Protein AF-O16749-F1 (afdb_monomer)

Sequence (543 aa):
MTRRVTRSMGGSIASATIDTSTPTTRLTTRKRTAQQQTPVDSSSSSSDASDESFVACPVEAKRRKKKLTNSRKSTSELPEKKKTDKVNLQRPDIKKALFEHFEKNPKPESESLQKISAQLGLTQQQVTGWFNRRNGTYLISGPHNSVSKADRKLSHMTKKLGERIMEKFESDDLPSVELKEQWAQELRTTVQKVHVLLYKTRAEVMKSYLNGERADLPRKMKAILEAEYDKSDGVDDVHIRECKDQCELSYSLIEEYFQMRRKAEQKAQENSVAQEVAHREVAQQEVVQQDQDGPGSHQEVAQDQEIAEQSAVVAKTSIVVQEVAEQGSEQELDHPLLVENLETICHRDNIRLFTDFHQKRKHPSHADFQNLSRQTGRSVELIRHWFSLKNESQEPEKTTSVSRISPIPVEDAKQQVMELLKTDSNPSVYLKRQWAEQFNISMCMISNWKAELENPAIARVMAERKRTSNLDYASRILEQKFANRANLLPSDLVDLEKTIGWTLDEISEWFETREKLQERRESSEAGRDFSSRSIKQEIITIE

Solvent-accessible surface area (backbone atoms only — not comparable to full-atom values): 33746 Å² total; per-residue (Å²): 132,90,86,86,90,88,82,93,82,88,88,81,90,85,92,84,81,88,79,90,80,88,88,89,82,83,90,82,89,86,89,91,88,86,89,82,83,86,81,90,84,82,84,90,79,83,88,78,80,88,76,90,82,86,86,88,89,86,86,90,80,90,87,78,87,84,88,84,87,83,83,87,79,90,84,86,93,78,85,80,83,74,77,74,78,86,76,64,78,78,44,70,66,57,46,50,52,53,48,59,49,38,76,73,43,66,76,63,51,74,70,53,40,45,54,51,12,65,75,65,78,44,53,48,68,58,48,52,51,48,43,50,52,50,50,47,55,74,76,57,77,67,93,81,86,78,78,44,77,65,49,49,52,49,50,53,53,49,49,57,50,48,54,55,46,49,62,47,34,76,77,44,78,79,62,51,74,70,52,39,45,51,49,11,62,76,69,73,50,51,48,68,58,46,50,54,50,50,36,50,50,51,51,51,54,49,49,35,35,78,71,65,78,32,95,71,70,58,70,66,57,44,51,51,52,50,58,40,50,75,69,41,98,53,96,50,71,65,47,51,51,54,45,26,71,74,65,52,49,59,62,68,62,54,50,51,48,55,53,52,50,50,53,52,49,52,51,49,51,51,51,50,50,51,49,51,50,52,52,49,52,53,51,52,52,53,54,62,63,63,52,76,84,54,99,73,73,80,68,62,62,57,54,54,51,52,53,52,53,53,52,54,50,53,55,52,51,52,50,52,53,51,54,53,62,73,64,69,62,93,81,55,91,78,40,63,67,60,55,51,47,52,49,68,75,34,55,78,78,44,46,57,56,52,50,54,46,53,74,74,35,92,76,68,50,74,66,52,41,51,52,51,18,70,74,65,77,44,60,52,63,60,55,49,50,55,50,47,57,52,48,72,72,47,72,81,90,80,80,80,94,70,78,92,71,74,87,52,54,70,69,58,36,49,52,53,52,52,55,48,40,72,75,42,83,74,64,50,75,68,54,42,48,52,50,17,66,75,40,75,46,58,61,64,56,56,53,51,52,50,45,30,70,79,30,66,64,50,39,51,50,51,52,49,48,53,51,52,57,47,45,55,56,38,50,52,54,50,51,55,55,57,74,66,62,84,72,85,49,78,64,55,50,56,52,44,26,71,74,59,70,45,54,67,64,58,53,48,53,50,53,53,53,51,48,55,52,48,53,52,48,54,54,57,52,61,58,50,61,61,56,65,59,55,55,65,47,51,60,62,73,77,99

Radius of gyration: 38.3 Å; Cα contacts (8 Å, |Δi|>4): 193; chains: 1; bounding box: 73×100×124 Å

Nearest PDB structures (foldseek):
  2da3-assembly1_A  TM=6.485E-01  e=3.977E-02  Homo sapiens
  2lkx-assembly1_A  TM=7.205E-01  e=2.397E-01  Homo sapiens
  2cra-assembly1_A  TM=7.164E-01  e=2.397E-01  Homo sapiens
  2r5y-assembly1_A  TM=8.855E-01  e=9.220E-01  Drosophila melanogaster
  5zjr-assembly1_A  TM=8.249E-01  e=1.244E+00  Drosophila melanogaster

Organism: Caenorhabditis elegans (NCBI:txid6239)

Structure (mmCIF, N/CA/C/O backbone):
data_AF-O16749-F1
#
_entry.id   AF-O16749-F1
#
loop_
_atom_site.group_PDB
_atom_site.id
_atom_site.type_symbol
_atom_site.label_atom_id
_atom_site.label_alt_id
_atom_site.label_comp_id
_atom_site.label_asym_id
_atom_site.label_entity_id
_atom_site.label_seq_id
_atom_site.pdbx_PDB_ins_code
_atom_site.Cartn_x
_atom_site.Cartn_y
_atom_site.Cartn_z
_atom_site.occupancy
_atom_site.B_iso_or_equiv
_atom_site.auth_seq_id
_atom_site.auth_comp_id
_atom_site.auth_asym_id
_atom_site.auth_atom_id
_atom_site.pdbx_PDB_model_num
ATOM 1 N N . MET A 1 1 ? -2.450 33.906 -60.077 1.00 57.06 1 MET A N 1
ATOM 2 C CA . MET A 1 1 ? -3.566 33.942 -61.049 1.00 57.06 1 MET A CA 1
ATOM 3 C C . MET A 1 1 ? -4.759 33.220 -60.425 1.00 57.06 1 MET A C 1
ATOM 5 O O . MET A 1 1 ? -4.546 32.108 -59.980 1.00 57.06 1 MET A O 1
ATOM 9 N N . THR A 1 2 ? -5.923 33.891 -60.309 1.00 49.75 2 THR A N 1
ATOM 10 C CA . THR A 1 2 ? -7.326 33.362 -60.250 1.00 49.75 2 THR A CA 1
ATOM 11 C C . THR A 1 2 ? -7.578 31.984 -59.595 1.00 49.75 2 THR A C 1
ATOM 13 O O . THR A 1 2 ? -7.022 31.004 -60.051 1.00 49.75 2 THR A O 1
ATOM 16 N N . ARG A 1 3 ? -8.500 31.737 -58.651 1.00 50.28 3 ARG A N 1
ATOM 17 C CA . ARG A 1 3 ? -9.797 32.348 -58.301 1.00 50.28 3 ARG A CA 1
ATOM 18 C C . ARG A 1 3 ? -10.289 31.760 -56.958 1.00 50.28 3 ARG A C 1
ATOM 20 O O . ARG A 1 3 ? -9.983 30.632 -56.601 1.00 50.28 3 ARG A O 1
ATOM 27 N N . ARG A 1 4 ? -11.113 32.566 -56.293 1.00 45.97 4 ARG A N 1
ATOM 28 C CA . ARG A 1 4 ? -11.919 32.391 -55.072 1.00 45.97 4 ARG A CA 1
ATOM 29 C C . ARG A 1 4 ? -13.194 31.574 -55.351 1.00 45.97 4 ARG A C 1
ATOM 31 O O . ARG A 1 4 ? -13.804 31.849 -56.379 1.00 45.97 4 ARG A O 1
ATOM 38 N N . VAL A 1 5 ? -13.681 30.752 -54.409 1.00 59.84 5 VAL A N 1
ATOM 39 C CA . VAL A 1 5 ? -15.132 30.540 -54.175 1.00 59.84 5 VAL A CA 1
ATOM 40 C C . VAL A 1 5 ? -15.406 30.308 -52.683 1.00 59.84 5 VAL A C 1
ATOM 42 O O . VAL A 1 5 ? -14.804 29.459 -52.040 1.00 59.84 5 VAL A O 1
ATOM 45 N N . THR A 1 6 ? -16.340 31.104 -52.171 1.00 51.16 6 THR A N 1
ATOM 46 C CA . THR A 1 6 ? -16.940 31.144 -50.831 1.00 51.16 6 THR A CA 1
ATOM 47 C C . THR A 1 6 ? -18.375 30.601 -50.868 1.00 51.16 6 THR A C 1
ATOM 49 O O . THR A 1 6 ? -19.078 30.864 -51.842 1.00 51.16 6 THR A O 1
ATOM 52 N N . ARG A 1 7 ? -18.857 29.992 -49.777 1.00 56.22 7 ARG A N 1
ATOM 53 C CA . ARG A 1 7 ? -20.277 29.929 -49.333 1.00 56.22 7 ARG A CA 1
ATOM 54 C C . ARG A 1 7 ? -20.253 29.429 -47.879 1.00 56.22 7 ARG A C 1
ATOM 56 O O . ARG A 1 7 ? -19.643 28.398 -47.652 1.00 56.22 7 ARG A O 1
ATOM 63 N N . SER A 1 8 ? -20.663 30.138 -46.821 1.00 45.88 8 SER A N 1
ATOM 64 C CA . SER A 1 8 ? -21.843 30.970 -46.503 1.00 45.88 8 SER A CA 1
ATOM 65 C C . SER A 1 8 ? -23.156 30.189 -46.405 1.00 45.88 8 SER A C 1
ATOM 67 O O . SER A 1 8 ? -23.618 29.685 -47.424 1.00 45.88 8 SER A O 1
ATOM 69 N N . MET A 1 9 ? -23.689 30.139 -45.170 1.00 60.09 9 MET A N 1
ATOM 70 C CA . MET A 1 9 ? -25.081 30.137 -44.647 1.00 60.09 9 MET A CA 1
ATOM 71 C C . MET A 1 9 ? -24.975 29.508 -43.233 1.00 60.09 9 MET A C 1
ATOM 73 O O . MET A 1 9 ? -24.452 28.411 -43.119 1.00 60.09 9 MET A O 1
ATOM 77 N N . GLY A 1 10 ? -25.279 30.128 -42.089 1.00 41.88 10 GLY A N 1
ATOM 78 C CA . GLY A 1 10 ? -26.334 31.085 -41.770 1.00 41.88 10 GLY A CA 1
ATOM 79 C C . GLY A 1 10 ? -27.561 30.318 -41.261 1.00 41.88 10 GLY A C 1
ATOM 80 O O . GLY A 1 10 ? -28.267 29.739 -42.075 1.00 41.88 10 GLY A O 1
ATOM 81 N N . GLY A 1 11 ? -27.823 30.307 -39.949 1.00 53.97 11 GLY A N 1
ATOM 82 C CA . GLY A 1 11 ? -29.068 29.748 -39.405 1.00 53.97 11 GLY A CA 1
ATOM 83 C C . GLY A 1 11 ? -29.016 29.488 -37.902 1.00 53.97 11 GLY A C 1
ATOM 84 O O . GLY A 1 11 ? -28.120 28.814 -37.419 1.00 53.97 11 GLY A O 1
ATOM 85 N N . SER A 1 12 ? -29.970 30.062 -37.181 1.00 40.06 12 SER A N 1
ATOM 86 C CA . SER A 1 12 ? -30.038 30.202 -35.728 1.00 40.06 12 SER A CA 1
ATOM 87 C C . SER A 1 12 ? -31.276 29.473 -35.176 1.00 40.06 12 SER A C 1
ATOM 89 O O . SER A 1 12 ? -32.183 29.156 -35.939 1.00 40.06 12 SER A O 1
ATOM 91 N N . ILE A 1 13 ? -31.318 29.358 -33.843 1.00 42.16 13 ILE A N 1
ATOM 92 C CA . ILE A 1 13 ? -32.451 29.143 -32.913 1.00 42.16 13 ILE A CA 1
ATOM 93 C C . ILE A 1 13 ? -33.254 27.820 -32.902 1.00 42.16 13 ILE A C 1
ATOM 95 O O . ILE A 1 13 ? -33.923 27.462 -33.862 1.00 42.16 13 ILE A O 1
ATOM 99 N N . ALA A 1 14 ? -33.312 27.256 -31.682 1.00 42.41 14 ALA A N 1
ATOM 100 C CA . ALA A 1 14 ? -34.496 26.806 -30.922 1.00 42.41 14 ALA A CA 1
ATOM 101 C C . ALA A 1 14 ? -34.493 25.332 -30.465 1.00 42.41 14 ALA A C 1
ATOM 103 O O . ALA A 1 14 ? -34.566 24.395 -31.253 1.00 42.41 14 ALA A O 1
ATOM 104 N N . SER A 1 15 ? -34.467 25.174 -29.138 1.00 37.81 15 SER A N 1
ATOM 105 C CA . SER A 1 15 ? -34.704 23.947 -28.380 1.00 37.81 15 SER A CA 1
ATOM 106 C C . SER A 1 15 ? -36.131 23.419 -28.546 1.00 37.81 15 SER A C 1
ATOM 108 O O . SER A 1 15 ? -37.082 24.196 -28.492 1.00 37.81 15 SER A O 1
ATOM 110 N N . ALA A 1 16 ? -36.280 22.095 -28.590 1.00 48.19 16 ALA A N 1
ATOM 111 C CA . ALA A 1 16 ? -37.470 21.394 -28.116 1.00 48.19 16 ALA A CA 1
ATOM 112 C C . ALA A 1 16 ? -37.102 19.963 -27.690 1.00 48.19 16 ALA A C 1
ATOM 114 O O . ALA A 1 16 ? -36.345 19.260 -28.352 1.00 48.19 16 ALA A O 1
ATOM 115 N N . THR A 1 17 ? -37.620 19.609 -26.526 1.00 38.66 17 THR A N 1
ATOM 116 C CA . THR A 1 17 ? -37.450 18.404 -25.716 1.00 38.66 17 THR A CA 1
ATOM 117 C C . THR A 1 17 ? -38.466 17.310 -26.085 1.00 38.66 17 THR A C 1
ATOM 119 O O . THR A 1 17 ? -39.467 17.625 -26.724 1.00 38.66 17 THR A O 1
ATOM 122 N N . ILE A 1 18 ? -38.261 16.102 -25.513 1.00 48.47 18 ILE A N 1
ATOM 123 C CA . ILE A 1 18 ? -39.275 15.051 -25.207 1.00 48.47 18 ILE A CA 1
ATOM 124 C C . ILE A 1 18 ? -39.718 14.210 -26.433 1.00 48.47 18 ILE A C 1
ATOM 126 O O . ILE A 1 18 ? -39.966 14.750 -27.499 1.00 48.47 18 ILE A O 1
ATOM 130 N N . ASP A 1 19 ? -39.878 12.883 -26.407 1.00 40.94 19 ASP A N 1
ATOM 131 C CA . ASP A 1 19 ? -39.664 11.844 -25.396 1.00 40.94 19 ASP A CA 1
ATOM 132 C C . ASP A 1 19 ? -39.636 10.450 -26.058 1.00 40.94 19 ASP A C 1
ATOM 134 O O . ASP A 1 19 ? -40.190 10.247 -27.135 1.00 40.94 19 ASP A O 1
ATOM 138 N N . THR A 1 20 ? -39.003 9.526 -25.328 1.00 40.94 20 THR A N 1
ATOM 139 C CA . THR A 1 20 ? -39.256 8.080 -25.121 1.00 40.94 20 THR A CA 1
ATOM 140 C C . THR A 1 20 ? -40.094 7.221 -26.091 1.00 40.94 20 THR A C 1
ATOM 142 O O . THR A 1 20 ? -41.183 7.578 -26.524 1.00 40.94 20 THR A O 1
ATOM 145 N N . SER A 1 21 ? -39.656 5.958 -26.264 1.00 46.25 21 SER A N 1
ATOM 146 C CA . SER A 1 21 ? -40.313 4.713 -25.759 1.00 46.25 21 SER A CA 1
ATOM 147 C C . SER A 1 21 ? -39.898 3.475 -26.597 1.00 46.25 21 SER A C 1
ATOM 149 O O . SER A 1 21 ? -39.999 3.500 -27.817 1.00 46.25 21 SER A O 1
ATOM 151 N N . THR A 1 22 ? -39.118 2.530 -26.028 1.00 45.81 22 THR A N 1
ATOM 152 C CA . THR A 1 22 ? -39.490 1.152 -25.556 1.00 45.81 22 THR A CA 1
ATOM 153 C C . THR A 1 22 ? -40.089 0.219 -26.628 1.00 45.81 22 THR A C 1
ATOM 155 O O . THR A 1 22 ? -40.845 0.710 -27.457 1.00 45.81 22 THR A O 1
ATOM 158 N N . PRO A 1 23 ? -39.828 -1.122 -26.643 1.00 52.53 23 PRO A N 1
ATOM 159 C CA . PRO A 1 23 ? -40.007 -2.044 -25.493 1.00 52.53 23 PRO A CA 1
ATOM 160 C C . PRO A 1 23 ? -39.066 -3.289 -25.416 1.00 52.53 23 PRO A C 1
ATOM 162 O O . PRO A 1 23 ? -38.465 -3.688 -26.408 1.00 52.53 23 PRO A O 1
ATOM 165 N N . THR A 1 24 ? -39.005 -3.978 -24.257 1.00 40.09 24 THR A N 1
ATOM 166 C CA . THR A 1 24 ? -38.312 -5.286 -24.116 1.00 40.09 24 THR A CA 1
ATOM 167 C C . THR A 1 24 ? -39.180 -6.384 -23.498 1.00 40.09 24 THR A C 1
ATOM 169 O O . THR A 1 24 ? -39.898 -6.205 -22.515 1.00 40.09 24 THR A O 1
ATOM 172 N N . THR A 1 25 ? -39.035 -7.546 -24.126 1.00 52.34 25 THR A N 1
ATOM 173 C CA . THR A 1 25 ? -39.755 -8.813 -24.038 1.00 52.34 25 THR A CA 1
ATOM 174 C C . THR A 1 25 ? -39.135 -9.806 -23.034 1.00 52.34 25 THR A C 1
ATOM 176 O O . THR A 1 25 ? -37.937 -10.054 -23.053 1.00 52.34 25 THR A O 1
ATOM 179 N N . ARG A 1 26 ? -39.989 -10.399 -22.184 1.00 39.62 26 ARG A N 1
ATOM 180 C CA . ARG A 1 26 ? -40.188 -11.841 -21.871 1.00 39.62 26 ARG A CA 1
ATOM 181 C C . ARG A 1 26 ? -39.026 -12.867 -22.028 1.00 39.62 26 ARG A C 1
ATOM 183 O O . ARG A 1 26 ? -38.623 -13.195 -23.134 1.00 39.62 26 ARG A O 1
ATOM 190 N N . LEU A 1 27 ? -38.671 -13.476 -20.882 1.00 35.69 27 LEU A N 1
ATOM 191 C CA . LEU A 1 27 ? -38.476 -14.916 -20.547 1.00 35.69 27 LEU A CA 1
ATOM 192 C C . LEU A 1 27 ? -38.042 -15.935 -21.634 1.00 35.69 27 LEU A C 1
ATOM 194 O O . LEU A 1 27 ? -38.835 -16.197 -22.528 1.00 35.69 27 LEU A O 1
ATOM 198 N N . THR A 1 28 ? -36.930 -16.664 -21.389 1.00 41.12 28 THR A N 1
ATOM 199 C CA . THR A 1 28 ? -36.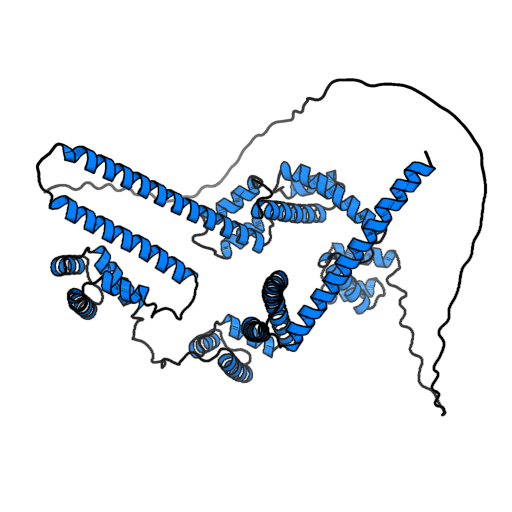754 -18.154 -21.484 1.00 41.12 28 THR A CA 1
ATOM 200 C C . THR A 1 28 ? -35.284 -18.541 -21.192 1.00 41.12 28 THR A C 1
ATOM 202 O O . THR A 1 28 ? -34.396 -18.146 -21.934 1.00 41.12 28 THR A O 1
ATOM 205 N N . THR A 1 29 ? -34.909 -19.122 -20.041 1.00 38.28 29 THR A N 1
ATOM 206 C CA . THR A 1 29 ? -34.729 -20.579 -19.780 1.00 38.28 29 THR A CA 1
ATOM 207 C C . THR A 1 29 ? -34.214 -21.427 -20.961 1.00 38.28 29 THR A C 1
ATOM 209 O O . THR A 1 29 ? -34.916 -21.545 -21.957 1.00 38.28 29 THR A O 1
ATOM 212 N N . ARG A 1 30 ? -33.112 -22.189 -20.789 1.00 36.12 30 ARG A N 1
ATOM 213 C CA . ARG A 1 30 ? -33.095 -23.633 -20.410 1.00 36.12 30 ARG A CA 1
ATOM 214 C C . ARG A 1 30 ? -31.887 -24.421 -20.986 1.00 36.12 30 ARG A C 1
ATOM 216 O O . ARG A 1 30 ? -31.635 -24.385 -22.180 1.00 36.12 30 ARG A O 1
ATOM 223 N N . LYS A 1 31 ? -31.370 -25.332 -20.140 1.00 39.09 31 LYS A N 1
ATOM 224 C CA . LYS A 1 31 ? -30.895 -26.712 -20.432 1.00 39.09 31 LYS A CA 1
ATOM 225 C C . LYS A 1 31 ? -29.502 -26.930 -21.060 1.00 39.09 31 LYS A C 1
ATOM 227 O O . LYS A 1 31 ? -29.341 -26.795 -22.265 1.00 39.09 31 LYS A O 1
ATOM 232 N N . ARG A 1 32 ? -28.620 -27.600 -20.294 1.00 37.94 32 ARG A N 1
ATOM 233 C CA . ARG A 1 32 ? -28.202 -28.998 -20.571 1.00 37.94 32 ARG A CA 1
ATOM 234 C C . ARG A 1 32 ? -27.376 -29.613 -19.424 1.00 37.94 32 ARG A C 1
ATOM 236 O O . ARG A 1 32 ? -26.221 -29.269 -19.223 1.00 37.94 32 ARG A O 1
ATOM 243 N N . THR A 1 33 ? -27.965 -30.584 -18.726 1.00 33.66 33 THR A N 1
ATOM 244 C CA . THR A 1 33 ? -27.249 -31.674 -18.035 1.00 33.66 33 THR A CA 1
ATOM 245 C C . THR A 1 33 ? -28.208 -32.862 -17.929 1.00 33.66 33 THR A C 1
ATOM 247 O O . THR A 1 33 ? -29.294 -32.735 -17.367 1.00 33.66 33 THR A O 1
ATOM 250 N N . ALA A 1 34 ? -27.851 -33.979 -18.561 1.00 41.00 34 ALA A N 1
ATOM 251 C CA . ALA A 1 34 ? -28.469 -35.304 -18.453 1.00 41.00 34 ALA A CA 1
ATOM 252 C C . ALA A 1 34 ? -27.429 -36.286 -19.018 1.00 41.00 34 ALA A C 1
ATOM 254 O O . ALA A 1 34 ? -27.005 -36.090 -20.152 1.00 41.00 34 ALA A O 1
ATOM 255 N N . GLN A 1 35 ? -26.823 -37.156 -18.209 1.00 41.47 35 GLN A N 1
ATOM 256 C CA . GLN A 1 35 ? -27.014 -38.624 -18.123 1.00 41.47 35 GLN A CA 1
ATOM 257 C C . GLN A 1 35 ? -25.627 -39.132 -17.644 1.00 41.47 35 GLN A C 1
ATOM 259 O O . GLN A 1 35 ? -24.638 -38.599 -18.126 1.00 41.47 35 GLN A O 1
ATOM 264 N N . GLN A 1 36 ? -25.400 -40.001 -16.655 1.00 44.38 36 GLN A N 1
ATOM 265 C CA . GLN A 1 36 ? -25.943 -41.320 -16.301 1.00 44.38 36 GLN A CA 1
ATOM 266 C C . GLN A 1 36 ? -25.521 -41.611 -14.833 1.00 44.38 36 GLN A C 1
ATOM 268 O O . GLN A 1 36 ? -24.412 -41.272 -14.441 1.00 44.38 36 GLN A O 1
ATOM 273 N N . GLN A 1 37 ? -26.453 -41.961 -13.939 1.00 40.59 37 GLN A N 1
ATOM 274 C CA . GLN A 1 37 ? -26.744 -43.328 -13.446 1.00 40.59 37 GLN A CA 1
ATOM 275 C C . GLN A 1 37 ? -25.734 -43.902 -12.415 1.00 40.59 37 GLN A C 1
ATOM 277 O O . GLN A 1 37 ? -24.692 -44.437 -12.759 1.00 40.59 37 GLN A O 1
ATOM 282 N N . THR A 1 38 ? -26.106 -43.739 -11.135 1.00 41.66 38 THR A N 1
ATOM 283 C CA . THR A 1 38 ? -26.327 -44.740 -10.047 1.00 41.66 38 THR A CA 1
ATOM 284 C C . THR A 1 38 ? -26.250 -46.254 -10.390 1.00 41.66 38 THR A C 1
ATOM 286 O O . THR A 1 38 ? -26.356 -46.550 -11.578 1.00 41.66 38 THR A O 1
ATOM 289 N N . PRO A 1 39 ? -26.393 -47.226 -9.438 1.00 47.19 39 PRO A N 1
ATOM 290 C CA . PRO A 1 39 ? -26.351 -47.218 -7.944 1.00 47.19 39 PRO A CA 1
ATOM 291 C C . PRO A 1 39 ? -25.688 -48.496 -7.310 1.00 47.19 39 PRO A C 1
ATOM 293 O O . PRO A 1 39 ? -25.196 -49.336 -8.051 1.00 47.19 39 PRO A O 1
ATOM 296 N N . VAL A 1 40 ? -25.817 -48.652 -5.968 1.00 44.25 40 VAL A N 1
ATOM 297 C CA . VAL A 1 40 ? -25.929 -49.912 -5.152 1.00 44.25 40 VAL A CA 1
ATOM 298 C C . VAL A 1 40 ? -24.731 -50.893 -5.128 1.00 44.25 40 VAL A C 1
ATOM 300 O O . VAL A 1 40 ? -24.022 -51.003 -6.111 1.00 44.25 40 VAL A O 1
ATOM 303 N N . ASP A 1 41 ? -24.347 -51.645 -4.086 1.00 37.97 41 ASP A N 1
ATOM 304 C CA . ASP A 1 41 ? -24.795 -52.049 -2.732 1.00 37.97 41 ASP A CA 1
ATOM 305 C C . ASP A 1 41 ? -23.491 -52.294 -1.895 1.00 37.97 41 ASP A C 1
ATOM 307 O O . ASP A 1 41 ? -22.407 -52.344 -2.470 1.00 37.97 41 ASP A O 1
ATOM 311 N N . SER A 1 42 ? -23.414 -52.325 -0.555 1.00 44.34 42 SER A N 1
ATOM 312 C CA . SER A 1 42 ? -23.657 -53.493 0.326 1.00 44.34 42 SER A CA 1
ATOM 313 C C . SER A 1 42 ? -22.879 -53.246 1.645 1.00 44.34 42 SER A C 1
ATOM 315 O O . SER A 1 42 ? -21.678 -53.004 1.607 1.00 44.34 42 SER A O 1
ATOM 317 N N . SER A 1 43 ? -23.546 -53.065 2.793 1.00 38.38 43 SER A N 1
ATOM 318 C CA . SER A 1 43 ? -23.635 -54.020 3.927 1.00 38.38 43 SER A CA 1
ATOM 319 C C . SER A 1 43 ? -22.301 -54.491 4.546 1.00 38.38 43 SER A C 1
ATOM 321 O O . SER A 1 43 ? -21.539 -55.199 3.905 1.00 38.38 43 SER A O 1
ATOM 323 N N . SER A 1 44 ? -22.051 -54.134 5.820 1.00 39.53 44 SER A N 1
ATOM 324 C CA . SER A 1 44 ? -22.009 -55.065 6.987 1.00 39.53 44 SER A CA 1
ATOM 325 C C . SER A 1 44 ? -20.582 -55.601 7.233 1.00 39.53 44 SER A C 1
ATOM 327 O O . SER A 1 44 ? -19.842 -55.726 6.278 1.00 39.53 44 SER A O 1
ATOM 329 N N . SER A 1 45 ? -20.051 -55.915 8.414 1.00 43.44 45 SER A N 1
ATOM 330 C CA . SER A 1 45 ? -20.569 -56.215 9.747 1.00 43.44 45 SER A CA 1
ATOM 331 C C . SER A 1 45 ? -19.393 -56.209 10.745 1.00 43.44 45 SER A C 1
ATOM 333 O O . SER A 1 45 ? -18.273 -56.520 10.355 1.00 43.44 45 SER A O 1
ATOM 335 N N . SER A 1 46 ? -19.719 -55.927 12.011 1.00 43.62 46 SER A N 1
ATOM 336 C CA . SER A 1 46 ? -19.278 -56.618 13.244 1.00 43.62 46 SER A CA 1
ATOM 337 C C . SER A 1 46 ? -17.779 -56.845 13.526 1.00 43.62 46 SER A C 1
ATOM 339 O O . SER A 1 46 ? -17.070 -57.482 12.759 1.00 43.62 46 SER A O 1
ATOM 341 N N . SER A 1 47 ? -17.336 -56.391 14.708 1.00 46.31 47 SER A N 1
ATOM 342 C CA . SER A 1 47 ? -16.985 -57.232 15.887 1.00 46.31 47 SER A CA 1
ATOM 343 C C . SER A 1 47 ? -15.471 -57.445 15.958 1.00 46.31 47 SER A C 1
ATOM 345 O O . SER A 1 47 ? -14.855 -57.650 14.926 1.00 46.31 47 SER A O 1
ATOM 347 N N . ASP A 1 48 ? -14.781 -57.437 17.086 1.00 45.91 48 ASP A N 1
ATOM 348 C CA . ASP A 1 48 ? -15.103 -57.261 18.499 1.00 45.91 48 ASP A CA 1
ATOM 349 C C . ASP A 1 48 ? -13.754 -57.079 19.218 1.00 45.91 48 ASP A C 1
ATOM 351 O O . ASP A 1 48 ? -12.715 -57.399 18.642 1.00 45.91 48 ASP A O 1
ATOM 355 N N . ALA A 1 49 ? -13.836 -56.711 20.495 1.00 48.78 49 ALA A N 1
ATOM 356 C CA . ALA A 1 49 ? -12.868 -57.005 21.554 1.00 48.78 49 ALA A CA 1
ATOM 357 C C . ALA A 1 49 ? -11.485 -56.319 21.479 1.00 48.78 49 ALA A C 1
ATOM 359 O O . ALA A 1 49 ? -10.696 -56.536 20.570 1.00 48.78 49 ALA A O 1
ATOM 360 N N . SER A 1 50 ? -11.223 -55.382 22.399 1.00 49.38 50 SER A N 1
ATOM 361 C CA . SER A 1 50 ? -10.518 -55.621 23.684 1.00 49.38 50 SER A CA 1
ATOM 362 C C . SER A 1 50 ? -8.998 -55.644 23.452 1.00 49.38 50 SER A C 1
ATOM 364 O O . SER A 1 50 ? -8.519 -56.222 22.494 1.00 49.38 50 SER A O 1
ATOM 366 N N . ASP A 1 51 ? -8.134 -55.052 24.254 1.00 45.47 51 ASP A N 1
ATOM 367 C CA . ASP A 1 51 ? -8.207 -54.829 25.682 1.00 45.47 51 ASP A CA 1
ATOM 368 C C . ASP A 1 51 ? -7.038 -53.913 26.081 1.00 45.47 51 ASP A C 1
ATOM 370 O O . ASP A 1 51 ? -6.045 -53.824 25.362 1.00 45.47 51 ASP A O 1
ATOM 374 N N . GLU A 1 52 ? -7.199 -53.261 27.230 1.00 47.66 52 GLU A N 1
ATOM 375 C CA . GLU A 1 52 ? -6.179 -52.978 28.250 1.00 47.66 52 GLU A CA 1
ATOM 376 C C . GLU A 1 52 ? -4.715 -52.717 27.838 1.00 47.66 52 GLU A C 1
ATOM 378 O O . GLU A 1 52 ? -4.006 -53.552 27.297 1.00 47.66 52 GLU A O 1
ATOM 383 N N . SER A 1 53 ? -4.067 -51.623 28.235 1.00 50.03 53 SER A N 1
ATOM 384 C CA . SER A 1 53 ? -3.719 -51.277 29.626 1.00 50.03 53 SER A CA 1
ATOM 385 C C . SER A 1 53 ? -2.625 -50.189 29.516 1.00 50.03 53 SER A C 1
ATOM 387 O O . SER A 1 53 ? -1.758 -50.270 28.659 1.00 50.03 53 SER A O 1
ATOM 389 N N . PHE A 1 54 ? -2.730 -49.032 30.174 1.00 39.03 54 PHE A N 1
ATOM 390 C CA . PHE A 1 54 ? -2.335 -48.754 31.564 1.00 39.03 54 PHE A CA 1
ATOM 391 C C . PHE A 1 54 ? -0.951 -48.068 31.668 1.00 39.03 54 PHE A C 1
ATOM 393 O O . PHE A 1 54 ? -0.030 -48.351 30.914 1.00 39.03 54 PHE A O 1
ATOM 400 N N . VAL A 1 55 ? -0.838 -47.204 32.688 1.00 48.00 55 VAL A N 1
ATOM 401 C CA . VAL A 1 55 ? 0.362 -46.531 33.247 1.00 48.00 55 VAL A CA 1
ATOM 402 C C . VAL A 1 55 ? 0.849 -45.271 32.502 1.00 48.00 55 VAL A C 1
ATOM 404 O O . VAL A 1 55 ? 1.513 -45.349 31.482 1.00 48.00 55 VAL A O 1
ATOM 407 N N . ALA A 1 56 ? 0.477 -44.041 32.871 1.00 38.69 56 ALA A N 1
ATOM 408 C CA . ALA A 1 56 ? 0.611 -43.306 34.139 1.00 38.69 56 ALA A CA 1
ATOM 409 C C . ALA A 1 56 ? 2.006 -42.704 34.427 1.00 38.69 56 ALA A C 1
ATOM 411 O O . ALA A 1 56 ? 3.010 -43.397 34.541 1.00 38.69 56 ALA A O 1
ATOM 412 N N . CYS A 1 57 ? 1.949 -41.403 34.734 1.00 41.09 57 CYS A N 1
ATOM 413 C CA . CYS A 1 57 ? 2.587 -40.728 35.869 1.00 41.09 57 CYS A CA 1
ATOM 414 C C . CYS A 1 57 ? 3.738 -39.711 35.653 1.00 41.09 57 CYS A C 1
ATOM 416 O O . CYS A 1 57 ? 4.493 -39.784 34.689 1.00 41.09 57 CYS A O 1
ATOM 418 N N . PRO A 1 58 ? 3.807 -38.705 36.562 1.00 44.50 58 PRO A N 1
ATOM 419 C CA . PRO A 1 58 ? 4.255 -37.329 36.313 1.00 44.50 58 PRO A CA 1
ATOM 420 C C . PRO A 1 58 ? 5.467 -36.932 37.177 1.00 44.50 58 PRO A C 1
ATOM 422 O O . PRO A 1 58 ? 5.737 -37.598 38.171 1.00 44.50 58 PRO A O 1
ATOM 425 N N . VAL A 1 59 ? 6.123 -35.787 36.928 1.00 46.75 59 VAL A N 1
ATOM 426 C CA . VAL A 1 59 ? 7.006 -35.173 37.946 1.00 46.75 59 VAL A CA 1
ATOM 427 C C . VAL A 1 59 ? 7.005 -33.638 37.895 1.00 46.75 59 VAL A C 1
ATOM 429 O O . VAL A 1 59 ? 7.283 -33.009 36.878 1.00 46.75 59 VAL A O 1
ATOM 432 N N . GLU A 1 60 ? 6.705 -33.066 39.063 1.00 39.22 60 GLU A N 1
ATOM 433 C CA . GLU A 1 60 ? 6.834 -31.672 39.492 1.00 39.22 60 GLU A CA 1
ATOM 434 C C . GLU A 1 60 ? 8.292 -31.168 39.556 1.00 39.22 60 GLU A C 1
ATOM 436 O O . GLU A 1 60 ? 9.173 -31.904 39.985 1.00 39.22 60 GLU A O 1
ATOM 441 N N . ALA A 1 61 ? 8.519 -29.859 39.379 1.00 46.56 61 ALA A N 1
ATOM 442 C CA . ALA A 1 61 ? 9.481 -29.089 40.195 1.00 46.56 61 ALA A CA 1
ATOM 443 C C . ALA A 1 61 ? 9.240 -27.574 40.014 1.00 46.56 61 ALA A C 1
ATOM 445 O O . ALA A 1 61 ? 9.588 -26.980 39.002 1.00 46.56 61 ALA A O 1
ATOM 446 N N . LYS A 1 62 ? 8.502 -26.903 40.908 1.00 46.19 62 LYS A N 1
ATOM 447 C CA . LYS A 1 62 ? 9.024 -26.186 42.091 1.00 46.19 62 LYS A CA 1
ATOM 448 C C . LYS A 1 62 ? 10.302 -25.374 41.821 1.00 46.19 62 LYS A C 1
ATOM 450 O O . LYS A 1 62 ? 11.407 -25.879 41.991 1.00 46.19 62 LYS A O 1
ATOM 455 N N . ARG A 1 63 ? 10.162 -24.051 41.660 1.00 53.03 63 ARG A N 1
ATOM 456 C CA . ARG A 1 63 ? 11.172 -23.117 42.181 1.00 53.03 63 ARG A CA 1
ATOM 457 C C . ARG A 1 63 ? 10.549 -21.900 42.860 1.00 53.03 63 ARG A C 1
ATOM 459 O O . ARG A 1 63 ? 9.682 -21.204 42.350 1.00 53.03 63 ARG A O 1
ATOM 466 N N . ARG A 1 64 ? 10.974 -21.775 44.112 1.00 46.66 64 ARG A N 1
ATOM 467 C CA . ARG A 1 64 ? 10.478 -20.983 45.231 1.00 46.66 64 ARG A CA 1
ATOM 468 C C . ARG A 1 64 ? 11.322 -19.713 45.379 1.00 46.66 64 ARG A C 1
ATOM 470 O O . ARG A 1 64 ? 12.538 -19.797 45.281 1.00 46.66 64 ARG A O 1
ATOM 477 N N . LYS A 1 65 ? 10.653 -18.659 45.865 1.00 46.16 65 LYS A N 1
ATOM 478 C CA . LYS A 1 65 ? 11.115 -17.674 46.867 1.00 46.16 65 LYS A CA 1
ATOM 479 C C . LYS A 1 65 ? 12.272 -16.736 46.480 1.00 46.16 65 LYS A C 1
ATOM 481 O O . LYS A 1 65 ? 13.413 -17.162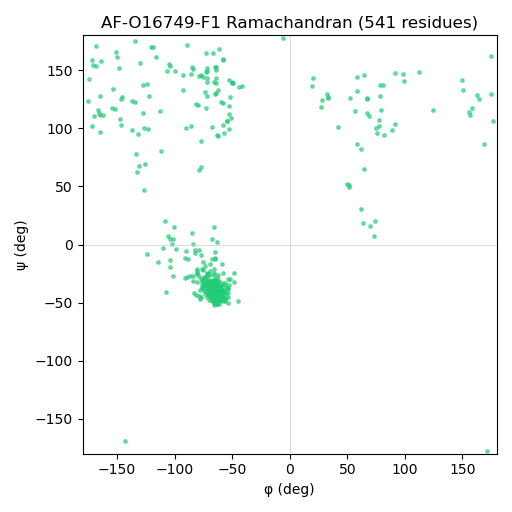 46.397 1.00 46.16 65 LYS A O 1
ATOM 486 N N . LYS A 1 66 ? 12.012 -15.431 46.621 1.00 53.38 66 LYS A N 1
ATOM 487 C CA . LYS A 1 66 ? 12.650 -14.629 47.681 1.00 53.38 66 LYS A CA 1
ATOM 488 C C . LYS A 1 66 ? 11.749 -13.462 48.096 1.00 53.38 66 LYS A C 1
ATOM 490 O O . LYS A 1 66 ? 11.393 -12.606 47.300 1.00 53.38 66 LYS A O 1
ATOM 495 N N . LYS A 1 67 ? 11.348 -13.522 49.368 1.00 44.00 67 LYS A N 1
ATOM 496 C CA . LYS A 1 67 ? 10.713 -12.463 50.153 1.00 44.00 67 LYS A CA 1
ATOM 497 C C . LYS A 1 67 ? 11.770 -11.405 50.469 1.00 44.00 67 LYS A C 1
ATOM 499 O O . LYS A 1 67 ? 12.860 -11.789 50.883 1.00 44.00 67 LYS A O 1
ATOM 504 N N . LEU A 1 68 ? 11.405 -10.129 50.407 1.00 52.56 68 LEU A N 1
ATOM 505 C CA . LEU A 1 68 ? 12.022 -9.086 51.221 1.00 52.56 68 LEU A CA 1
ATOM 506 C C . LEU A 1 68 ? 10.912 -8.212 51.806 1.00 52.56 68 LEU A C 1
ATOM 508 O O . LEU A 1 68 ? 10.015 -7.731 51.121 1.00 52.56 68 LEU A O 1
ATOM 512 N N . THR A 1 69 ? 10.954 -8.170 53.126 1.00 48.03 69 THR A N 1
ATOM 513 C CA . THR A 1 69 ? 10.068 -7.541 54.095 1.00 48.03 69 THR A CA 1
ATOM 514 C C . THR A 1 69 ? 10.462 -6.086 54.320 1.00 48.03 69 THR A C 1
ATOM 516 O O . THR A 1 69 ? 11.654 -5.811 54.352 1.00 48.03 69 THR A O 1
ATOM 519 N N . ASN A 1 70 ? 9.492 -5.204 54.575 1.00 49.59 70 ASN A N 1
ATOM 520 C CA . ASN A 1 70 ? 9.571 -4.075 55.523 1.00 49.59 70 ASN A CA 1
ATOM 521 C C . ASN A 1 70 ? 8.154 -3.478 55.627 1.00 49.59 70 ASN A C 1
ATOM 523 O O . ASN A 1 70 ? 7.604 -3.029 54.633 1.00 49.59 70 ASN A O 1
ATOM 527 N N . SER A 1 71 ? 7.382 -3.757 56.682 1.00 43.47 71 SER A N 1
ATOM 528 C CA . SER A 1 71 ? 7.473 -3.292 58.079 1.00 43.47 71 SER A CA 1
ATOM 529 C C . SER A 1 71 ? 6.956 -1.864 58.274 1.00 43.47 71 SER A C 1
ATOM 531 O O . SER A 1 71 ? 7.655 -0.919 57.940 1.00 43.47 71 SER A O 1
ATOM 533 N N . ARG A 1 72 ? 5.769 -1.799 58.914 1.00 47.53 72 ARG A N 1
ATOM 534 C CA . ARG A 1 72 ? 5.210 -0.737 59.785 1.00 47.53 72 ARG A CA 1
ATOM 535 C C . ARG A 1 72 ? 5.082 0.664 59.159 1.00 47.53 72 ARG A C 1
ATOM 537 O O . ARG A 1 72 ? 6.037 1.224 58.663 1.00 47.53 72 ARG A O 1
ATOM 544 N N . LYS A 1 73 ? 3.952 1.361 59.277 1.00 54.97 73 LYS A N 1
ATOM 545 C CA . LYS A 1 73 ? 3.232 1.665 60.523 1.00 54.97 73 LYS A CA 1
ATOM 546 C C . LYS A 1 73 ? 1.907 2.371 60.156 1.00 54.97 73 LYS A C 1
ATOM 548 O O . LYS A 1 73 ? 1.905 3.123 59.193 1.00 54.97 73 LYS A O 1
ATOM 553 N N . SER A 1 74 ? 0.842 2.064 60.906 1.00 48.31 74 SER A N 1
ATOM 554 C CA . SER A 1 74 ? -0.292 2.907 61.365 1.00 48.31 74 SER A CA 1
ATOM 555 C C . SER A 1 74 ? -0.573 4.224 60.606 1.00 48.31 74 SER A C 1
ATOM 557 O O . SER A 1 74 ? 0.347 5.000 60.412 1.00 48.31 74 SER A O 1
ATOM 559 N N . THR A 1 75 ? -1.781 4.668 60.250 1.00 43.94 75 THR A N 1
ATOM 560 C CA . THR A 1 75 ? -3.164 4.435 60.710 1.00 43.94 75 THR A CA 1
ATOM 561 C C . THR A 1 75 ? -4.063 5.407 59.911 1.00 43.94 75 THR A C 1
ATOM 563 O O . THR A 1 75 ? -3.567 6.413 59.418 1.00 43.94 75 THR A O 1
ATOM 566 N N . SER A 1 76 ? -5.368 5.123 59.884 1.00 48.09 76 SER A N 1
ATOM 567 C CA . SER A 1 76 ? -6.513 6.004 59.567 1.00 48.09 76 SER A CA 1
ATOM 568 C C . SER A 1 76 ? -6.833 6.367 58.102 1.00 48.09 76 SER A C 1
ATOM 570 O O . SER A 1 76 ? -6.251 7.268 57.508 1.00 48.09 76 SER A O 1
ATOM 572 N N . GLU A 1 77 ? -7.864 5.669 57.608 1.00 46.56 77 GLU A N 1
ATOM 573 C CA . GLU A 1 77 ? -9.020 6.184 56.852 1.00 46.56 77 GLU A CA 1
ATOM 574 C C . GLU A 1 77 ? -8.754 6.937 55.536 1.00 46.56 77 GLU A C 1
ATOM 576 O O . GLU A 1 77 ? -8.742 8.162 55.469 1.00 46.56 77 GLU A O 1
ATOM 581 N N . LEU A 1 78 ? -8.646 6.170 54.443 1.00 50.88 78 LEU A N 1
ATOM 582 C CA . LEU A 1 78 ? -8.785 6.657 53.066 1.00 50.88 78 LEU A CA 1
ATOM 583 C C . LEU A 1 78 ? -9.882 5.860 52.333 1.00 50.88 78 LEU A C 1
ATOM 585 O O . LEU A 1 78 ? -9.949 4.638 52.490 1.00 50.88 78 LEU A O 1
ATOM 589 N N . PRO A 1 79 ? -10.735 6.528 51.533 1.00 59.12 79 PRO A N 1
ATOM 590 C CA . PRO A 1 79 ? -11.979 5.967 51.022 1.00 59.12 79 PRO A CA 1
ATOM 591 C C . PRO A 1 79 ? -11.758 4.903 49.942 1.00 59.12 79 PRO A C 1
ATOM 593 O O . PRO A 1 79 ? -10.879 5.000 49.082 1.00 59.12 79 PRO A O 1
ATOM 596 N N . GLU A 1 80 ? -12.614 3.885 49.989 1.00 55.78 80 GLU A N 1
ATOM 597 C CA . GLU A 1 80 ? -12.655 2.729 49.102 1.00 55.78 80 GLU A CA 1
ATOM 598 C C . GLU A 1 80 ? -12.676 3.116 47.614 1.00 55.78 80 GLU A C 1
ATOM 600 O O . GLU A 1 80 ? -13.550 3.845 47.134 1.00 55.78 80 GLU A O 1
ATOM 605 N N . LYS A 1 81 ? -11.745 2.546 46.838 1.00 60.44 81 LYS A N 1
ATOM 606 C CA . LYS A 1 81 ? -11.812 2.528 45.372 1.00 60.44 81 LYS A CA 1
ATOM 607 C C . LYS A 1 81 ? -13.047 1.725 44.950 1.00 60.44 81 LYS A C 1
ATOM 609 O O . LYS A 1 81 ? -12.982 0.501 44.829 1.00 60.44 81 LYS A O 1
ATOM 614 N N . LYS A 1 82 ? -14.165 2.419 44.713 1.00 57.59 82 LYS A N 1
ATOM 615 C CA . LYS A 1 82 ? -15.374 1.855 44.100 1.00 57.59 82 LYS A CA 1
ATOM 616 C C . LYS A 1 82 ? -14.990 1.175 42.786 1.00 57.59 82 LYS A C 1
ATOM 618 O O . LYS A 1 82 ? -14.583 1.832 41.828 1.00 57.59 82 LYS A O 1
ATOM 623 N N . LYS A 1 83 ? -15.113 -0.155 42.753 1.00 57.62 83 LYS A N 1
ATOM 624 C CA . LYS A 1 83 ? -15.136 -0.945 41.520 1.00 57.62 83 LYS A CA 1
ATOM 625 C C . LYS A 1 83 ? -16.245 -0.350 40.659 1.00 57.62 83 LYS A C 1
ATOM 627 O O . LYS A 1 83 ? -17.413 -0.490 40.997 1.00 57.62 83 LYS A O 1
ATOM 632 N N . THR A 1 84 ? -15.876 0.377 39.609 1.00 56.53 84 THR A N 1
ATOM 633 C CA . THR A 1 84 ? -16.844 0.954 38.683 1.00 56.53 84 THR A CA 1
ATOM 634 C C . THR A 1 84 ? -17.649 -0.183 38.073 1.00 56.53 84 THR A C 1
ATOM 636 O O . THR A 1 84 ? -17.088 -1.135 37.521 1.00 56.53 84 THR A O 1
ATOM 639 N N . ASP A 1 85 ? -18.964 -0.111 38.249 1.00 55.91 85 ASP A N 1
ATOM 640 C CA . ASP A 1 85 ? -19.923 -1.100 37.788 1.00 55.91 85 ASP A CA 1
ATOM 641 C C . ASP A 1 85 ? -19.731 -1.367 36.290 1.00 55.91 85 ASP A C 1
ATOM 643 O O . ASP A 1 85 ? -20.228 -0.648 35.423 1.00 55.91 85 ASP A O 1
ATOM 647 N N . LYS A 1 86 ? -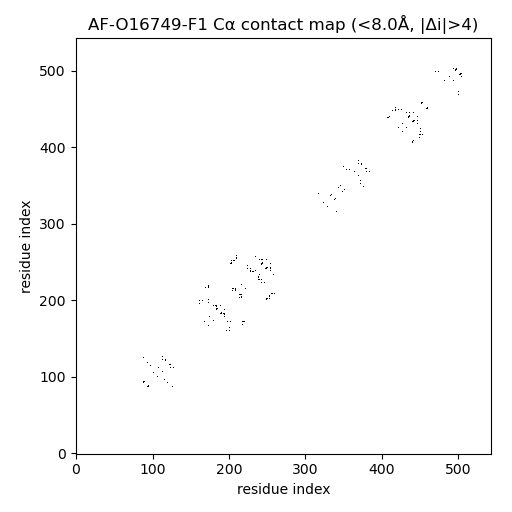19.043 -2.463 35.955 1.00 62.91 86 LYS A N 1
ATOM 648 C CA . LYS A 1 86 ? -18.982 -3.030 34.595 1.00 62.91 86 LYS A CA 1
ATOM 649 C C . LYS A 1 86 ? -20.354 -3.558 34.115 1.00 62.91 86 LYS A C 1
ATOM 651 O O . LYS A 1 86 ? -20.413 -4.318 33.153 1.00 62.91 86 LYS A O 1
ATOM 656 N N . VAL A 1 87 ? -21.459 -3.200 34.775 1.00 57.53 87 VAL A N 1
ATOM 657 C CA . VAL A 1 87 ? -22.631 -4.077 34.930 1.00 57.53 87 VAL A CA 1
ATOM 658 C C . VAL A 1 87 ? -23.835 -3.734 34.034 1.00 57.53 87 VAL A C 1
ATOM 660 O O . VAL A 1 87 ? -24.820 -4.451 34.105 1.00 57.53 87 VAL A O 1
ATOM 663 N N . ASN A 1 88 ? -23.798 -2.762 33.104 1.00 72.31 88 ASN A N 1
ATOM 664 C CA . ASN A 1 88 ? -25.016 -2.474 32.303 1.00 72.31 88 ASN A CA 1
ATOM 665 C C . ASN A 1 88 ? -24.946 -2.520 30.767 1.00 72.31 88 ASN A C 1
ATOM 667 O O . ASN A 1 88 ? -25.996 -2.539 30.137 1.00 72.31 88 ASN A O 1
ATOM 671 N N . LEU A 1 89 ? -23.780 -2.648 30.120 1.00 85.19 89 LEU A N 1
ATOM 672 C CA . LEU A 1 89 ? -23.752 -2.762 28.643 1.00 85.19 89 LEU A CA 1
ATOM 673 C C . LEU A 1 89 ? -24.139 -4.153 28.104 1.00 85.19 89 LEU A C 1
ATOM 675 O O . LEU A 1 89 ? -24.275 -4.320 26.892 1.00 85.19 89 LEU A O 1
ATOM 679 N N . GLN A 1 90 ? -24.276 -5.162 28.969 1.00 85.56 90 GLN A N 1
ATOM 680 C CA . GLN A 1 90 ? -24.594 -6.530 28.544 1.00 85.56 90 GLN A CA 1
ATOM 681 C C . GLN A 1 90 ? -26.092 -6.838 28.484 1.00 85.56 90 GLN A C 1
ATOM 683 O O . GLN A 1 90 ? -26.451 -7.919 28.017 1.00 85.56 90 GLN A O 1
ATOM 688 N N . ARG A 1 91 ? -26.971 -5.924 28.918 1.00 93.00 91 ARG A N 1
ATOM 689 C CA . ARG A 1 91 ? -28.407 -6.197 28.859 1.00 93.00 91 ARG A CA 1
ATOM 690 C C . ARG A 1 91 ? -28.875 -6.316 27.390 1.00 93.00 91 ARG A C 1
ATOM 692 O O . ARG A 1 91 ? -28.512 -5.458 26.575 1.00 93.00 91 ARG A O 1
ATOM 699 N N . PRO A 1 92 ? -29.612 -7.382 27.011 1.00 92.81 92 PRO A N 1
ATOM 700 C CA . PRO A 1 92 ? -29.982 -7.646 25.616 1.00 92.81 92 PRO A CA 1
ATOM 701 C C . PRO A 1 92 ? -30.808 -6.532 24.962 1.00 92.81 92 PRO A C 1
ATOM 703 O O . PRO A 1 92 ? -30.618 -6.242 23.784 1.00 92.81 92 PRO A O 1
ATOM 706 N N . ASP A 1 93 ? -31.689 -5.900 25.732 1.00 95.88 93 ASP A N 1
ATOM 707 C CA . ASP A 1 93 ? -32.530 -4.758 25.364 1.00 95.88 93 ASP A CA 1
ATOM 708 C C . ASP A 1 93 ? -31.698 -3.506 25.046 1.00 95.88 93 ASP A C 1
ATOM 710 O O . ASP A 1 93 ? -31.829 -2.943 23.960 1.00 95.88 93 ASP A O 1
ATOM 714 N N . ILE A 1 94 ? -30.769 -3.131 25.931 1.00 96.62 94 ILE A N 1
ATOM 715 C CA . ILE A 1 94 ? -29.846 -2.004 25.724 1.00 96.62 94 ILE A CA 1
ATOM 716 C C . ILE A 1 94 ? -28.980 -2.253 24.488 1.00 96.62 94 ILE A C 1
ATOM 718 O O . ILE A 1 94 ? -28.804 -1.369 23.650 1.00 96.62 94 ILE A O 1
ATOM 722 N N . LYS A 1 95 ? -28.453 -3.474 24.347 1.00 96.19 95 LYS A N 1
ATOM 723 C CA . LYS A 1 95 ? -27.637 -3.858 23.193 1.00 96.19 95 LYS A CA 1
ATOM 724 C C . LYS A 1 95 ? -28.441 -3.759 21.895 1.00 96.19 95 LYS A C 1
ATOM 726 O O . LYS A 1 95 ? -27.928 -3.199 20.931 1.00 96.19 95 LYS A O 1
ATOM 731 N N . LYS A 1 96 ? -29.684 -4.254 21.874 1.00 96.38 96 LYS A N 1
ATOM 732 C CA . LYS A 1 96 ? -30.590 -4.153 20.720 1.00 96.38 96 LYS A CA 1
ATOM 733 C C . LYS A 1 96 ? -30.863 -2.692 20.347 1.00 96.38 96 LYS A C 1
ATOM 735 O O . LYS A 1 96 ? -30.688 -2.334 19.190 1.00 96.38 96 LYS A O 1
ATOM 740 N N . ALA A 1 97 ? -31.186 -1.839 21.317 1.00 97.31 97 ALA A N 1
ATOM 741 C CA . ALA A 1 97 ? -31.450 -0.423 21.065 1.00 97.31 97 ALA A CA 1
ATOM 742 C C . ALA A 1 97 ? -30.208 0.341 20.562 1.00 97.31 97 ALA A C 1
ATOM 744 O O . ALA A 1 97 ? -30.311 1.161 19.652 1.00 97.31 97 ALA A O 1
ATOM 745 N N . LEU A 1 98 ? -29.016 0.047 21.099 1.00 97.62 98 LEU A N 1
ATOM 746 C CA . LEU A 1 98 ? -27.760 0.601 20.576 1.00 97.62 98 LEU A CA 1
ATOM 747 C C . LEU A 1 98 ? -27.510 0.172 19.124 1.00 97.62 98 LEU A C 1
ATOM 749 O O . LEU A 1 98 ? -27.051 0.990 18.331 1.00 97.62 98 LEU A O 1
ATOM 753 N N . PHE A 1 99 ? -27.833 -1.074 18.757 1.00 96.44 99 PHE A N 1
ATOM 754 C CA . PHE A 1 99 ? -27.753 -1.537 17.368 1.00 96.44 99 PHE A CA 1
ATOM 755 C C . PHE A 1 99 ? -28.736 -0.813 16.449 1.00 96.44 99 PHE A C 1
ATOM 757 O O . PHE A 1 99 ? -28.321 -0.359 15.390 1.00 96.44 99 PHE A O 1
ATOM 764 N N . GLU A 1 100 ? -29.990 -0.638 16.864 1.00 96.88 100 GLU A N 1
ATOM 765 C CA . GLU A 1 100 ? -30.991 0.097 16.080 1.00 96.88 100 GLU A CA 1
ATOM 766 C C . GLU A 1 100 ? -30.574 1.560 15.838 1.00 96.88 100 GLU A C 1
ATOM 768 O O . GLU A 1 100 ? -30.746 2.085 14.739 1.00 96.88 100 GLU A O 1
ATOM 773 N N . HIS A 1 101 ? -29.979 2.226 16.836 1.00 97.38 101 HIS A N 1
ATOM 774 C CA . HIS A 1 101 ? -29.421 3.576 16.666 1.00 97.38 101 HIS A CA 1
ATOM 775 C C . HIS A 1 101 ? -28.167 3.587 15.782 1.00 97.38 101 HIS A C 1
ATOM 777 O O . HIS A 1 101 ? -27.997 4.499 14.976 1.00 97.38 101 HIS A O 1
ATOM 783 N N . PHE A 1 102 ? -27.314 2.567 15.890 1.00 96.50 102 PHE A N 1
ATOM 784 C CA . PHE A 1 102 ? -26.109 2.423 15.068 1.00 96.50 102 PHE A CA 1
ATOM 785 C C . PHE A 1 102 ? -26.418 2.201 13.589 1.00 96.50 102 PHE A C 1
ATOM 787 O O . PHE A 1 102 ? -25.733 2.754 12.733 1.00 96.50 102 PHE A O 1
ATOM 794 N N . GLU A 1 103 ? -27.447 1.411 13.285 1.00 93.69 103 GLU A N 1
ATOM 795 C CA . GLU A 1 103 ? -27.905 1.183 11.912 1.00 93.69 103 GLU A CA 1
ATOM 796 C C . GLU A 1 103 ? -28.455 2.462 11.271 1.00 93.69 103 GLU A C 1
ATOM 798 O O . GLU A 1 103 ? -28.295 2.652 10.069 1.00 93.69 103 GLU A O 1
ATOM 803 N N . LYS A 1 104 ? -29.046 3.361 12.069 1.00 95.88 104 LYS A N 1
ATOM 804 C CA . LYS A 1 104 ? -29.545 4.661 11.597 1.00 95.88 104 LYS A CA 1
ATOM 805 C C . LYS A 1 104 ? -28.433 5.688 11.405 1.00 95.88 104 LYS A C 1
ATOM 807 O O . LYS A 1 104 ? -28.411 6.377 10.392 1.00 95.88 104 LYS A O 1
ATOM 812 N N . ASN A 1 105 ? -27.537 5.825 12.381 1.00 94.88 105 ASN A N 1
ATOM 813 C CA . ASN A 1 105 ? -26.397 6.731 12.294 1.00 94.88 105 ASN A CA 1
ATOM 814 C C . ASN A 1 105 ? -25.185 6.136 13.035 1.00 94.88 105 ASN A C 1
ATOM 816 O O . ASN A 1 105 ? -25.123 6.219 14.264 1.00 94.88 105 ASN A O 1
ATOM 820 N N . PRO A 1 106 ? -24.190 5.576 12.324 1.00 95.38 106 PRO A N 1
ATOM 821 C CA . PRO A 1 106 ? -23.011 4.982 12.952 1.00 95.38 106 PRO A CA 1
ATOM 822 C C . PRO A 1 106 ? -22.085 6.021 13.603 1.00 95.38 106 PRO A C 1
ATOM 824 O O . PRO A 1 106 ? -21.250 5.658 14.430 1.00 95.38 106 PRO A O 1
ATOM 827 N N . LYS A 1 107 ? -22.216 7.313 13.276 1.00 95.31 107 LYS A N 1
ATOM 828 C CA . LYS A 1 107 ? -21.441 8.418 13.865 1.00 95.31 107 LYS A CA 1
ATOM 829 C C . LYS A 1 107 ? -22.395 9.486 14.425 1.00 95.31 107 LYS A C 1
ATOM 831 O O . LYS A 1 107 ? -22.491 10.574 13.862 1.00 95.31 107 LYS A O 1
ATOM 836 N N . PRO A 1 108 ? -23.125 9.179 15.512 1.00 96.31 108 PRO A N 1
ATOM 837 C CA . PRO A 1 108 ? -24.079 10.112 16.096 1.00 96.31 108 PRO A CA 1
ATOM 838 C C . PRO A 1 108 ? -23.367 11.357 16.637 1.00 96.31 108 PRO A C 1
ATOM 840 O O . PRO A 1 108 ? -22.318 11.260 17.275 1.00 96.31 108 PRO A O 1
ATOM 843 N N . GLU A 1 109 ? -23.966 12.526 16.415 1.00 97.19 109 GLU A N 1
ATOM 844 C CA . GLU A 1 109 ? -23.503 13.789 16.997 1.00 97.19 109 GLU A CA 1
ATOM 845 C C . GLU A 1 109 ? -23.675 13.809 18.526 1.00 97.19 109 GLU A C 1
ATOM 847 O O . GLU A 1 109 ? -24.412 12.998 19.097 1.00 97.19 109 GLU A O 1
ATOM 852 N N . SER A 1 110 ? -23.022 14.761 19.204 1.00 97.06 110 SER A N 1
ATOM 853 C CA . SER A 1 110 ? -23.040 14.882 20.673 1.00 97.06 110 SER A CA 1
ATOM 854 C C . SER A 1 110 ? -24.463 14.926 21.252 1.00 97.06 110 SER A C 1
ATOM 856 O O . SER A 1 110 ? -24.756 14.222 22.222 1.00 97.06 110 SER A O 1
ATOM 858 N N . GLU A 1 111 ? -25.377 15.661 20.606 1.00 97.50 111 GLU A N 1
ATOM 859 C CA . GLU A 1 111 ? -26.789 15.737 21.007 1.00 97.50 111 GLU A CA 1
ATOM 860 C C . GLU A 1 111 ? -27.513 14.390 20.872 1.00 97.50 111 GLU A C 1
ATOM 862 O O . GLU A 1 111 ? -28.309 14.004 21.731 1.00 97.50 111 GLU A O 1
ATOM 867 N N . SER A 1 112 ? -27.218 13.639 19.807 1.00 97.62 112 SER A N 1
ATOM 868 C CA . SER A 1 112 ? -27.790 12.309 19.579 1.00 97.62 112 SER A CA 1
ATOM 869 C C . SER A 1 112 ? -27.262 11.302 20.601 1.00 97.62 112 SER A C 1
ATOM 871 O O . SER A 1 112 ? -28.037 10.528 21.161 1.00 97.62 112 SER A O 1
ATOM 873 N N . LEU A 1 113 ? -25.967 11.357 20.924 1.00 98.12 113 LEU A N 1
ATOM 874 C CA . LEU A 1 113 ? -25.361 10.552 21.988 1.00 98.12 113 LEU A CA 1
ATOM 875 C C . LEU A 1 113 ? -25.999 10.843 23.349 1.00 98.12 113 LEU A C 1
ATOM 877 O O . LEU A 1 113 ? -26.260 9.910 24.109 1.00 98.12 113 LEU A O 1
ATOM 881 N N . GLN A 1 114 ? -26.296 12.111 23.643 1.00 98.12 114 GLN A N 1
ATOM 882 C CA . GLN A 1 114 ? -26.978 12.499 24.874 1.00 98.12 114 GLN A CA 1
ATOM 883 C C . GLN A 1 114 ? -28.407 11.938 24.925 1.00 98.12 114 GLN A C 1
ATOM 885 O O . GLN A 1 114 ? -28.773 11.326 25.930 1.00 98.12 114 GLN A O 1
ATOM 890 N N . LYS A 1 115 ? -29.178 12.041 23.831 1.00 98.19 115 LYS A N 1
ATOM 891 C CA . LYS A 1 115 ? -30.528 11.450 23.718 1.00 98.19 115 LYS A CA 1
ATOM 892 C C . LYS A 1 115 ? -30.511 9.932 23.922 1.00 98.19 115 LYS A C 1
ATOM 894 O O . LYS A 1 115 ? -31.301 9.418 24.708 1.00 98.19 115 LYS A O 1
ATOM 899 N N . ILE A 1 116 ? -29.575 9.224 23.282 1.00 98.00 116 ILE A N 1
ATOM 900 C CA . ILE A 1 116 ? -29.408 7.768 23.436 1.00 98.00 116 ILE A CA 1
ATOM 901 C C . ILE A 1 116 ? -29.021 7.422 24.880 1.00 98.00 116 ILE A C 1
ATOM 903 O O . ILE A 1 116 ? -29.558 6.480 25.459 1.00 98.00 116 ILE A O 1
ATOM 907 N N . SER A 1 117 ? -28.117 8.196 25.485 1.00 97.69 117 SER A N 1
ATOM 908 C CA . SER A 1 117 ? -27.683 7.977 26.869 1.00 97.69 117 SER A CA 1
ATOM 909 C C . SER A 1 117 ? -28.836 8.132 27.867 1.00 97.69 117 SER A C 1
ATOM 911 O O . SER A 1 117 ? -29.032 7.259 28.714 1.00 97.69 117 SER A O 1
ATOM 913 N N . ALA A 1 118 ? -29.670 9.164 27.689 1.00 97.81 118 ALA A N 1
ATOM 914 C CA . ALA A 1 118 ? -30.862 9.400 28.495 1.00 97.81 118 ALA A CA 1
ATOM 915 C C . ALA A 1 118 ? -31.920 8.305 28.289 1.00 97.81 118 ALA A C 1
ATOM 917 O O . ALA A 1 118 ? -32.491 7.820 29.262 1.00 97.81 118 ALA A O 1
ATOM 918 N N . GLN A 1 119 ? -32.138 7.868 27.043 1.00 97.81 119 GLN A N 1
ATOM 919 C CA . GLN A 1 119 ? -33.103 6.815 26.711 1.00 97.81 119 GLN A CA 1
ATOM 920 C C . GLN A 1 119 ? -32.726 5.455 27.3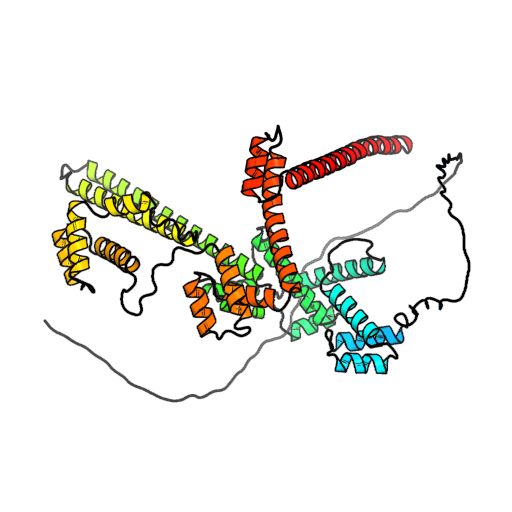20 1.00 97.81 119 GLN A C 1
ATOM 922 O O . GLN A 1 119 ? -33.605 4.694 27.715 1.00 97.81 119 GLN A O 1
ATOM 927 N N . LEU A 1 120 ? -31.430 5.135 27.385 1.00 97.25 120 LEU A N 1
ATOM 928 C CA . LEU A 1 120 ? -30.942 3.817 27.809 1.00 97.25 120 LEU A CA 1
ATOM 929 C C . LEU A 1 120 ? -30.496 3.755 29.275 1.00 97.25 120 LEU A C 1
ATOM 931 O O . LEU A 1 120 ? -30.101 2.686 29.740 1.00 97.25 120 LEU A O 1
ATOM 935 N N . GLY A 1 121 ? -30.512 4.879 29.997 1.00 96.44 121 GLY A N 1
ATOM 936 C CA . GLY A 1 121 ? -29.976 4.954 31.360 1.00 96.44 121 GLY A CA 1
ATOM 937 C C . GLY A 1 121 ? -28.474 4.647 31.425 1.00 96.44 121 GLY A C 1
ATOM 938 O O . GLY A 1 121 ? -27.991 4.087 32.410 1.00 96.44 121 GLY A O 1
ATOM 939 N N . LEU A 1 122 ? -27.742 4.968 30.356 1.00 96.50 122 LEU A N 1
ATOM 940 C CA . LEU A 1 122 ? -26.290 4.822 30.264 1.00 96.50 122 LEU A CA 1
ATOM 941 C C . LEU A 1 122 ? -25.629 6.193 30.378 1.00 96.50 122 LEU A C 1
ATOM 943 O O . LEU A 1 122 ? -26.219 7.210 30.026 1.00 96.50 122 LEU A O 1
ATOM 947 N N . THR A 1 123 ? -24.370 6.242 30.805 1.00 96.62 123 THR A N 1
ATOM 948 C CA . THR A 1 123 ? -23.614 7.498 30.723 1.00 96.62 123 THR A CA 1
ATOM 949 C C . THR A 1 123 ? -23.258 7.800 29.268 1.00 96.62 123 THR A C 1
ATOM 951 O O . THR A 1 123 ? -23.015 6.887 28.473 1.00 96.62 123 THR A O 1
ATOM 954 N N . GLN A 1 124 ? -23.160 9.082 28.903 1.00 96.94 124 GLN A N 1
ATOM 955 C CA . GLN A 1 124 ? -22.746 9.477 27.551 1.00 96.94 124 GLN A CA 1
ATOM 956 C C . GLN A 1 124 ? -21.407 8.821 27.162 1.00 96.94 124 GLN A C 1
ATOM 958 O O . GLN A 1 124 ? -21.276 8.306 26.059 1.00 96.94 124 GLN A O 1
ATOM 963 N N . GLN A 1 125 ? -20.453 8.705 28.096 1.00 96.12 125 GLN A N 1
ATOM 964 C CA . GLN A 1 125 ? -19.177 8.007 27.878 1.00 96.12 125 GLN A CA 1
ATOM 965 C C . GLN A 1 125 ? -19.336 6.515 27.541 1.00 96.12 125 GLN A C 1
ATOM 967 O O . GLN A 1 125 ? -18.579 5.988 26.725 1.00 96.12 125 GLN A O 1
ATOM 972 N N . GLN A 1 126 ? -20.303 5.816 28.144 1.00 96.31 126 GLN A N 1
ATOM 973 C CA . GLN A 1 126 ? -20.579 4.410 27.833 1.00 96.31 126 GLN A CA 1
ATOM 974 C C . GLN A 1 126 ? -21.124 4.249 26.414 1.00 96.31 126 GLN A C 1
ATOM 976 O O . GLN A 1 126 ? -20.667 3.357 25.694 1.00 96.31 126 GLN A O 1
ATOM 981 N N . VAL A 1 127 ? -22.051 5.124 26.013 1.00 97.50 127 VAL A N 1
ATOM 982 C CA . VAL A 1 127 ? -22.627 5.146 24.663 1.00 97.50 127 VAL A CA 1
ATOM 983 C C . VAL A 1 127 ? -21.551 5.507 23.640 1.00 97.50 127 VAL A C 1
ATOM 985 O O . VAL A 1 127 ? -21.299 4.720 22.730 1.00 97.50 127 VAL A O 1
ATOM 988 N N . THR A 1 128 ? -20.822 6.609 23.840 1.00 96.81 128 THR A N 1
ATOM 989 C CA . THR A 1 128 ? -19.700 7.019 22.980 1.00 96.81 128 THR A CA 1
ATOM 990 C C . THR A 1 128 ? -18.653 5.913 22.867 1.00 96.81 128 THR A C 1
ATOM 992 O O . THR A 1 128 ? -18.231 5.556 21.771 1.00 96.81 128 THR A O 1
ATOM 995 N N . GLY A 1 129 ? -18.269 5.292 23.987 1.00 95.56 129 GLY A N 1
ATOM 996 C CA . GLY A 1 129 ? -17.332 4.171 23.996 1.00 95.56 129 GLY A CA 1
ATOM 997 C C . GLY A 1 129 ? -17.853 2.942 23.246 1.00 95.56 129 GLY A C 1
ATOM 998 O O . GLY A 1 129 ? -17.064 2.223 22.636 1.00 95.56 129 GLY A O 1
ATOM 999 N N . TRP A 1 130 ? -19.164 2.683 23.261 1.00 96.81 130 TRP A N 1
ATOM 1000 C CA . TRP A 1 130 ? -19.776 1.602 22.488 1.00 96.81 130 TRP A CA 1
ATOM 1001 C C . TRP A 1 130 ? -19.761 1.905 20.984 1.00 96.81 130 TRP A C 1
ATOM 1003 O O . TRP A 1 130 ? -19.289 1.060 20.224 1.00 96.81 130 TRP A O 1
ATOM 1013 N N . PHE A 1 131 ? -20.163 3.112 20.566 1.00 96.88 131 PHE A N 1
ATOM 1014 C CA . PHE A 1 131 ? -20.116 3.546 19.162 1.00 96.88 131 PHE A CA 1
ATOM 1015 C C . PHE A 1 131 ? -18.683 3.559 18.619 1.00 96.88 131 PHE A C 1
ATOM 1017 O O . PHE A 1 131 ? -18.437 3.037 17.536 1.00 96.88 131 PHE A O 1
ATOM 1024 N N . ASN A 1 132 ? -17.712 4.041 19.400 1.00 93.75 132 ASN A N 1
ATOM 1025 C CA . ASN A 1 132 ? -16.301 4.049 19.008 1.00 93.75 132 ASN A CA 1
ATOM 102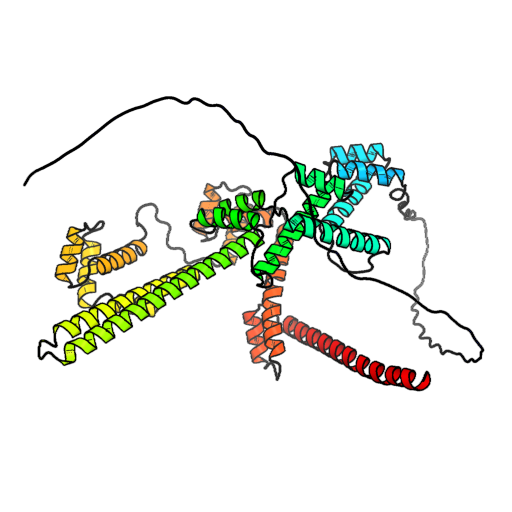6 C C . ASN A 1 132 ? -15.728 2.634 18.876 1.00 93.75 132 ASN A C 1
ATOM 1028 O O . ASN A 1 132 ? -15.060 2.339 17.888 1.00 93.75 132 ASN A O 1
ATOM 1032 N N . ARG A 1 133 ? -16.024 1.723 19.817 1.00 93.38 133 ARG A N 1
ATOM 1033 C CA . ARG A 1 133 ? -15.635 0.305 19.684 1.00 93.38 133 ARG A CA 1
ATOM 1034 C C . ARG A 1 133 ? -16.300 -0.346 18.475 1.00 93.38 133 ARG A C 1
ATOM 1036 O O . ARG A 1 133 ? -15.677 -1.167 17.803 1.00 93.38 133 ARG A O 1
ATOM 1043 N N . ARG A 1 134 ? -17.551 0.010 18.177 1.00 92.06 134 ARG A N 1
ATOM 1044 C CA . ARG A 1 134 ? -18.273 -0.545 17.033 1.00 92.06 134 ARG A CA 1
ATOM 1045 C C . ARG A 1 134 ? -17.730 -0.019 15.703 1.00 92.06 134 ARG A C 1
ATOM 1047 O O . ARG A 1 134 ? -17.433 -0.820 14.829 1.00 92.06 134 ARG A O 1
ATOM 1054 N N . ASN A 1 135 ? -17.482 1.281 15.583 1.00 86.94 135 ASN A N 1
ATOM 1055 C CA . ASN A 1 135 ? -16.842 1.878 14.407 1.00 86.94 135 ASN A CA 1
ATOM 1056 C C . ASN A 1 135 ? -15.406 1.380 14.212 1.00 86.94 135 ASN A C 1
ATOM 1058 O O . ASN A 1 135 ? -15.020 1.053 13.093 1.00 86.94 135 ASN A O 1
ATOM 1062 N N . GLY A 1 136 ? -14.637 1.247 15.297 1.00 79.44 136 GLY A N 1
ATOM 1063 C CA . GLY A 1 136 ? -13.291 0.677 15.255 1.00 79.44 136 GLY A CA 1
ATOM 1064 C C . GLY A 1 136 ? -13.286 -0.788 14.814 1.00 79.44 136 GLY A C 1
ATOM 1065 O O . GLY A 1 136 ? -12.419 -1.193 14.051 1.00 79.44 136 GLY A O 1
ATOM 1066 N N . THR A 1 137 ? -14.292 -1.577 15.206 1.00 64.19 137 THR A N 1
ATOM 1067 C CA . THR A 1 137 ? -14.424 -2.971 14.740 1.00 64.19 137 THR A CA 1
ATOM 1068 C C . THR A 1 137 ? -14.916 -3.094 13.297 1.00 64.19 137 THR A C 1
ATOM 1070 O O . THR A 1 137 ? -14.639 -4.112 12.671 1.00 64.19 137 THR A O 1
ATOM 1073 N N . TYR A 1 138 ? -15.582 -2.076 12.741 1.00 57.16 138 TYR A N 1
ATOM 1074 C CA . TYR A 1 138 ? -15.935 -2.035 11.315 1.00 57.16 138 TYR A CA 1
ATOM 1075 C C . TYR A 1 138 ? -14.777 -1.590 10.407 1.00 57.16 138 TYR A C 1
ATOM 1077 O O . TYR A 1 138 ? -14.772 -1.955 9.236 1.00 57.16 138 TYR A O 1
ATOM 1085 N N . LEU A 1 139 ? -13.800 -0.837 10.927 1.00 54.47 139 LEU A N 1
ATOM 1086 C CA . LEU A 1 139 ? -12.661 -0.330 10.145 1.00 54.47 139 LEU A CA 1
ATOM 1087 C C . LEU A 1 139 ? -11.346 -1.091 10.387 1.00 54.47 139 LEU A C 1
ATOM 1089 O O . LEU A 1 139 ? -10.451 -1.021 9.553 1.00 54.47 139 LEU A O 1
ATOM 1093 N N . ILE A 1 140 ? -11.221 -1.835 11.494 1.00 54.09 140 ILE A N 1
ATOM 1094 C CA . ILE A 1 140 ? -9.981 -2.518 11.910 1.00 54.09 140 ILE A CA 1
ATOM 1095 C C . ILE A 1 140 ? -10.245 -4.009 12.162 1.00 54.09 140 ILE A C 1
ATOM 1097 O O . ILE A 1 140 ? -9.819 -4.589 13.159 1.00 54.09 140 ILE A O 1
ATOM 1101 N N . SER A 1 141 ? -10.950 -4.679 11.253 1.00 49.56 141 SER A N 1
ATOM 1102 C CA . SER A 1 141 ? -10.873 -6.140 11.163 1.00 49.56 141 SER A CA 1
ATOM 1103 C C . SER A 1 141 ? -9.583 -6.541 10.435 1.00 49.56 141 SER A C 1
ATOM 1105 O O . SER A 1 141 ? -9.623 -7.092 9.337 1.00 49.56 141 SER A O 1
ATOM 1107 N N . GLY A 1 142 ? -8.438 -6.214 11.041 1.00 46.56 142 GLY A N 1
ATOM 1108 C CA . GLY A 1 142 ? -7.163 -6.871 10.767 1.00 46.56 142 GLY A CA 1
ATOM 1109 C C . GLY A 1 142 ? -7.120 -8.215 11.508 1.00 46.56 142 GLY A C 1
ATOM 1110 O O . GLY A 1 142 ? -7.699 -8.331 12.595 1.00 46.56 142 GLY A O 1
ATOM 1111 N N . PRO A 1 143 ? -6.503 -9.258 10.936 1.00 46.34 143 PRO A N 1
ATOM 1112 C CA . PRO A 1 143 ? -6.451 -10.567 11.566 1.00 46.34 143 PRO A CA 1
ATOM 1113 C C . PRO A 1 143 ? -5.488 -10.466 12.748 1.00 46.34 143 PRO A C 1
ATOM 1115 O O . PRO A 1 143 ? -4.400 -9.969 12.550 1.00 46.34 143 PRO A O 1
ATOM 1118 N N . HIS A 1 144 ? -5.871 -10.863 13.962 1.00 44.94 144 HIS A N 1
ATOM 1119 C CA . HIS A 1 144 ? -5.025 -11.608 14.908 1.00 44.94 144 HIS A CA 1
ATOM 1120 C C . HIS A 1 144 ? -5.756 -11.780 16.255 1.00 44.94 144 HIS A C 1
ATOM 1122 O O . HIS A 1 144 ? -6.219 -10.831 16.879 1.00 44.94 144 HIS A O 1
ATOM 1128 N N . ASN A 1 145 ? -5.772 -13.039 16.701 1.00 51.44 145 ASN A N 1
ATOM 1129 C CA . ASN A 1 145 ? -5.992 -13.538 18.063 1.00 51.44 145 ASN A CA 1
ATOM 1130 C C . ASN A 1 145 ? -7.441 -13.833 18.504 1.00 51.44 145 ASN A C 1
ATOM 1132 O O . ASN A 1 145 ? -8.196 -13.001 18.995 1.00 51.44 145 ASN A O 1
ATOM 1136 N N . SER A 1 146 ? -7.768 -15.130 18.412 1.00 52.66 146 SER A N 1
ATOM 1137 C CA . SER A 1 146 ? -8.954 -15.819 18.946 1.00 52.66 146 SER A CA 1
ATOM 1138 C C . SER A 1 146 ? -10.306 -15.398 18.359 1.00 52.66 146 SER A C 1
ATOM 1140 O O . SER A 1 146 ? -11.201 -14.928 19.050 1.00 52.66 146 SER A O 1
ATOM 1142 N N . VAL A 1 147 ? -10.478 -15.671 17.063 1.00 49.44 147 VAL A N 1
ATOM 1143 C CA . VAL A 1 147 ? -11.786 -15.708 16.390 1.00 49.44 147 VAL A CA 1
ATOM 1144 C C . VAL A 1 147 ? -12.722 -16.602 17.211 1.00 49.44 147 VAL A C 1
ATOM 1146 O O . VAL A 1 147 ? -12.530 -17.824 17.269 1.00 49.44 147 VAL A O 1
ATOM 1149 N N . SER A 1 148 ? -13.708 -15.999 17.878 1.00 66.75 148 SER A N 1
ATOM 1150 C CA . SER A 1 148 ? -14.686 -16.740 18.671 1.00 66.75 148 SER A CA 1
ATOM 1151 C C . SER A 1 148 ? -15.415 -17.756 17.779 1.00 66.75 148 SER A C 1
ATOM 1153 O O . SER A 1 148 ? -15.474 -17.606 16.556 1.00 66.75 148 SER A O 1
ATOM 1155 N N . LYS A 1 149 ? -16.015 -18.814 18.347 1.00 70.31 149 LYS A N 1
ATOM 1156 C CA . LYS A 1 149 ? -16.844 -19.747 17.547 1.00 70.31 149 LYS A CA 1
ATOM 1157 C C . LYS A 1 149 ? -17.936 -19.003 16.753 1.00 70.31 149 LYS A C 1
ATOM 1159 O O . LYS A 1 149 ? -18.300 -19.451 15.667 1.00 70.31 149 LYS A O 1
ATOM 1164 N N . ALA A 1 150 ? -18.424 -17.871 17.270 1.00 62.16 150 ALA A N 1
ATOM 1165 C CA . ALA A 1 150 ? -19.356 -16.993 16.569 1.00 62.16 150 ALA A CA 1
ATOM 1166 C C . ALA A 1 150 ? -18.693 -16.291 15.372 1.00 62.16 150 ALA A C 1
ATOM 1168 O O . ALA A 1 150 ? -19.257 -16.313 14.283 1.00 62.16 150 ALA A O 1
ATOM 1169 N N . ASP A 1 151 ? -17.472 -15.777 15.528 1.00 60.56 151 ASP A N 1
ATOM 1170 C CA . ASP A 1 151 ? -16.728 -15.139 14.435 1.00 60.56 151 ASP A CA 1
ATOM 1171 C C . ASP A 1 151 ? -16.299 -16.145 13.357 1.00 60.56 151 ASP A C 1
ATOM 1173 O O . ASP A 1 151 ? -16.288 -15.808 12.177 1.00 60.56 151 ASP A O 1
ATOM 1177 N N . ARG A 1 152 ? -16.028 -17.414 13.710 1.00 69.50 152 ARG A N 1
ATOM 1178 C CA . ARG A 1 152 ? -15.780 -18.477 12.714 1.00 69.50 152 ARG A CA 1
ATOM 1179 C C . ARG A 1 152 ? -17.034 -18.775 11.898 1.00 69.50 152 ARG A C 1
ATOM 1181 O O . ARG A 1 152 ? -16.953 -18.887 10.677 1.00 69.50 152 ARG A O 1
ATOM 1188 N N . LYS A 1 153 ? -18.198 -18.875 12.556 1.00 69.88 153 LYS A N 1
ATOM 1189 C CA . LYS A 1 153 ? -19.488 -19.022 11.861 1.00 69.88 153 LYS A CA 1
ATOM 1190 C C . LYS A 1 153 ? -19.776 -17.806 10.979 1.00 69.88 153 LYS A C 1
ATOM 1192 O O . LYS A 1 153 ? -20.199 -17.986 9.842 1.00 69.88 153 LYS A O 1
ATOM 1197 N N . LEU A 1 154 ? -19.493 -16.595 11.463 1.00 61.56 154 LEU A N 1
ATOM 1198 C CA . LEU A 1 154 ? -19.661 -15.362 10.696 1.00 61.56 154 LEU A CA 1
ATOM 1199 C C . LEU A 1 154 ? -18.716 -15.315 9.490 1.00 61.56 154 LEU A C 1
ATOM 1201 O O . LEU A 1 154 ? -19.160 -14.978 8.398 1.00 61.56 154 LEU A O 1
ATOM 1205 N N . SER A 1 155 ? -17.455 -15.718 9.653 1.00 78.25 155 SER A N 1
ATOM 1206 C CA . SER A 1 155 ? -16.471 -15.825 8.572 1.00 78.25 155 SER A CA 1
ATOM 1207 C C . SER A 1 155 ? -16.909 -16.837 7.512 1.00 78.25 155 SER A C 1
ATOM 1209 O O . 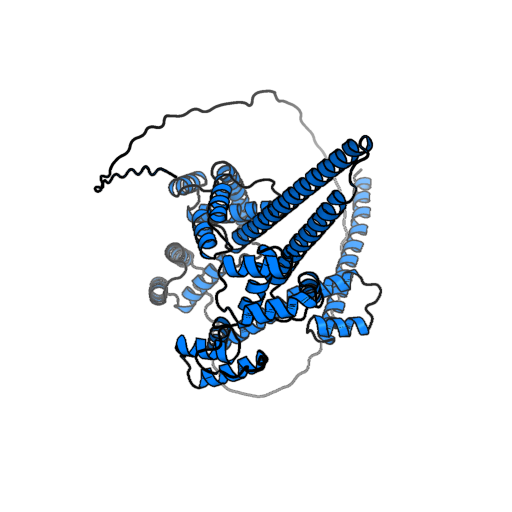SER A 1 155 ? -16.961 -16.502 6.332 1.00 78.25 155 SER A O 1
ATOM 1211 N N . HIS A 1 156 ? -17.354 -18.033 7.913 1.00 79.50 156 HIS A N 1
ATOM 1212 C CA . HIS A 1 156 ? -17.843 -19.043 6.969 1.00 79.50 156 HIS A CA 1
ATOM 1213 C C . HIS A 1 156 ? -19.118 -18.598 6.234 1.00 79.50 156 HIS A C 1
ATOM 1215 O O . HIS A 1 156 ? -19.244 -18.801 5.027 1.00 79.50 156 HIS A O 1
ATOM 1221 N N . MET A 1 157 ? -20.054 -17.950 6.936 1.00 75.19 157 MET A N 1
ATOM 1222 C CA . MET A 1 157 ? -21.265 -17.402 6.317 1.00 75.19 157 MET A CA 1
ATOM 1223 C C . MET A 1 157 ? -20.935 -16.240 5.370 1.00 75.19 157 MET A C 1
ATOM 1225 O O . MET A 1 157 ? -21.561 -16.104 4.324 1.00 75.19 157 MET A O 1
ATOM 1229 N N . THR A 1 158 ? -19.923 -15.436 5.705 1.00 84.50 158 THR A N 1
ATOM 1230 C CA . THR A 1 158 ? -19.415 -14.358 4.844 1.00 84.50 158 THR A CA 1
ATOM 1231 C C . THR A 1 158 ? -18.699 -14.919 3.620 1.00 84.50 158 THR A C 1
ATOM 1233 O O . THR A 1 158 ? -18.878 -14.374 2.540 1.00 84.50 158 THR A O 1
ATOM 1236 N N . LYS A 1 159 ? -17.983 -16.046 3.745 1.00 90.38 159 LYS A N 1
ATOM 1237 C CA . LYS A 1 159 ? -17.362 -16.747 2.614 1.00 90.38 159 LYS A CA 1
ATOM 1238 C C . LYS A 1 159 ? -18.411 -17.270 1.629 1.00 90.38 159 LYS A C 1
ATOM 1240 O O . LYS A 1 159 ? -18.349 -16.921 0.460 1.00 90.38 159 LYS A O 1
ATOM 1245 N N . LYS A 1 160 ? -19.424 -18.004 2.108 1.00 93.12 160 LYS A N 1
ATOM 1246 C CA . LYS A 1 160 ? -20.531 -18.495 1.259 1.00 93.12 160 LYS A CA 1
ATOM 1247 C C . LYS A 1 160 ? -21.308 -17.365 0.585 1.00 93.12 160 LYS A C 1
ATOM 1249 O O . LYS A 1 160 ? -21.738 -17.496 -0.555 1.00 93.12 160 LYS A O 1
ATOM 1254 N N . LEU A 1 161 ? -21.518 -16.260 1.302 1.00 93.38 161 LEU A N 1
ATOM 1255 C CA . LEU A 1 161 ? -22.160 -15.077 0.733 1.00 93.38 161 LEU A CA 1
ATOM 1256 C C . LEU A 1 161 ? -21.262 -14.402 -0.314 1.00 93.38 161 LEU A C 1
ATOM 1258 O O . LEU A 1 161 ? -21.770 -13.981 -1.344 1.00 93.38 161 LEU A O 1
ATOM 1262 N N . GLY A 1 162 ? -19.949 -14.345 -0.074 1.00 92.19 162 GLY A N 1
ATOM 1263 C CA . GLY A 1 162 ? -18.958 -13.842 -1.026 1.00 92.19 162 GLY A CA 1
ATOM 1264 C C . GLY A 1 162 ? -18.894 -14.673 -2.308 1.00 92.19 162 GLY A C 1
ATOM 1265 O O . GLY A 1 162 ? -18.903 -14.098 -3.386 1.00 92.19 162 GLY A O 1
ATOM 1266 N N . GLU A 1 163 ? -18.933 -16.004 -2.207 1.00 94.31 163 GLU A N 1
ATOM 1267 C CA . GLU A 1 163 ? -18.990 -16.914 -3.365 1.00 94.31 163 GLU A CA 1
ATOM 1268 C C . GLU A 1 163 ? -20.240 -16.653 -4.225 1.00 94.31 163 GLU A C 1
ATOM 1270 O O . GLU A 1 163 ? -20.135 -16.495 -5.438 1.00 94.31 163 GLU A O 1
ATOM 1275 N N . ARG A 1 164 ? -21.418 -16.502 -3.600 1.00 96.00 164 ARG A N 1
ATOM 1276 C CA . ARG A 1 164 ? -22.660 -16.160 -4.319 1.00 96.00 164 ARG A CA 1
ATOM 1277 C C . ARG A 1 164 ? -22.648 -14.756 -4.921 1.00 96.00 164 ARG A C 1
ATOM 1279 O O . ARG A 1 164 ? -23.262 -14.532 -5.957 1.00 96.00 164 ARG A O 1
ATOM 1286 N N . ILE A 1 165 ? -22.003 -13.796 -4.258 1.00 95.69 165 ILE A N 1
ATOM 1287 C CA . ILE A 1 165 ? -21.842 -12.447 -4.811 1.00 95.69 165 ILE A CA 1
ATOM 1288 C C . ILE A 1 165 ? -20.870 -12.467 -5.983 1.00 95.69 165 ILE A C 1
ATOM 1290 O O . ILE A 1 165 ? -21.151 -11.775 -6.948 1.00 95.69 165 ILE A O 1
ATOM 1294 N N . MET A 1 166 ? -19.805 -13.277 -5.960 1.00 93.69 166 MET A N 1
ATOM 1295 C CA . MET A 1 166 ? -18.926 -13.443 -7.123 1.00 93.69 166 MET A CA 1
ATOM 1296 C C . MET A 1 166 ? -19.669 -14.015 -8.334 1.00 93.69 166 MET A C 1
ATOM 1298 O O . MET A 1 166 ? -19.549 -13.458 -9.417 1.00 93.69 166 MET A O 1
ATOM 1302 N N . GLU A 1 167 ? -20.505 -15.041 -8.152 1.00 95.56 167 GLU A N 1
ATOM 1303 C CA . GLU A 1 167 ? -21.331 -15.594 -9.242 1.00 95.56 167 GLU A CA 1
ATOM 1304 C C . GLU A 1 167 ? -22.247 -14.522 -9.867 1.00 95.56 167 GLU A C 1
ATOM 1306 O O . GLU A 1 167 ? -22.391 -14.421 -11.086 1.00 95.56 167 GLU A O 1
ATOM 1311 N N . LYS A 1 168 ? -22.835 -13.656 -9.033 1.00 96.62 168 LYS A N 1
ATOM 1312 C CA . LYS A 1 168 ? -23.653 -12.530 -9.504 1.00 96.62 168 LYS A CA 1
ATOM 1313 C C . LYS A 1 168 ? -22.822 -11.397 -10.113 1.00 96.62 168 LYS A C 1
ATOM 1315 O O . LYS A 1 168 ? -23.261 -10.783 -11.081 1.00 96.62 168 LYS A O 1
ATOM 1320 N N . PHE A 1 169 ? -21.631 -11.152 -9.579 1.00 95.56 169 PHE A N 1
ATOM 1321 C CA . PHE A 1 169 ? -20.674 -10.156 -10.056 1.00 95.56 169 PHE A CA 1
ATOM 1322 C C . PHE A 1 169 ? -20.163 -10.481 -11.465 1.00 95.56 169 PHE A C 1
ATOM 1324 O O . PHE A 1 169 ? -19.951 -9.575 -12.260 1.00 95.56 169 PHE A O 1
ATOM 1331 N N . GLU A 1 170 ? -20.019 -11.763 -11.807 1.00 93.75 170 GLU A N 1
ATOM 1332 C CA . GLU A 1 170 ? -19.695 -12.192 -13.175 1.00 93.75 170 GLU A CA 1
ATOM 1333 C C . GLU A 1 170 ? -20.813 -11.873 -14.178 1.00 93.75 170 GLU A C 1
ATOM 1335 O O . GLU A 1 170 ? -20.539 -11.681 -15.362 1.00 93.75 170 GLU A O 1
ATOM 1340 N N . SER A 1 171 ? -22.064 -11.787 -13.713 1.00 94.81 171 SER A N 1
ATOM 1341 C CA . SER A 1 171 ? -23.207 -11.390 -14.545 1.00 94.81 171 SER A CA 1
ATOM 1342 C C . SER A 1 171 ? -23.331 -9.870 -14.673 1.00 94.81 171 SER A C 1
ATOM 1344 O O . SER A 1 171 ? -23.626 -9.362 -15.754 1.00 94.81 171 SER A O 1
ATOM 1346 N N . ASP A 1 172 ? -23.130 -9.146 -13.569 1.00 95.94 172 ASP A N 1
ATOM 1347 C CA . ASP A 1 172 ? -23.122 -7.686 -13.530 1.00 95.94 172 ASP A CA 1
ATOM 1348 C C . ASP A 1 172 ? -22.138 -7.182 -12.464 1.00 95.94 172 ASP A C 1
ATOM 1350 O O . ASP A 1 172 ? -22.380 -7.283 -11.261 1.00 95.94 172 ASP A O 1
ATOM 1354 N N . ASP A 1 173 ? -21.020 -6.620 -12.907 1.00 95.12 173 ASP A N 1
ATOM 1355 C CA . ASP A 1 173 ? -19.958 -6.080 -12.060 1.00 95.12 173 ASP A CA 1
ATOM 1356 C C . ASP A 1 173 ? -20.320 -4.722 -11.437 1.00 95.12 173 ASP A C 1
ATOM 1358 O O . ASP A 1 173 ? -19.788 -4.329 -10.389 1.00 95.12 173 ASP A O 1
ATOM 1362 N N . LEU A 1 174 ? -21.283 -4.018 -12.032 1.00 95.94 174 LEU A N 1
ATOM 1363 C CA . LEU A 1 174 ? -21.783 -2.717 -11.590 1.00 95.94 174 LEU A CA 1
ATOM 1364 C C . LEU A 1 174 ? -23.318 -2.736 -11.538 1.00 95.94 174 LEU A C 1
ATOM 1366 O O . LEU A 1 174 ? -23.980 -2.045 -12.319 1.00 95.94 174 LEU A O 1
ATOM 1370 N N . PRO A 1 175 ? -23.900 -3.523 -10.610 1.00 96.44 175 PRO A N 1
ATOM 1371 C CA . PRO A 1 175 ? -25.343 -3.647 -10.496 1.00 96.44 175 PRO A CA 1
ATOM 1372 C C . PRO A 1 175 ? -25.964 -2.318 -10.057 1.00 96.44 175 PRO A C 1
ATOM 1374 O O . PRO A 1 175 ? -25.442 -1.635 -9.164 1.00 96.44 175 PRO A O 1
ATOM 1377 N N . SER A 1 176 ? -27.111 -1.987 -10.655 1.00 96.31 176 SER A N 1
ATOM 1378 C CA . SER A 1 176 ? -27.919 -0.830 -10.261 1.00 96.31 176 SER A CA 1
ATOM 1379 C C . SER A 1 176 ? -28.405 -0.951 -8.810 1.00 96.31 176 SER A C 1
ATOM 1381 O O . SER A 1 176 ? -28.311 -2.015 -8.187 1.00 96.31 176 SER A O 1
ATOM 1383 N N . VAL A 1 177 ? -28.937 0.138 -8.248 1.00 95.50 177 VAL A N 1
ATOM 1384 C CA . VAL A 1 177 ? -29.477 0.135 -6.877 1.00 95.50 177 VAL A CA 1
ATOM 1385 C C . VAL A 1 177 ? -30.600 -0.900 -6.741 1.00 95.50 177 VAL A C 1
ATOM 1387 O O . VAL A 1 177 ? -30.595 -1.681 -5.791 1.00 95.50 177 VAL A O 1
ATOM 1390 N N . GLU A 1 178 ? -31.481 -1.003 -7.737 1.00 97.56 178 GLU A N 1
ATOM 1391 C CA . GLU A 1 178 ? -32.581 -1.974 -7.769 1.00 97.56 178 GLU A CA 1
ATOM 1392 C C . GLU A 1 178 ? -32.060 -3.414 -7.825 1.00 97.56 178 GLU A C 1
ATOM 1394 O O . GLU A 1 178 ? -32.587 -4.305 -7.159 1.00 97.56 178 GLU A O 1
ATOM 1399 N N . LEU A 1 179 ? -30.993 -3.662 -8.591 1.00 97.31 179 LEU A N 1
ATOM 1400 C CA . LEU A 1 179 ? -30.397 -4.991 -8.687 1.00 97.31 179 LEU A CA 1
ATOM 1401 C C . LEU A 1 179 ? -29.677 -5.377 -7.383 1.00 97.31 179 LEU A C 1
ATOM 1403 O O . LEU A 1 179 ? -29.802 -6.514 -6.926 1.00 97.31 179 LEU A O 1
ATOM 1407 N N . LYS A 1 180 ? -29.003 -4.425 -6.720 1.00 97.38 180 LYS A N 1
ATOM 1408 C CA . LYS A 1 180 ? -28.431 -4.618 -5.374 1.00 97.38 180 LYS A CA 1
ATOM 1409 C C . LYS A 1 180 ? -29.521 -4.944 -4.345 1.00 97.38 180 LYS A C 1
ATOM 1411 O O . LYS A 1 180 ? -29.305 -5.805 -3.491 1.00 97.38 180 LYS A O 1
ATOM 1416 N N . GLU A 1 181 ? -30.689 -4.307 -4.431 1.00 97.81 181 GLU A N 1
ATOM 1417 C CA . GLU A 1 181 ? -31.857 -4.623 -3.597 1.00 97.81 181 GLU A CA 1
ATOM 1418 C C . GLU A 1 181 ? -32.405 -6.028 -3.865 1.00 97.81 181 GLU A C 1
ATOM 1420 O O . GLU A 1 181 ? -32.635 -6.786 -2.919 1.00 97.81 181 GLU A O 1
ATOM 1425 N N . GLN A 1 182 ? -32.540 -6.422 -5.134 1.00 98.00 182 GLN A N 1
ATOM 1426 C CA . GLN A 1 182 ? -32.945 -7.780 -5.511 1.00 98.00 182 GLN A CA 1
ATOM 1427 C C . GLN A 1 182 ? -31.961 -8.828 -4.980 1.00 98.00 182 GLN A C 1
ATOM 1429 O O . GLN A 1 182 ? -32.372 -9.832 -4.396 1.00 98.00 182 GLN A O 1
ATOM 1434 N N . TRP A 1 183 ? -30.655 -8.580 -5.103 1.00 97.62 183 TRP A N 1
ATOM 1435 C CA . TRP A 1 183 ? -29.631 -9.472 -4.560 1.00 97.62 183 TRP A CA 1
ATOM 1436 C C . TRP A 1 183 ? -29.686 -9.534 -3.038 1.00 97.62 183 TRP A C 1
ATOM 1438 O O . TRP A 1 183 ? -29.524 -10.609 -2.466 1.00 97.62 183 TRP A O 1
ATOM 1448 N N . ALA A 1 184 ? -29.942 -8.409 -2.368 1.00 97.31 184 ALA A N 1
ATOM 1449 C CA . ALA A 1 184 ? -30.107 -8.376 -0.921 1.00 97.31 184 ALA A CA 1
ATOM 1450 C C . ALA A 1 184 ? -31.293 -9.249 -0.474 1.00 97.31 184 ALA A C 1
ATOM 1452 O O . ALA A 1 184 ? -31.150 -10.036 0.467 1.00 97.31 184 ALA A O 1
ATOM 1453 N N . GLN A 1 185 ? -32.422 -9.185 -1.190 1.00 97.75 185 GLN A N 1
ATOM 1454 C CA . GLN A 1 185 ? -33.591 -10.036 -0.949 1.00 97.75 185 GLN A CA 1
ATOM 1455 C C . GLN A 1 185 ? -33.283 -11.520 -1.199 1.00 97.75 185 GLN A C 1
ATOM 1457 O O . GLN A 1 185 ? -33.536 -12.360 -0.332 1.00 97.75 185 GLN A O 1
ATOM 1462 N N . GLU A 1 186 ? -32.681 -11.852 -2.343 1.00 97.31 186 GLU A N 1
ATOM 1463 C CA . GLU A 1 186 ? -32.353 -13.230 -2.730 1.00 97.31 186 GLU A CA 1
ATOM 1464 C C . GLU A 1 186 ? -31.343 -13.880 -1.773 1.00 97.31 186 GLU A C 1
ATOM 1466 O O . GLU A 1 186 ? -31.500 -15.028 -1.345 1.00 97.31 186 GLU A O 1
ATOM 1471 N N . LEU A 1 187 ? -30.316 -13.125 -1.383 1.00 95.81 187 LEU A N 1
ATOM 1472 C CA . LEU A 1 187 ? -29.253 -13.577 -0.491 1.00 95.81 187 LEU A CA 1
ATOM 1473 C C . LEU A 1 187 ? -29.620 -13.447 0.997 1.00 95.81 187 LEU A C 1
ATOM 1475 O O . LEU A 1 187 ? -28.809 -13.813 1.852 1.00 95.81 187 LEU A O 1
ATOM 1479 N N . ARG A 1 188 ? -30.830 -12.959 1.313 1.00 96.31 188 ARG A N 1
ATOM 1480 C CA . ARG A 1 188 ? -31.341 -12.728 2.677 1.00 96.31 188 ARG A CA 1
ATOM 1481 C C . ARG A 1 188 ? -30.370 -11.906 3.531 1.00 96.31 188 ARG A C 1
ATOM 1483 O O . ARG A 1 188 ? -30.012 -12.283 4.648 1.00 96.31 188 ARG A O 1
ATOM 1490 N N . THR A 1 189 ? -29.910 -10.791 2.978 1.00 95.56 189 THR A N 1
ATOM 1491 C CA . THR A 1 189 ? -28.934 -9.879 3.584 1.00 95.56 189 THR A CA 1
ATOM 1492 C C . THR A 1 189 ? -29.391 -8.425 3.425 1.00 95.56 189 THR A C 1
ATOM 1494 O O . THR A 1 189 ? -30.402 -8.149 2.792 1.00 95.56 189 THR A O 1
ATOM 1497 N N . THR A 1 190 ? -28.664 -7.474 4.009 1.00 96.06 190 THR A N 1
ATOM 1498 C CA . THR A 1 190 ? -28.920 -6.043 3.799 1.00 96.06 190 THR A CA 1
ATOM 1499 C C . THR A 1 190 ? -28.238 -5.542 2.527 1.00 96.06 190 THR A C 1
ATOM 1501 O O . THR A 1 190 ? -27.166 -6.034 2.161 1.00 96.06 190 THR A O 1
ATOM 1504 N N . VAL A 1 191 ? -28.819 -4.518 1.892 1.00 96.38 191 VAL A N 1
ATOM 1505 C CA . VAL A 1 191 ? -28.243 -3.835 0.717 1.00 96.38 191 VAL A CA 1
ATOM 1506 C C . VAL A 1 191 ? -26.835 -3.324 1.020 1.00 96.38 191 VAL A C 1
ATOM 1508 O O . VAL A 1 191 ? -25.916 -3.549 0.239 1.00 96.38 191 VAL A O 1
ATOM 1511 N N . GLN A 1 192 ? -26.626 -2.753 2.213 1.00 94.06 192 GLN A N 1
ATOM 1512 C CA . GLN A 1 192 ? -25.310 -2.294 2.666 1.00 94.06 192 GLN A CA 1
ATOM 1513 C C . GLN A 1 192 ? -24.268 -3.417 2.658 1.00 94.06 192 GLN A C 1
ATOM 1515 O O . GLN A 1 192 ? -23.126 -3.213 2.257 1.00 94.06 192 GLN A O 1
ATOM 1520 N N . LYS A 1 193 ? -24.649 -4.626 3.085 1.00 93.75 193 LYS A N 1
ATOM 1521 C CA . LYS A 1 193 ? -23.736 -5.770 3.096 1.00 93.75 193 LYS A CA 1
ATOM 1522 C C . LYS A 1 193 ? -23.446 -6.281 1.683 1.00 93.75 193 LYS A C 1
ATOM 1524 O O . LYS A 1 193 ? -22.312 -6.677 1.433 1.00 93.75 193 LYS A O 1
ATOM 1529 N N . VAL A 1 194 ? -24.422 -6.236 0.768 1.00 96.12 194 VAL A N 1
ATOM 1530 C CA . VAL A 1 194 ? -24.187 -6.509 -0.664 1.00 96.12 194 VAL A CA 1
ATOM 1531 C C . VAL A 1 194 ? -23.209 -5.489 -1.241 1.00 96.12 194 VAL A C 1
ATOM 1533 O O . VAL A 1 194 ? -22.230 -5.888 -1.856 1.00 96.12 194 VAL A O 1
ATOM 1536 N N . HIS A 1 195 ? -23.418 -4.197 -0.982 1.00 94.75 195 HIS A N 1
ATOM 1537 C CA . HIS A 1 195 ? -22.544 -3.122 -1.454 1.00 94.75 195 HIS A CA 1
ATOM 1538 C C . HIS A 1 195 ? -21.102 -3.263 -0.938 1.00 94.75 195 HIS A C 1
ATOM 1540 O O . HIS A 1 195 ? -20.166 -3.211 -1.728 1.00 94.75 195 HIS A O 1
ATOM 1546 N N . VAL A 1 196 ? -20.902 -3.537 0.359 1.00 92.12 196 VAL A N 1
ATOM 1547 C CA . VAL A 1 196 ? -19.557 -3.766 0.928 1.00 92.12 196 VAL A CA 1
ATOM 1548 C C . VAL A 1 196 ? -18.875 -4.991 0.309 1.00 92.12 196 VAL A C 1
ATOM 1550 O O . VAL A 1 196 ? -17.673 -4.961 0.049 1.00 92.12 196 VAL A O 1
ATOM 1553 N N . LEU A 1 197 ? -19.621 -6.076 0.076 1.00 94.56 197 LEU A N 1
ATOM 1554 C CA . LEU A 1 197 ? -19.068 -7.278 -0.549 1.00 94.56 197 LEU A CA 1
ATOM 1555 C C . LEU A 1 197 ? -18.737 -7.045 -2.026 1.00 94.56 197 LEU A C 1
ATOM 1557 O O . LEU A 1 197 ? -17.661 -7.445 -2.445 1.00 94.56 197 LEU A O 1
ATOM 1561 N N . LEU A 1 198 ? -19.580 -6.323 -2.767 1.00 95.88 198 LEU A N 1
ATOM 1562 C CA . LEU A 1 198 ? -19.302 -5.877 -4.135 1.00 95.88 198 LEU A CA 1
ATOM 1563 C C . LEU A 1 198 ? -18.036 -5.020 -4.217 1.00 95.88 198 LEU A C 1
ATOM 1565 O O . LEU A 1 198 ? -17.163 -5.312 -5.027 1.00 95.88 198 LEU A O 1
ATOM 1569 N N . TYR A 1 199 ? -17.902 -4.014 -3.347 1.00 94.38 199 TYR A N 1
ATOM 1570 C CA . TYR A 1 199 ? -16.703 -3.173 -3.266 1.00 94.38 199 TYR A CA 1
ATOM 1571 C C . TYR A 1 199 ? -15.443 -4.019 -3.042 1.00 94.38 199 TYR A C 1
ATOM 1573 O O . TYR A 1 199 ? -14.440 -3.869 -3.738 1.00 94.38 199 TYR A O 1
ATOM 1581 N N . LYS A 1 200 ? -15.505 -4.959 -2.089 1.00 93.81 200 LYS A N 1
ATOM 1582 C CA . LYS A 1 200 ? -14.390 -5.863 -1.792 1.00 93.81 200 LYS A CA 1
ATOM 1583 C C . LYS A 1 200 ? -14.067 -6.778 -2.977 1.00 93.81 200 LYS A C 1
ATOM 1585 O O . LYS A 1 200 ? -12.896 -6.907 -3.317 1.00 93.81 200 LYS A O 1
ATOM 1590 N N . THR A 1 201 ? -15.079 -7.362 -3.616 1.00 95.00 201 THR A N 1
ATOM 1591 C CA . THR A 1 201 ? -14.912 -8.205 -4.806 1.00 95.00 201 THR A CA 1
ATOM 1592 C C . THR A 1 201 ? -14.280 -7.421 -5.955 1.00 95.00 201 THR A C 1
ATOM 1594 O O . THR A 1 201 ? -13.326 -7.912 -6.547 1.00 95.00 201 THR A O 1
ATOM 1597 N N . ARG A 1 202 ? -14.712 -6.182 -6.231 1.00 96.00 202 ARG A N 1
ATOM 1598 C CA . ARG A 1 202 ? -14.077 -5.324 -7.250 1.00 96.00 202 ARG A CA 1
ATOM 1599 C C . ARG A 1 202 ? -12.618 -5.042 -6.936 1.00 96.00 202 ARG A C 1
ATOM 1601 O O . ARG A 1 202 ? -11.775 -5.177 -7.815 1.00 96.00 202 ARG A O 1
ATOM 1608 N N . ALA A 1 203 ? -12.313 -4.697 -5.686 1.00 94.56 203 ALA A N 1
ATOM 1609 C CA . ALA A 1 203 ? -10.941 -4.449 -5.261 1.00 94.56 203 ALA A CA 1
ATOM 1610 C C . ALA A 1 203 ? -10.056 -5.702 -5.395 1.00 94.56 203 ALA A C 1
ATOM 1612 O O . ALA A 1 203 ? -8.911 -5.589 -5.817 1.00 94.56 203 ALA A O 1
ATOM 1613 N N . GLU A 1 204 ? -10.569 -6.891 -5.064 1.00 94.88 204 GLU A N 1
ATOM 1614 C CA . GLU A 1 204 ? -9.856 -8.166 -5.244 1.00 94.88 204 GLU A CA 1
ATOM 1615 C C . GLU A 1 204 ? -9.638 -8.487 -6.729 1.00 94.88 204 GLU A C 1
ATOM 1617 O O . GLU A 1 204 ? -8.519 -8.796 -7.125 1.00 94.88 204 GLU A O 1
ATOM 1622 N N . VAL A 1 205 ? -10.667 -8.328 -7.566 1.00 95.75 205 VAL A N 1
ATOM 1623 C CA . VAL A 1 205 ? -10.576 -8.541 -9.019 1.00 95.75 205 VAL A CA 1
ATOM 1624 C C . VAL A 1 205 ? -9.579 -7.583 -9.670 1.00 95.75 205 VAL A C 1
ATOM 1626 O O . VAL A 1 205 ? -8.782 -8.013 -10.500 1.00 95.75 205 VAL A O 1
ATOM 1629 N N . MET A 1 206 ? -9.594 -6.311 -9.268 1.00 96.44 206 MET A N 1
ATOM 1630 C CA . MET A 1 206 ? -8.655 -5.299 -9.746 1.00 96.44 206 MET A CA 1
ATOM 1631 C C . MET A 1 206 ? -7.221 -5.627 -9.324 1.00 96.44 206 MET A C 1
ATOM 1633 O O . MET A 1 206 ? -6.324 -5.600 -10.155 1.00 96.44 206 MET A O 1
ATOM 1637 N N . LYS A 1 207 ? -7.001 -6.024 -8.064 1.00 95.81 207 LYS A N 1
ATOM 1638 C CA . LYS A 1 207 ? -5.677 -6.461 -7.591 1.00 95.81 207 LYS A CA 1
ATOM 1639 C C . LYS A 1 207 ? -5.161 -7.675 -8.356 1.00 95.81 207 LYS A C 1
ATOM 1641 O O . LYS A 1 207 ? -4.020 -7.655 -8.798 1.00 95.81 207 LYS A O 1
ATOM 1646 N N . SER A 1 208 ? -5.986 -8.704 -8.557 1.00 96.12 208 SER A N 1
ATOM 1647 C CA . SER A 1 208 ? -5.580 -9.875 -9.343 1.00 96.12 208 SER A CA 1
ATOM 1648 C C . SER A 1 208 ? -5.267 -9.515 -10.798 1.00 96.12 208 SER A C 1
ATOM 1650 O O . SER A 1 208 ? -4.349 -10.088 -11.375 1.00 96.12 208 SER A O 1
ATOM 1652 N N . TYR A 1 209 ? -5.974 -8.551 -11.392 1.00 97.00 209 TYR A N 1
ATOM 1653 C CA . TYR A 1 209 ? -5.649 -8.050 -12.731 1.00 97.00 209 TYR A CA 1
ATOM 1654 C C . TYR A 1 209 ? -4.319 -7.285 -12.764 1.00 97.00 209 TYR A C 1
ATOM 1656 O O . TYR A 1 209 ? -3.459 -7.596 -13.581 1.00 97.00 209 TYR A O 1
ATOM 1664 N N . LEU A 1 210 ? -4.105 -6.349 -11.834 1.00 95.81 210 LEU A N 1
ATOM 1665 C CA . LEU A 1 210 ? -2.859 -5.576 -11.732 1.00 95.81 210 LEU A CA 1
ATOM 1666 C C . LEU A 1 210 ? -1.639 -6.459 -11.419 1.00 95.81 210 LEU A C 1
ATOM 1668 O O . LEU A 1 210 ? -0.545 -6.186 -11.904 1.00 95.81 210 LEU A O 1
ATOM 1672 N N . ASN A 1 211 ? -1.833 -7.551 -10.675 1.00 95.19 211 ASN A N 1
ATOM 1673 C CA . ASN A 1 211 ? -0.798 -8.550 -10.389 1.00 95.19 211 ASN A CA 1
ATOM 1674 C C . ASN A 1 211 ? -0.551 -9.537 -11.548 1.00 95.19 211 ASN A C 1
ATOM 1676 O O . ASN A 1 211 ? 0.324 -10.393 -11.437 1.00 95.19 211 ASN A O 1
ATOM 1680 N N . GLY A 1 212 ? -1.334 -9.480 -12.631 1.00 95.62 212 GLY A N 1
ATOM 1681 C CA . GLY A 1 212 ? -1.256 -10.434 -13.742 1.00 95.62 212 GLY A CA 1
ATOM 1682 C C . GLY A 1 212 ? -1.827 -11.829 -13.442 1.00 95.62 212 GLY A C 1
ATOM 1683 O O . GLY A 1 212 ? -1.713 -12.727 -14.273 1.00 95.62 212 GLY A O 1
ATOM 1684 N N . GLU A 1 213 ? -2.470 -12.031 -12.287 1.00 96.31 213 GLU A N 1
ATOM 1685 C CA . GLU A 1 213 ? -3.170 -13.279 -11.932 1.00 96.31 213 GLU A CA 1
ATOM 1686 C C . GLU A 1 213 ? -4.456 -13.466 -12.750 1.00 96.31 213 GLU A C 1
ATOM 1688 O O . GLU A 1 213 ? -4.931 -14.587 -12.941 1.00 96.31 213 GLU A O 1
ATOM 1693 N N . ARG A 1 214 ? -5.040 -12.360 -13.225 1.00 94.88 214 ARG A N 1
ATOM 1694 C CA . ARG A 1 214 ? -6.256 -12.336 -14.038 1.00 94.88 214 ARG A CA 1
ATOM 1695 C C . ARG A 1 214 ? -5.982 -11.638 -15.368 1.00 94.88 214 ARG A C 1
ATOM 1697 O O . ARG A 1 214 ? -5.523 -10.505 -15.383 1.00 94.88 214 ARG A O 1
ATOM 1704 N N . ALA A 1 215 ? -6.331 -12.297 -16.473 1.00 94.56 215 ALA A N 1
ATOM 1705 C CA . ALA A 1 215 ? -6.054 -11.799 -17.822 1.00 94.56 215 ALA A CA 1
ATOM 1706 C C . ALA A 1 215 ? -6.921 -10.599 -18.252 1.00 94.56 215 ALA A C 1
ATOM 1708 O O . ALA A 1 215 ? -6.491 -9.822 -19.097 1.00 94.56 215 ALA A O 1
ATOM 1709 N N . ASP A 1 216 ? -8.138 -10.452 -17.711 1.00 95.88 216 ASP A N 1
ATOM 1710 C CA . ASP A 1 216 ? -9.048 -9.372 -18.113 1.00 95.88 216 ASP A CA 1
ATOM 1711 C C . ASP A 1 216 ? -9.951 -8.890 -16.972 1.00 95.88 216 ASP A C 1
ATOM 1713 O O . ASP A 1 216 ? -10.316 -9.652 -16.063 1.00 95.88 216 ASP A O 1
ATOM 1717 N N . LEU A 1 217 ? -10.343 -7.620 -17.048 1.00 96.00 217 LEU A N 1
ATOM 1718 C CA . LEU A 1 217 ? -11.299 -7.001 -16.139 1.00 96.00 217 LEU A CA 1
ATOM 1719 C C . LEU A 1 217 ? -12.746 -7.257 -16.590 1.00 96.00 217 LEU A C 1
ATOM 1721 O O . LEU A 1 217 ? -13.017 -7.407 -17.781 1.00 96.00 217 LEU A O 1
ATOM 1725 N N . PRO A 1 218 ? -13.709 -7.271 -15.653 1.00 95.62 218 PRO A N 1
ATOM 1726 C CA . PRO A 1 218 ? -15.125 -7.208 -15.988 1.00 95.62 218 PRO A CA 1
ATOM 1727 C C . PRO A 1 218 ? -15.449 -6.064 -16.961 1.00 95.62 218 PRO A C 1
ATOM 1729 O O . PRO A 1 218 ? -14.916 -4.958 -16.847 1.00 95.62 218 PRO A O 1
ATOM 1732 N N . ARG A 1 219 ? -16.320 -6.343 -17.938 1.00 94.50 219 ARG A N 1
ATOM 1733 C CA . ARG A 1 219 ? -16.517 -5.494 -19.123 1.00 94.50 219 ARG A CA 1
ATOM 1734 C C . ARG A 1 219 ? -16.946 -4.062 -18.790 1.00 94.50 219 ARG A C 1
ATOM 1736 O O . ARG A 1 219 ? -16.448 -3.147 -19.442 1.00 94.50 219 ARG A O 1
ATOM 1743 N N . LYS A 1 220 ? -17.863 -3.846 -17.835 1.00 95.88 220 LYS A N 1
ATOM 1744 C CA . LYS A 1 220 ? -18.342 -2.488 -17.515 1.00 95.88 220 LYS A CA 1
ATOM 1745 C C . LYS A 1 220 ? -17.282 -1.702 -16.749 1.00 95.88 220 LYS A C 1
ATOM 1747 O O . LYS A 1 220 ? -17.036 -0.549 -17.082 1.00 95.88 220 LYS A O 1
ATOM 1752 N N . MET A 1 221 ? -16.621 -2.339 -15.785 1.00 96.00 221 MET A N 1
ATOM 1753 C CA . MET A 1 221 ? -15.524 -1.745 -15.027 1.00 96.00 221 MET A CA 1
ATOM 1754 C C . MET A 1 221 ? -14.373 -1.340 -15.953 1.00 96.00 221 MET A C 1
ATOM 1756 O O . MET A 1 221 ? -13.911 -0.207 -15.873 1.00 96.00 221 MET A O 1
ATOM 1760 N N . LYS A 1 222 ? -13.972 -2.215 -16.888 1.00 96.44 222 LYS A N 1
ATOM 1761 C CA . LYS A 1 222 ? -12.974 -1.893 -17.920 1.00 96.44 222 LYS A CA 1
ATOM 1762 C C . LYS A 1 222 ? -13.418 -0.721 -18.794 1.00 96.44 222 LYS A C 1
ATOM 1764 O O . LYS A 1 222 ? -12.635 0.187 -19.017 1.00 96.44 222 LYS A O 1
ATOM 1769 N N . ALA A 1 223 ? -14.669 -0.719 -19.259 1.00 96.50 223 ALA A N 1
ATOM 1770 C CA . ALA A 1 223 ? -15.186 0.349 -20.112 1.00 96.50 223 ALA A CA 1
ATOM 1771 C C . ALA A 1 223 ? -15.172 1.723 -19.422 1.00 96.50 223 ALA A C 1
ATOM 1773 O O . ALA A 1 223 ? -14.835 2.704 -20.070 1.00 96.50 223 ALA A O 1
ATOM 1774 N N . ILE A 1 224 ? -15.506 1.798 -18.129 1.00 95.25 224 ILE A N 1
ATOM 1775 C CA . ILE A 1 224 ? -15.436 3.054 -17.366 1.00 95.25 224 ILE A CA 1
ATOM 1776 C C . ILE A 1 224 ? -13.984 3.487 -17.170 1.00 95.25 224 ILE A C 1
ATOM 1778 O O . ILE A 1 224 ? -13.664 4.645 -17.399 1.00 95.25 224 ILE A O 1
ATOM 1782 N N . LEU A 1 225 ? -13.105 2.560 -16.776 1.00 95.38 225 LEU A N 1
ATOM 1783 C CA . LEU A 1 225 ? -11.692 2.872 -16.569 1.00 95.38 225 LEU A CA 1
ATOM 1784 C C . LEU A 1 225 ? -11.017 3.360 -17.856 1.00 95.38 225 LEU A C 1
ATOM 1786 O O . LEU A 1 225 ? -10.310 4.355 -17.801 1.00 95.38 225 LEU A O 1
ATOM 1790 N N . GLU A 1 226 ? -11.250 2.706 -18.999 1.00 95.75 226 GLU A N 1
ATOM 1791 C CA . GLU A 1 226 ? -10.721 3.160 -20.295 1.00 95.75 226 GLU A CA 1
ATOM 1792 C C . GLU A 1 226 ? -11.363 4.485 -20.731 1.00 95.75 226 GLU A C 1
ATOM 1794 O O . GLU A 1 226 ? -10.653 5.384 -21.155 1.00 95.75 226 GLU A O 1
ATOM 1799 N N . ALA A 1 227 ? -12.679 4.671 -20.556 1.00 95.00 227 ALA A N 1
ATOM 1800 C CA . ALA A 1 227 ? -13.333 5.929 -20.925 1.00 95.00 227 ALA A CA 1
ATOM 1801 C C . ALA A 1 227 ? -12.836 7.131 -20.107 1.00 95.00 227 ALA A C 1
ATOM 1803 O O . ALA A 1 227 ? -12.810 8.244 -20.622 1.00 95.00 227 ALA A O 1
ATOM 1804 N N . GLU A 1 228 ? -12.478 6.934 -18.837 1.00 93.44 228 GLU A N 1
ATOM 1805 C CA . GLU A 1 228 ? -11.869 7.984 -18.013 1.00 93.44 228 GLU A CA 1
ATOM 1806 C C . GLU A 1 228 ? -10.367 8.138 -18.276 1.00 93.44 228 GLU A C 1
ATOM 1808 O O . GLU A 1 228 ? -9.857 9.252 -18.207 1.00 93.44 228 GLU A O 1
ATOM 1813 N N . TYR A 1 229 ? -9.667 7.053 -18.619 1.00 93.31 229 TYR A N 1
ATOM 1814 C CA . TYR A 1 229 ? -8.271 7.104 -19.052 1.00 93.31 229 TYR A CA 1
ATOM 1815 C C . TYR A 1 229 ? -8.119 7.915 -20.347 1.00 93.31 229 TYR A C 1
ATOM 1817 O O . TYR A 1 229 ? -7.281 8.809 -20.408 1.00 93.31 229 TYR A O 1
ATOM 1825 N N . ASP A 1 230 ? -8.992 7.688 -21.333 1.00 92.56 230 ASP A N 1
ATOM 1826 C CA . ASP A 1 230 ? -8.986 8.379 -22.630 1.00 92.56 230 ASP A CA 1
ATOM 1827 C C . ASP A 1 230 ? -9.302 9.883 -22.522 1.00 92.56 230 ASP A C 1
ATOM 1829 O O . ASP A 1 230 ? -8.935 10.660 -23.400 1.00 92.56 230 ASP A O 1
ATOM 1833 N N . LYS A 1 231 ? -10.003 10.312 -21.462 1.00 91.25 231 LYS A N 1
ATOM 1834 C CA . LYS A 1 231 ? -10.232 11.740 -21.166 1.00 91.25 231 LYS A CA 1
ATOM 1835 C C . LYS A 1 231 ? -9.041 12.393 -20.471 1.00 91.25 231 LYS A C 1
ATOM 1837 O O . LYS A 1 231 ? -8.946 13.618 -20.431 1.00 91.25 231 LYS A O 1
ATOM 1842 N N . SER A 1 232 ? -8.189 11.583 -19.854 1.00 85.50 232 SER A N 1
ATOM 1843 C CA . SER A 1 232 ? -7.097 12.060 -19.032 1.00 85.50 232 SER A CA 1
ATOM 1844 C C . SER A 1 232 ? -5.886 12.353 -19.926 1.00 85.50 232 SER A C 1
ATOM 1846 O O . SER A 1 232 ? -5.151 11.452 -20.311 1.00 85.50 232 SER A O 1
ATOM 1848 N N . ASP A 1 233 ? -5.637 13.632 -20.225 1.00 80.06 233 ASP A N 1
ATOM 1849 C CA . ASP A 1 233 ? -4.386 14.093 -20.868 1.00 80.06 233 ASP A CA 1
ATOM 1850 C C . ASP A 1 233 ? -3.154 13.926 -19.935 1.00 80.06 233 ASP A C 1
ATOM 1852 O O . ASP A 1 233 ? -2.040 14.354 -20.237 1.00 80.06 233 ASP A O 1
ATOM 1856 N N . GLY A 1 234 ? -3.355 13.314 -18.764 1.00 73.00 234 GLY A N 1
ATOM 1857 C CA . GLY A 1 234 ? -2.401 13.127 -17.682 1.00 73.00 234 GLY A CA 1
ATOM 1858 C C . GLY A 1 234 ? -3.096 12.573 -16.435 1.00 73.00 234 GLY A C 1
ATOM 1859 O O . GLY A 1 234 ? -4.297 12.315 -16.430 1.00 73.00 234 GLY A O 1
ATOM 1860 N N . VAL A 1 235 ? -2.352 12.387 -15.342 1.00 66.38 235 VAL A N 1
ATOM 1861 C CA . VAL A 1 235 ? -2.901 11.908 -14.055 1.00 66.38 235 VAL A CA 1
ATOM 1862 C C . VAL A 1 235 ? -3.622 13.041 -13.334 1.00 66.38 235 VAL A C 1
ATOM 1864 O O . VAL A 1 235 ? -3.187 13.514 -12.288 1.00 66.38 235 VAL A O 1
ATOM 1867 N N . ASP A 1 236 ? -4.725 13.505 -13.901 1.00 74.31 236 ASP A N 1
ATOM 1868 C CA . ASP A 1 236 ? -5.531 14.521 -13.248 1.00 74.31 236 ASP A CA 1
ATOM 1869 C C . ASP A 1 236 ? -6.432 13.860 -12.199 1.00 74.31 236 ASP A C 1
ATOM 1871 O O . ASP A 1 236 ? -7.283 13.021 -12.510 1.00 74.31 236 ASP A O 1
ATOM 1875 N N . ASP A 1 237 ? -6.283 14.290 -10.941 1.00 79.88 237 ASP A N 1
ATOM 1876 C CA . ASP A 1 237 ? -7.072 13.857 -9.772 1.00 79.88 237 ASP A CA 1
ATOM 1877 C C . ASP A 1 237 ? -8.597 13.874 -10.012 1.00 79.88 237 ASP A C 1
ATOM 1879 O O . ASP A 1 237 ? -9.354 13.174 -9.328 1.00 79.88 237 ASP A O 1
ATOM 1883 N N . VAL A 1 238 ? -9.062 14.691 -10.963 1.00 79.12 238 VAL A N 1
ATOM 1884 C CA . VAL A 1 238 ? -10.473 14.826 -11.348 1.00 79.12 238 VAL A CA 1
ATOM 1885 C C . VAL A 1 238 ? -10.999 13.534 -11.977 1.00 79.12 238 VAL A C 1
ATOM 1887 O O . VAL A 1 238 ? -12.017 13.016 -11.518 1.00 79.12 238 VAL A O 1
ATOM 1890 N N . HIS A 1 239 ? -10.278 12.955 -12.940 1.00 83.31 239 HIS A N 1
ATOM 1891 C CA . HIS A 1 239 ? -10.699 11.733 -13.635 1.00 83.31 239 HIS A CA 1
ATOM 1892 C C . HIS A 1 239 ? -10.697 10.521 -12.694 1.00 83.31 239 HIS A C 1
ATOM 1894 O O . HIS A 1 239 ? -11.610 9.692 -12.710 1.00 83.31 239 HIS A O 1
ATOM 1900 N N . ILE A 1 240 ? -9.729 10.458 -11.772 1.00 84.25 240 ILE A N 1
ATOM 1901 C CA . ILE A 1 240 ? -9.677 9.392 -10.760 1.00 84.25 240 ILE A CA 1
ATOM 1902 C C . ILE A 1 240 ? -10.871 9.494 -9.795 1.00 84.25 240 ILE A C 1
ATOM 1904 O O . ILE A 1 240 ? -11.413 8.473 -9.356 1.00 84.25 240 ILE A O 1
ATOM 1908 N N . ARG A 1 241 ? -11.331 10.714 -9.484 1.00 85.81 241 ARG A N 1
ATOM 1909 C CA . ARG A 1 241 ? -12.522 10.935 -8.652 1.00 85.81 241 ARG A CA 1
ATOM 1910 C C . ARG A 1 241 ? -13.795 10.446 -9.335 1.00 85.81 241 ARG A C 1
ATOM 1912 O O . ARG A 1 241 ? -14.578 9.752 -8.691 1.00 85.81 241 ARG A O 1
ATOM 1919 N N . GLU A 1 242 ? -13.976 10.760 -10.615 1.00 87.50 242 GLU A N 1
ATOM 1920 C CA . GLU A 1 242 ? -15.132 10.293 -11.390 1.00 87.50 242 GLU A CA 1
ATOM 1921 C C . GLU A 1 242 ? -15.132 8.763 -11.520 1.00 87.50 242 GLU A C 1
ATOM 1923 O O . GLU A 1 242 ? -16.145 8.120 -11.230 1.00 87.50 242 GLU A O 1
ATOM 1928 N N . CYS A 1 243 ? -13.973 8.161 -11.816 1.00 87.75 243 CYS A N 1
ATOM 1929 C CA . CYS A 1 243 ? -13.782 6.707 -11.789 1.00 87.75 243 CYS A CA 1
ATOM 1930 C C . CYS A 1 243 ? -14.184 6.088 -10.449 1.00 87.75 243 CYS A C 1
ATOM 1932 O O . CYS A 1 243 ? -14.835 5.044 -10.412 1.00 87.75 243 CYS A O 1
ATOM 1934 N N . LYS A 1 244 ? -13.773 6.697 -9.332 1.00 89.12 244 LYS A N 1
ATOM 1935 C CA . LYS A 1 244 ? -14.064 6.174 -7.994 1.00 89.12 244 LYS A CA 1
ATOM 1936 C C . LYS A 1 244 ? -15.562 6.088 -7.739 1.00 89.12 244 LYS A C 1
ATOM 1938 O O . LYS A 1 244 ? -16.011 5.086 -7.181 1.00 89.12 244 LYS A O 1
ATOM 1943 N N . ASP A 1 245 ? -16.309 7.112 -8.123 1.00 88.19 245 ASP A N 1
ATOM 1944 C CA . ASP A 1 245 ? -17.746 7.162 -7.871 1.00 88.19 245 ASP A CA 1
ATOM 1945 C C . ASP A 1 245 ? -18.507 6.206 -8.805 1.00 88.19 245 ASP A C 1
ATOM 1947 O O . ASP A 1 245 ? -19.456 5.552 -8.372 1.00 88.19 245 ASP A O 1
ATOM 1951 N N . GLN A 1 246 ? -18.046 6.044 -10.051 1.00 90.06 246 GLN A N 1
ATOM 1952 C CA . GLN A 1 246 ? -18.663 5.144 -11.032 1.00 90.06 246 GLN A CA 1
ATOM 1953 C C . GLN A 1 246 ? -18.332 3.659 -10.792 1.00 90.06 246 GLN A C 1
ATOM 1955 O O . GLN A 1 246 ? -19.221 2.807 -10.827 1.00 90.06 246 GLN A O 1
ATOM 1960 N N . CYS A 1 247 ? -17.064 3.331 -10.528 1.00 89.38 247 CYS A N 1
ATOM 1961 C CA . CYS A 1 247 ? -16.604 1.953 -10.321 1.00 89.38 247 CYS A CA 1
ATOM 1962 C C . CYS A 1 247 ? -16.709 1.487 -8.862 1.00 89.38 247 CYS A C 1
ATOM 1964 O O . CYS A 1 247 ? -16.548 0.294 -8.594 1.00 89.38 247 CYS A O 1
ATOM 1966 N N . GLU A 1 248 ? -16.949 2.400 -7.912 1.00 92.94 248 GLU A N 1
ATOM 1967 C CA . GLU A 1 248 ? -16.869 2.139 -6.469 1.00 92.94 248 GLU A CA 1
ATOM 1968 C C . GLU A 1 248 ? -15.534 1.431 -6.116 1.00 92.94 248 GLU A C 1
ATOM 1970 O O . GLU A 1 248 ? -15.528 0.365 -5.499 1.00 92.94 248 GLU A O 1
ATOM 1975 N N . LEU A 1 249 ? -14.397 1.989 -6.554 1.00 92.69 249 LEU A N 1
ATOM 1976 C CA . LEU A 1 249 ? -13.031 1.487 -6.304 1.00 92.69 249 LEU A CA 1
ATOM 1977 C C . LEU A 1 249 ? -12.211 2.483 -5.462 1.00 92.69 249 LEU A C 1
ATOM 1979 O O . LEU A 1 249 ? -12.543 3.662 -5.367 1.00 92.69 249 LEU A O 1
ATOM 1983 N N . SER A 1 250 ? -11.117 2.039 -4.834 1.00 92.19 250 SER A N 1
ATOM 1984 C CA . SER A 1 250 ? -10.199 2.961 -4.148 1.00 92.19 250 SER A CA 1
ATOM 1985 C C . SER A 1 250 ? -9.330 3.734 -5.142 1.00 92.19 250 SER A C 1
ATOM 1987 O O . SER A 1 250 ? -8.850 3.146 -6.107 1.00 92.19 250 SER A O 1
ATOM 1989 N N . TYR A 1 251 ? -9.041 5.007 -4.836 1.00 92.06 251 TYR A N 1
ATOM 1990 C CA . TYR A 1 251 ? -8.148 5.877 -5.624 1.00 92.06 251 TYR A CA 1
ATOM 1991 C C . TYR A 1 251 ? -6.848 5.174 -6.039 1.00 92.06 251 TYR A C 1
ATOM 1993 O O . TYR A 1 251 ? -6.527 5.156 -7.217 1.00 92.06 251 TYR A O 1
ATOM 2001 N N . SER A 1 252 ? -6.164 4.515 -5.097 1.00 92.25 252 SER A N 1
ATOM 2002 C CA . SER A 1 252 ? -4.881 3.850 -5.364 1.00 92.25 252 SER A CA 1
ATOM 2003 C C . SER A 1 252 ? -4.965 2.753 -6.429 1.00 92.25 252 SER A C 1
ATOM 2005 O O . SER A 1 252 ? -4.050 2.605 -7.220 1.00 92.25 252 SER A O 1
ATOM 2007 N N . LEU A 1 253 ? -6.069 1.998 -6.487 1.00 93.50 253 LEU A N 1
ATOM 2008 C CA . LEU A 1 253 ? -6.222 0.919 -7.469 1.00 93.50 253 LEU A CA 1
ATOM 2009 C C . LEU A 1 253 ? -6.499 1.470 -8.870 1.00 93.50 253 LEU A C 1
ATOM 2011 O O . LEU A 1 253 ? -6.067 0.883 -9.856 1.00 93.50 253 LEU A O 1
ATOM 2015 N N . ILE A 1 254 ? -7.225 2.587 -8.958 1.00 94.44 254 ILE A N 1
ATOM 2016 C CA . ILE A 1 254 ? -7.467 3.286 -10.227 1.00 94.44 254 ILE A CA 1
ATOM 2017 C C . ILE A 1 254 ? -6.158 3.917 -10.720 1.00 94.44 254 ILE A C 1
ATOM 2019 O O . ILE A 1 254 ? -5.816 3.793 -11.891 1.00 94.44 254 ILE A O 1
ATOM 2023 N N . GLU A 1 255 ? -5.390 4.529 -9.818 1.00 92.88 255 GLU A N 1
ATOM 2024 C CA . GLU A 1 255 ? -4.081 5.101 -10.129 1.00 92.88 255 GLU A CA 1
ATOM 2025 C C . GLU A 1 255 ? -3.086 4.032 -10.612 1.00 92.88 255 GLU A C 1
ATOM 2027 O O . GLU A 1 255 ? -2.457 4.210 -11.656 1.00 92.88 255 GLU A O 1
ATOM 2032 N N . GLU A 1 256 ? -2.991 2.892 -9.916 1.00 93.81 256 GLU A N 1
ATOM 2033 C CA . GLU A 1 256 ? -2.176 1.743 -10.338 1.00 93.81 256 GLU A CA 1
ATOM 2034 C C . GLU A 1 256 ? -2.598 1.230 -11.728 1.00 93.81 256 GLU A C 1
ATOM 2036 O O . GLU A 1 256 ? -1.742 0.923 -12.561 1.00 93.81 256 GLU A O 1
ATOM 2041 N N . TYR A 1 257 ? -3.904 1.203 -12.021 1.00 95.81 257 TYR A N 1
ATOM 2042 C CA . TYR A 1 257 ? -4.422 0.856 -13.347 1.00 95.81 257 TYR A CA 1
ATOM 2043 C C . TYR A 1 257 ? -3.973 1.850 -14.427 1.00 95.81 257 TYR A C 1
ATOM 2045 O O . TYR A 1 257 ? -3.446 1.424 -15.454 1.00 95.81 257 TYR A O 1
ATOM 2053 N N . PHE A 1 258 ? -4.092 3.160 -14.188 1.00 94.69 258 PHE A N 1
ATOM 2054 C CA . PHE A 1 258 ? -3.646 4.192 -15.137 1.00 94.69 258 PHE A CA 1
ATOM 2055 C C . PHE A 1 258 ? -2.127 4.195 -15.337 1.00 94.69 258 PHE A C 1
ATOM 2057 O O . PHE A 1 258 ? -1.646 4.470 -16.435 1.00 94.69 258 PHE A O 1
ATOM 2064 N N . GLN A 1 259 ? -1.341 3.890 -14.301 1.00 92.94 259 GLN A N 1
ATOM 2065 C CA . GLN A 1 259 ? 0.110 3.722 -14.434 1.00 92.94 259 GLN A CA 1
ATOM 2066 C C . GLN A 1 259 ? 0.460 2.496 -15.286 1.00 92.94 259 GLN A C 1
ATOM 2068 O O . GLN A 1 259 ? 1.318 2.578 -16.164 1.00 92.94 259 GLN A O 1
ATOM 2073 N N . MET A 1 260 ? -0.209 1.364 -15.050 1.00 95.25 260 MET A N 1
ATOM 2074 C CA . MET A 1 260 ? -0.022 0.151 -15.846 1.00 95.25 260 MET A CA 1
ATOM 2075 C C . MET A 1 260 ? -0.404 0.385 -17.316 1.00 95.25 260 MET A C 1
ATOM 2077 O O . MET A 1 260 ? 0.362 0.010 -18.205 1.00 95.25 260 MET A O 1
ATOM 2081 N N . ARG A 1 261 ? -1.526 1.071 -17.578 1.00 94.81 261 ARG A N 1
ATOM 2082 C CA . ARG A 1 261 ? -1.984 1.393 -18.937 1.00 94.81 261 ARG A CA 1
ATOM 2083 C C . ARG A 1 261 ? -0.995 2.293 -19.685 1.00 94.81 261 ARG A C 1
ATOM 2085 O O . ARG A 1 261 ? -0.632 1.945 -20.805 1.00 94.81 261 ARG A O 1
ATOM 2092 N N . ARG A 1 262 ? -0.470 3.345 -19.043 1.00 93.12 262 ARG A N 1
ATOM 2093 C CA . ARG A 1 262 ? 0.578 4.212 -19.620 1.00 93.12 262 ARG A CA 1
ATOM 2094 C C . ARG A 1 262 ? 1.837 3.443 -19.988 1.00 93.12 262 ARG A C 1
ATOM 2096 O O . ARG A 1 262 ? 2.335 3.583 -21.097 1.00 93.12 262 ARG A O 1
ATOM 2103 N N . LYS A 1 263 ? 2.317 2.567 -19.100 1.00 94.25 263 LYS A N 1
ATOM 2104 C CA . LYS A 1 263 ? 3.472 1.702 -19.397 1.00 94.25 263 LYS A CA 1
ATOM 2105 C C . LYS A 1 263 ? 3.207 0.779 -20.587 1.00 94.25 263 LYS A C 1
ATOM 2107 O O . LYS A 1 263 ? 4.102 0.539 -21.392 1.00 94.25 263 LYS A O 1
ATOM 2112 N N . ALA A 1 264 ? 1.987 0.254 -20.708 1.00 94.31 264 ALA A N 1
ATOM 2113 C CA . ALA A 1 264 ? 1.603 -0.568 -21.851 1.00 94.31 264 ALA A CA 1
ATOM 2114 C C . ALA A 1 264 ? 1.568 0.240 -23.162 1.00 94.31 264 ALA A C 1
ATOM 2116 O O . ALA A 1 264 ? 1.988 -0.280 -24.193 1.00 94.31 264 ALA A O 1
ATOM 2117 N N . GLU A 1 265 ? 1.115 1.496 -23.129 1.00 94.69 265 GLU A N 1
ATOM 2118 C CA . GLU A 1 265 ? 1.119 2.399 -24.291 1.00 94.69 265 GLU A CA 1
ATOM 2119 C C . GLU A 1 265 ? 2.520 2.843 -24.684 1.00 94.69 265 GLU A C 1
ATOM 2121 O O . GLU A 1 265 ? 2.859 2.760 -25.860 1.00 94.69 265 GLU A O 1
ATOM 2126 N N . GLN A 1 266 ? 3.358 3.204 -23.713 1.00 93.75 266 GLN A N 1
ATOM 2127 C CA . GLN A 1 266 ? 4.770 3.505 -23.937 1.00 93.75 266 GLN A CA 1
ATOM 2128 C C . GLN A 1 266 ? 5.4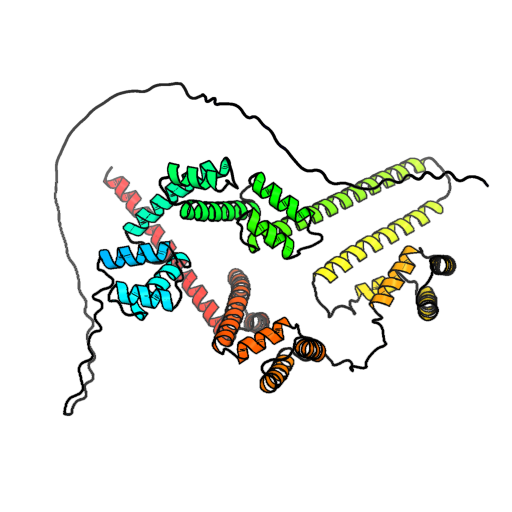69 2.320 -24.608 1.00 93.75 266 GLN A C 1
ATOM 2130 O O . GLN A 1 266 ? 6.084 2.474 -25.657 1.00 93.75 266 GLN A O 1
ATOM 2135 N N . LYS A 1 267 ? 5.273 1.103 -24.086 1.00 96.00 267 LYS A N 1
ATOM 2136 C CA . LYS A 1 267 ? 5.818 -0.113 -24.699 1.00 96.00 267 LYS A CA 1
ATOM 2137 C C . LYS A 1 267 ? 5.250 -0.375 -26.099 1.00 96.00 267 LYS A C 1
ATOM 2139 O O . LYS A 1 267 ? 5.957 -0.876 -26.969 1.00 96.00 267 LYS A O 1
ATOM 2144 N N . ALA A 1 268 ? 3.973 -0.072 -26.341 1.00 95.62 268 ALA A N 1
ATOM 2145 C CA . ALA A 1 268 ? 3.376 -0.187 -27.671 1.00 95.62 268 ALA A CA 1
ATOM 2146 C C . ALA A 1 268 ? 3.972 0.838 -28.652 1.00 95.62 268 ALA A C 1
ATOM 2148 O O . ALA A 1 268 ? 4.237 0.488 -29.801 1.00 95.62 268 ALA A O 1
ATOM 2149 N N . GLN A 1 269 ? 4.240 2.062 -28.195 1.00 95.25 269 GLN A N 1
ATOM 2150 C CA . GLN A 1 269 ? 4.906 3.109 -28.963 1.00 95.25 269 GLN A CA 1
ATOM 2151 C C . GLN A 1 269 ? 6.366 2.743 -29.256 1.00 95.25 269 GLN A C 1
ATOM 2153 O O . GLN A 1 269 ? 6.788 2.840 -30.403 1.00 95.25 269 GLN A O 1
ATOM 2158 N N . GLU A 1 270 ? 7.109 2.237 -28.271 1.00 94.94 270 GLU A N 1
ATOM 2159 C CA . GLU A 1 270 ? 8.468 1.707 -28.447 1.00 94.94 270 GLU A CA 1
ATOM 2160 C C . GLU A 1 270 ? 8.497 0.572 -29.474 1.00 94.94 270 GLU A C 1
ATOM 2162 O O . GLU A 1 270 ? 9.315 0.590 -30.390 1.00 94.94 270 GLU A O 1
ATOM 2167 N N . ASN A 1 271 ? 7.564 -0.381 -29.380 1.00 95.88 271 ASN A N 1
ATOM 2168 C CA . ASN A 1 271 ? 7.439 -1.463 -30.357 1.00 95.88 271 ASN A CA 1
ATOM 2169 C C . ASN A 1 271 ? 7.080 -0.936 -31.756 1.00 95.88 271 ASN A C 1
ATOM 2171 O O . ASN A 1 271 ? 7.604 -1.443 -32.745 1.00 95.88 271 ASN A O 1
ATOM 2175 N N . SER A 1 272 ? 6.215 0.081 -31.852 1.00 95.94 272 SER A N 1
ATOM 2176 C CA . SER A 1 272 ? 5.860 0.727 -33.122 1.00 95.94 272 SER A CA 1
ATOM 2177 C C . SER A 1 272 ? 7.064 1.426 -33.753 1.00 95.94 272 SER A C 1
ATOM 2179 O O . SER A 1 272 ? 7.300 1.273 -34.949 1.00 95.94 272 SER A O 1
ATOM 2181 N N . VAL A 1 273 ? 7.852 2.157 -32.959 1.00 96.00 273 VAL A N 1
ATOM 2182 C CA . VAL A 1 273 ? 9.085 2.815 -33.415 1.00 96.00 273 VAL A CA 1
ATOM 2183 C C . VAL A 1 273 ? 10.124 1.772 -33.820 1.00 96.00 273 VAL A C 1
ATOM 2185 O O . VAL A 1 273 ? 10.720 1.894 -34.884 1.00 96.00 273 VAL A O 1
ATOM 2188 N N . ALA A 1 274 ? 10.305 0.709 -33.035 1.00 95.50 274 ALA A N 1
ATOM 2189 C CA . ALA A 1 274 ? 11.211 -0.386 -33.372 1.00 95.50 274 ALA A CA 1
ATOM 2190 C C . ALA A 1 274 ? 10.809 -1.081 -34.684 1.00 95.50 274 ALA A C 1
ATOM 2192 O O . ALA A 1 274 ? 11.670 -1.394 -35.505 1.00 95.50 274 ALA A O 1
ATOM 2193 N N . GLN A 1 275 ? 9.508 -1.275 -34.920 1.00 96.31 275 GLN A N 1
ATOM 2194 C CA . GLN A 1 275 ? 8.998 -1.824 -36.174 1.00 96.31 275 GLN A CA 1
ATOM 2195 C C . GLN A 1 275 ? 9.233 -0.867 -37.355 1.00 96.31 275 GLN A C 1
ATOM 2197 O O . GLN A 1 275 ? 9.628 -1.313 -38.431 1.00 96.31 275 GLN A O 1
ATOM 2202 N N . GLU A 1 276 ? 9.031 0.440 -37.174 1.00 96.25 276 GLU A N 1
ATOM 2203 C CA . GLU A 1 276 ? 9.316 1.448 -38.204 1.00 96.25 276 GLU A CA 1
ATOM 2204 C C . GLU A 1 276 ? 10.813 1.511 -38.542 1.00 96.25 276 GLU A C 1
ATOM 2206 O O . GLU A 1 276 ? 11.176 1.556 -39.719 1.00 96.25 276 GLU A O 1
ATOM 2211 N N . VAL A 1 277 ? 11.685 1.452 -37.530 1.00 95.75 277 VAL A N 1
ATOM 2212 C CA . VAL A 1 277 ? 13.143 1.383 -37.703 1.00 95.75 277 VAL A CA 1
ATOM 2213 C C . VAL A 1 277 ? 13.529 0.117 -38.467 1.00 95.75 277 VAL A C 1
ATOM 2215 O O . VAL A 1 277 ? 14.237 0.218 -39.464 1.00 95.75 277 VAL A O 1
ATOM 2218 N N . ALA A 1 278 ? 12.991 -1.047 -38.092 1.00 95.81 278 ALA A N 1
ATOM 2219 C CA . ALA A 1 278 ? 13.245 -2.298 -38.806 1.00 95.81 278 ALA A CA 1
ATOM 2220 C C . ALA A 1 278 ? 12.780 -2.240 -40.275 1.00 95.81 278 ALA A C 1
ATOM 2222 O O . ALA A 1 278 ? 13.486 -2.701 -41.170 1.00 95.81 278 ALA A O 1
ATOM 2223 N N . HIS A 1 279 ? 11.622 -1.630 -40.559 1.00 96.06 279 HIS A N 1
ATOM 2224 C CA . HIS A 1 279 ? 11.164 -1.425 -41.938 1.00 96.06 279 HIS A CA 1
ATOM 2225 C C . HIS A 1 279 ? 12.073 -0.473 -42.727 1.00 96.06 279 HIS A C 1
ATOM 2227 O O . HIS A 1 279 ? 12.325 -0.723 -43.906 1.00 96.06 279 HIS A O 1
ATOM 2233 N N . ARG A 1 280 ? 12.587 0.593 -42.099 1.00 95.06 280 ARG A N 1
ATOM 2234 C CA . ARG A 1 280 ? 13.553 1.508 -42.730 1.00 95.06 280 ARG A CA 1
ATOM 2235 C C . ARG A 1 280 ? 14.886 0.826 -43.017 1.00 95.06 280 ARG A C 1
ATOM 2237 O O . ARG A 1 280 ? 15.427 1.031 -44.096 1.00 95.06 280 ARG A O 1
ATOM 2244 N N . GLU A 1 281 ? 15.383 -0.004 -42.103 1.00 94.69 281 GLU A N 1
ATOM 2245 C CA . GLU A 1 281 ? 16.612 -0.780 -42.308 1.00 94.69 281 GLU A CA 1
ATOM 2246 C C . GLU A 1 281 ? 16.475 -1.762 -43.481 1.00 94.69 281 GLU A C 1
ATOM 2248 O O . GLU A 1 281 ? 17.367 -1.836 -44.323 1.00 94.69 281 GLU A O 1
ATOM 2253 N N . VAL A 1 282 ? 15.340 -2.463 -43.597 1.00 95.62 282 VAL A N 1
ATOM 2254 C CA . VAL A 1 282 ? 15.067 -3.348 -44.746 1.00 95.62 282 VAL A CA 1
ATOM 2255 C C . VAL A 1 282 ? 14.984 -2.550 -46.051 1.00 95.62 282 VAL A C 1
ATOM 2257 O O . VAL A 1 282 ? 15.603 -2.939 -47.038 1.00 95.62 282 VAL A O 1
ATOM 2260 N N . ALA A 1 283 ? 14.295 -1.406 -46.056 1.00 94.44 283 ALA A N 1
ATOM 2261 C CA . ALA A 1 283 ? 14.210 -0.548 -47.240 1.00 94.44 283 ALA A CA 1
ATOM 2262 C C . ALA A 1 283 ? 15.587 -0.002 -47.670 1.00 94.44 283 ALA A C 1
ATOM 2264 O O . ALA A 1 283 ? 15.891 0.035 -48.860 1.00 94.44 283 ALA A O 1
ATOM 2265 N N . GLN A 1 284 ? 16.450 0.372 -46.719 1.00 92.19 284 GLN A N 1
ATOM 2266 C CA . GLN A 1 284 ? 17.829 0.783 -47.007 1.00 92.19 284 GLN A CA 1
ATOM 2267 C C . GLN A 1 284 ? 18.658 -0.369 -47.592 1.00 92.19 284 GLN A C 1
ATOM 2269 O O . GLN A 1 284 ? 19.429 -0.153 -48.526 1.00 92.19 284 GLN A O 1
ATOM 2274 N N . GLN A 1 285 ? 18.477 -1.600 -47.102 1.00 92.31 285 GLN A N 1
ATOM 2275 C CA . GLN A 1 285 ? 19.143 -2.778 -47.667 1.00 92.31 285 GLN A CA 1
ATOM 2276 C C . GLN A 1 285 ? 18.675 -3.090 -49.096 1.00 92.31 285 GLN A C 1
ATOM 2278 O O . GLN A 1 285 ? 19.499 -3.484 -49.920 1.00 92.31 285 GLN A O 1
ATOM 2283 N N . GLU A 1 286 ? 17.393 -2.889 -49.417 1.00 91.19 286 GLU A N 1
ATOM 2284 C CA . GLU A 1 286 ? 16.869 -3.068 -50.779 1.00 91.19 286 GLU A CA 1
ATOM 2285 C C . GLU A 1 286 ? 17.429 -2.029 -51.764 1.00 91.19 286 GLU A C 1
ATOM 2287 O O . GLU A 1 286 ? 17.796 -2.395 -52.881 1.00 91.19 286 GLU A O 1
ATOM 2292 N N . VAL A 1 287 ? 17.575 -0.762 -51.352 1.00 88.56 287 VAL A N 1
ATOM 2293 C CA . VAL A 1 287 ? 18.200 0.288 -52.185 1.00 88.56 287 VAL A CA 1
ATOM 2294 C C . VAL A 1 287 ? 19.675 -0.032 -52.453 1.00 88.56 287 VAL A C 1
ATOM 2296 O O . VAL A 1 287 ? 20.114 -0.008 -53.601 1.00 88.56 287 VAL A O 1
ATOM 2299 N N . VAL A 1 288 ? 20.428 -0.448 -51.426 1.00 85.56 288 VAL A N 1
ATOM 2300 C CA . VAL A 1 288 ? 21.843 -0.843 -51.577 1.00 85.56 288 VAL A CA 1
ATOM 2301 C C . VAL A 1 288 ? 22.012 -2.066 -52.493 1.00 85.56 288 VAL A C 1
ATOM 2303 O O . VAL A 1 288 ? 23.043 -2.197 -53.153 1.00 85.56 288 VAL A O 1
ATOM 2306 N N . GLN A 1 289 ? 21.021 -2.963 -52.566 1.00 82.75 289 GLN A N 1
ATOM 2307 C CA . GLN A 1 289 ? 21.048 -4.104 -53.488 1.00 82.75 289 GLN A CA 1
ATOM 2308 C C . GLN A 1 289 ? 20.716 -3.722 -54.938 1.00 82.75 289 GLN A C 1
ATOM 2310 O O . GLN A 1 289 ? 21.231 -4.369 -55.846 1.00 82.75 289 GLN A O 1
ATOM 2315 N N . GLN A 1 290 ? 19.905 -2.684 -55.177 1.00 79.25 290 GLN A N 1
ATOM 2316 C CA . GLN A 1 290 ? 19.581 -2.227 -56.537 1.00 79.25 290 GLN A CA 1
ATOM 2317 C C . GLN A 1 290 ? 20.731 -1.453 -57.202 1.00 79.25 290 GLN A C 1
ATOM 2319 O O . GLN A 1 290 ? 20.907 -1.556 -58.415 1.00 79.25 290 GLN A O 1
ATOM 2324 N N . ASP A 1 291 ? 21.558 -0.746 -56.428 1.00 68.38 291 ASP A N 1
ATOM 2325 C CA . ASP A 1 291 ? 22.640 0.086 -56.977 1.00 68.38 291 ASP A CA 1
ATOM 2326 C C . ASP A 1 291 ? 23.927 -0.682 -57.335 1.00 68.38 291 ASP A C 1
ATOM 2328 O O . ASP A 1 291 ? 24.839 -0.109 -57.936 1.00 68.38 291 ASP A O 1
ATOM 2332 N N . GLN A 1 292 ? 24.025 -1.989 -57.053 1.00 65.50 292 GLN A N 1
ATOM 2333 C CA . GLN A 1 292 ? 25.205 -2.774 -57.459 1.00 65.50 292 GLN A CA 1
ATOM 2334 C C . GLN A 1 292 ? 25.342 -2.951 -58.983 1.00 65.50 292 GLN A C 1
ATOM 2336 O O . GLN A 1 292 ? 26.428 -3.299 -59.449 1.00 65.50 292 GLN A O 1
ATOM 2341 N N . ASP A 1 293 ? 24.305 -2.636 -59.766 1.00 66.38 293 ASP A N 1
ATOM 2342 C CA . ASP A 1 293 ? 24.318 -2.762 -61.230 1.00 66.38 293 ASP A CA 1
ATOM 2343 C C . ASP A 1 293 ? 24.542 -1.428 -61.981 1.00 66.38 293 ASP A C 1
ATOM 2345 O O . ASP A 1 293 ? 24.519 -1.397 -63.216 1.00 66.38 293 ASP A O 1
ATOM 2349 N N . GLY A 1 294 ? 24.802 -0.316 -61.276 1.00 67.69 294 GLY A N 1
ATOM 2350 C CA . GLY A 1 294 ? 24.916 1.021 -61.872 1.00 67.69 294 GLY A CA 1
ATOM 2351 C C . GLY A 1 294 ? 26.207 1.773 -61.511 1.00 67.69 294 GLY A C 1
ATOM 2352 O O . GLY A 1 294 ? 26.366 2.206 -60.374 1.00 67.69 294 GLY A O 1
ATOM 2353 N N . PRO A 1 295 ? 27.130 2.035 -62.455 1.00 62.09 295 PRO A N 1
ATOM 2354 C CA . PRO A 1 295 ? 28.263 2.923 -62.208 1.00 62.09 295 PRO A CA 1
ATOM 2355 C C . PRO A 1 295 ? 27.796 4.389 -62.251 1.00 62.09 295 PRO A C 1
ATOM 2357 O O . PRO A 1 295 ? 27.819 5.022 -63.306 1.00 62.09 295 PRO A O 1
ATOM 2360 N N . GLY A 1 296 ? 27.359 4.949 -61.118 1.00 60.81 296 GLY A N 1
ATOM 2361 C CA . GLY A 1 296 ? 26.923 6.349 -61.063 1.00 60.81 296 GLY A CA 1
ATOM 2362 C C . GLY A 1 296 ? 26.799 6.933 -59.652 1.00 60.81 296 GLY A C 1
ATOM 2363 O O . GLY A 1 296 ? 25.899 6.577 -58.913 1.00 60.81 296 GLY A O 1
ATOM 2364 N N . SER A 1 297 ? 27.692 7.878 -59.325 1.00 59.56 297 SER A N 1
ATOM 2365 C CA . SER A 1 297 ? 27.621 8.884 -58.237 1.00 59.56 297 SER A CA 1
ATOM 2366 C C . SER A 1 297 ? 27.546 8.428 -56.762 1.00 59.56 297 SER A C 1
ATOM 2368 O O . SER A 1 297 ? 26.520 8.540 -56.107 1.00 59.56 297 SER A O 1
ATOM 2370 N N . HIS A 1 298 ? 28.705 8.116 -56.167 1.00 65.31 298 HIS A N 1
ATOM 2371 C CA . HIS A 1 298 ? 28.899 7.884 -54.718 1.00 65.31 298 HIS A CA 1
ATOM 2372 C C . HIS A 1 298 ? 28.670 9.097 -53.786 1.00 65.31 298 HIS A C 1
ATOM 2374 O O . HIS A 1 298 ? 28.752 8.950 -52.569 1.00 65.31 298 HIS A O 1
ATOM 2380 N N . GLN A 1 299 ? 28.448 10.305 -54.309 1.00 69.38 299 GLN A N 1
ATOM 2381 C CA . GLN A 1 299 ? 28.460 11.520 -53.483 1.00 69.38 299 GLN A CA 1
ATOM 2382 C C . GLN A 1 299 ? 27.103 11.839 -52.832 1.00 69.38 299 GLN A C 1
ATOM 2384 O O . GLN A 1 299 ? 27.081 12.442 -51.764 1.00 69.38 299 GLN A O 1
ATOM 2389 N N . GLU A 1 300 ? 25.991 11.416 -53.436 1.00 69.75 300 GLU A N 1
ATOM 2390 C CA . GLU A 1 300 ? 24.638 11.695 -52.925 1.00 69.75 300 GLU A CA 1
ATOM 2391 C C . GLU A 1 300 ? 24.279 10.766 -51.749 1.00 69.75 300 GLU A C 1
ATOM 2393 O O . GLU A 1 300 ? 23.800 11.226 -50.716 1.00 69.75 300 GLU A O 1
ATOM 2398 N N . VAL A 1 301 ? 24.682 9.490 -51.829 1.00 70.62 301 VAL A N 1
ATOM 2399 C CA . VAL A 1 301 ? 24.457 8.480 -50.774 1.00 70.62 301 VAL A CA 1
ATOM 2400 C C . VAL A 1 301 ? 25.116 8.863 -49.441 1.00 70.62 301 VAL A C 1
ATOM 2402 O O . VAL A 1 301 ? 24.547 8.632 -48.376 1.00 70.62 301 VAL A O 1
ATOM 2405 N N . ALA A 1 302 ? 26.297 9.488 -49.475 1.00 77.00 302 ALA A N 1
ATOM 2406 C CA . ALA A 1 302 ? 26.993 9.910 -48.258 1.00 77.00 302 ALA A CA 1
ATOM 2407 C C . ALA A 1 302 ? 26.247 11.030 -47.511 1.00 77.00 302 ALA A C 1
ATOM 2409 O O . ALA A 1 302 ? 26.253 11.063 -46.281 1.00 77.00 302 ALA A O 1
ATOM 2410 N N . GLN A 1 303 ? 25.587 11.930 -48.245 1.00 77.81 303 GLN A N 1
ATOM 2411 C CA . GLN A 1 303 ? 24.851 13.042 -47.650 1.00 77.81 303 GLN A CA 1
ATOM 2412 C C . GLN A 1 303 ? 23.541 12.565 -47.008 1.00 77.81 303 GLN A C 1
ATOM 2414 O O . GLN A 1 303 ? 23.201 13.004 -45.909 1.00 77.81 303 GLN A O 1
ATOM 2419 N N . ASP A 1 304 ? 22.849 11.617 -47.642 1.00 78.56 304 ASP A N 1
ATOM 2420 C CA . ASP A 1 304 ? 21.636 11.016 -47.080 1.00 78.56 304 ASP A CA 1
ATOM 2421 C C . ASP A 1 304 ? 21.932 10.176 -45.831 1.00 78.56 304 ASP A C 1
ATOM 2423 O O . ASP A 1 304 ? 21.167 10.211 -44.861 1.00 78.56 304 ASP A O 1
ATOM 2427 N N . GLN A 1 305 ? 23.073 9.478 -45.806 1.00 78.75 305 GLN A N 1
ATOM 2428 C CA . GLN A 1 305 ? 23.518 8.746 -44.622 1.00 78.75 305 GLN A CA 1
ATOM 2429 C C . GLN A 1 305 ? 23.806 9.690 -43.442 1.00 78.75 305 GLN A C 1
ATOM 2431 O O . GLN A 1 305 ? 23.354 9.430 -42.327 1.00 78.75 305 GLN A O 1
ATOM 2436 N N . GLU A 1 306 ? 24.474 10.824 -43.679 1.00 79.62 306 GLU A N 1
ATOM 2437 C CA . GLU A 1 306 ? 24.739 11.819 -42.631 1.00 79.62 306 GLU A CA 1
ATOM 2438 C C . GLU A 1 306 ? 23.437 12.429 -42.074 1.00 79.62 306 GLU A C 1
ATOM 2440 O O . GLU A 1 306 ? 23.292 12.607 -40.861 1.00 79.62 306 GLU A O 1
ATOM 2445 N N . ILE A 1 307 ? 22.450 12.706 -42.934 1.00 79.50 307 ILE A N 1
ATOM 2446 C CA . ILE A 1 307 ? 21.134 13.215 -42.512 1.00 79.50 307 ILE A CA 1
ATOM 2447 C C . ILE A 1 307 ? 20.390 12.174 -41.660 1.00 79.50 307 ILE A C 1
ATOM 2449 O O . ILE A 1 307 ? 19.787 12.529 -40.639 1.00 79.50 307 ILE A O 1
ATOM 2453 N N . ALA A 1 308 ? 20.446 10.894 -42.039 1.00 78.50 308 ALA A N 1
ATOM 2454 C CA . ALA A 1 308 ? 19.834 9.807 -41.278 1.00 78.50 308 ALA A CA 1
ATOM 2455 C C . ALA A 1 308 ? 20.475 9.643 -39.887 1.00 78.50 308 ALA A C 1
ATOM 2457 O O . ALA A 1 308 ? 19.759 9.519 -38.888 1.00 78.50 308 ALA A O 1
ATOM 2458 N N . GLU A 1 309 ? 21.805 9.720 -39.798 1.00 81.12 309 GLU A N 1
ATOM 2459 C CA . GLU A 1 309 ? 22.541 9.656 -38.531 1.00 81.12 309 GLU A CA 1
ATOM 2460 C C . GLU A 1 309 ? 22.205 10.847 -37.617 1.00 81.12 309 GLU A C 1
ATOM 2462 O O . GLU A 1 309 ? 21.906 10.656 -36.435 1.00 81.12 309 GLU A O 1
ATOM 2467 N N . GLN A 1 310 ? 22.142 12.069 -38.161 1.00 77.75 310 GLN A N 1
ATOM 2468 C CA . GLN A 1 310 ? 21.737 13.257 -37.398 1.00 77.75 310 GLN A CA 1
ATOM 2469 C C . GLN A 1 310 ? 20.291 13.150 -36.886 1.00 77.75 310 GLN A C 1
ATOM 2471 O O . GLN A 1 310 ? 20.008 13.516 -35.743 1.00 77.75 310 GLN A O 1
ATOM 2476 N N . SER A 1 311 ? 19.371 12.609 -37.691 1.00 75.75 311 SER A N 1
ATOM 2477 C CA . SER A 1 311 ? 17.979 12.393 -37.275 1.00 75.75 311 SER A CA 1
ATOM 2478 C C . SER A 1 311 ? 17.861 11.360 -36.146 1.00 75.75 311 SER A C 1
ATOM 2480 O O . SER A 1 311 ? 17.106 11.578 -35.193 1.00 75.75 311 SER A O 1
ATOM 2482 N N . ALA A 1 312 ? 18.651 10.282 -36.192 1.00 77.94 312 ALA A N 1
ATOM 2483 C CA . ALA A 1 312 ? 18.691 9.268 -35.140 1.00 77.94 312 ALA A CA 1
ATOM 2484 C C . ALA A 1 312 ? 19.227 9.820 -33.806 1.00 77.94 312 ALA A C 1
ATOM 2486 O O . ALA A 1 312 ? 18.725 9.455 -32.741 1.00 77.94 312 ALA A O 1
ATOM 2487 N N . VAL A 1 313 ? 20.212 10.725 -33.848 1.00 75.44 313 VAL A N 1
ATOM 2488 C CA . VAL A 1 313 ? 20.723 11.409 -32.647 1.00 75.44 313 VAL A CA 1
ATOM 2489 C C . VAL A 1 313 ? 19.643 12.293 -32.021 1.00 75.44 313 VAL A C 1
ATOM 2491 O O . VAL A 1 313 ? 19.426 12.211 -30.816 1.00 75.44 313 VAL A O 1
ATOM 2494 N N . VAL A 1 314 ? 18.902 13.070 -32.820 1.00 73.88 314 VAL A N 1
ATOM 2495 C CA . VAL A 1 314 ? 17.804 13.919 -32.315 1.00 73.88 314 VAL A CA 1
ATOM 2496 C C . VAL A 1 314 ? 16.721 13.091 -31.615 1.00 73.88 314 VAL A C 1
ATOM 2498 O O . VAL A 1 314 ? 16.280 13.463 -30.527 1.00 73.88 314 VAL A O 1
ATOM 2501 N N . ALA A 1 315 ? 16.326 11.952 -32.193 1.00 74.25 315 ALA A N 1
ATOM 2502 C CA . ALA A 1 315 ? 15.336 11.062 -31.586 1.00 74.25 315 ALA A CA 1
ATOM 2503 C C . ALA A 1 315 ? 15.811 10.504 -30.231 1.00 74.25 315 ALA A C 1
ATOM 2505 O O . ALA A 1 315 ? 15.055 10.517 -29.262 1.00 74.25 315 ALA A O 1
ATOM 2506 N N . LYS A 1 316 ? 17.081 10.083 -30.133 1.00 77.31 316 LYS A N 1
ATOM 2507 C CA . LYS A 1 316 ? 17.675 9.598 -28.876 1.00 77.31 316 LYS A CA 1
ATOM 2508 C C . LYS A 1 316 ? 17.741 10.690 -27.808 1.00 77.31 316 LYS A C 1
ATOM 2510 O O . LYS A 1 316 ? 17.367 10.440 -26.668 1.00 77.31 316 LYS A O 1
ATOM 2515 N N . THR A 1 317 ? 18.161 11.902 -28.169 1.00 71.38 317 THR A N 1
ATOM 2516 C CA . THR A 1 317 ? 18.234 13.024 -27.221 1.00 71.38 317 THR A CA 1
ATOM 2517 C C . THR A 1 317 ? 16.848 13.421 -26.712 1.00 71.38 317 THR A C 1
ATOM 2519 O O . THR A 1 317 ? 16.706 13.717 -25.531 1.00 71.38 317 THR A O 1
ATOM 2522 N N . SER A 1 318 ? 15.814 13.367 -27.561 1.00 72.00 318 SER A N 1
ATOM 2523 C CA . SER A 1 318 ? 14.430 13.623 -27.140 1.00 72.00 318 SER A CA 1
ATOM 2524 C C . SER A 1 318 ? 13.949 12.630 -26.077 1.00 72.00 318 SER A C 1
ATOM 2526 O O . SER A 1 318 ? 13.282 13.044 -25.134 1.00 72.00 318 SER A O 1
ATOM 2528 N N . ILE A 1 319 ? 14.307 11.345 -26.205 1.00 73.12 319 ILE A N 1
ATOM 2529 C CA . ILE A 1 319 ? 13.971 10.306 -25.217 1.00 73.12 319 ILE A CA 1
ATOM 2530 C C . ILE A 1 319 ? 14.691 10.580 -23.893 1.00 73.12 319 ILE A C 1
ATOM 2532 O O . ILE A 1 319 ? 14.050 10.605 -22.849 1.00 73.12 319 ILE A O 1
ATOM 2536 N N . VAL A 1 320 ? 15.996 10.874 -23.934 1.00 72.44 320 VAL A N 1
ATOM 2537 C CA . VAL A 1 320 ? 16.786 11.162 -22.722 1.00 72.44 320 VAL A CA 1
ATOM 2538 C C . VAL A 1 320 ? 16.263 12.401 -21.990 1.00 72.44 320 VAL A C 1
ATOM 2540 O O . VAL A 1 320 ? 16.147 12.386 -20.771 1.00 72.44 320 VAL A O 1
ATOM 2543 N N . VAL A 1 321 ? 15.908 13.471 -22.708 1.00 70.31 321 VAL A N 1
ATOM 2544 C CA . VAL A 1 321 ? 15.330 14.679 -22.090 1.00 70.31 321 VAL A CA 1
ATOM 2545 C C . VAL A 1 321 ? 13.997 14.367 -21.409 1.00 70.31 321 VAL A C 1
ATOM 2547 O O . VAL A 1 321 ? 13.742 14.873 -20.318 1.00 70.31 321 VAL A O 1
ATOM 2550 N N . GLN A 1 322 ? 13.165 13.519 -22.017 1.00 70.81 322 GLN A N 1
ATOM 2551 C CA . GLN A 1 322 ? 11.890 13.108 -21.436 1.00 70.81 322 GLN A CA 1
ATOM 2552 C C . GLN A 1 322 ? 12.090 12.233 -20.187 1.00 70.81 322 GLN A C 1
ATOM 2554 O O . GLN A 1 322 ? 11.459 12.489 -19.165 1.00 70.81 322 GLN A O 1
ATOM 2559 N N . GLU A 1 323 ? 13.027 11.281 -20.220 1.00 72.12 323 GLU A N 1
ATOM 2560 C CA . GLU A 1 323 ? 13.396 10.467 -19.053 1.00 72.12 323 GLU A CA 1
ATOM 2561 C C . GLU A 1 323 ? 13.952 11.319 -17.901 1.00 72.12 323 GLU A C 1
ATOM 2563 O O . GLU A 1 323 ? 13.575 11.116 -16.748 1.00 72.12 323 GLU A O 1
ATOM 2568 N N . VAL A 1 324 ? 14.811 12.303 -18.195 1.00 68.81 324 VAL A N 1
ATOM 2569 C CA . VAL A 1 324 ? 15.360 13.226 -17.184 1.00 68.81 324 VAL A CA 1
ATOM 2570 C C . VAL A 1 324 ? 14.258 14.118 -16.600 1.00 68.81 324 VAL A C 1
ATOM 2572 O O . VAL A 1 324 ? 14.211 14.323 -15.387 1.00 68.81 324 VAL A O 1
ATOM 2575 N N . ALA A 1 325 ? 13.324 14.600 -17.427 1.00 69.19 325 ALA A N 1
ATOM 2576 C CA . ALA A 1 325 ? 12.178 15.382 -16.960 1.00 69.19 325 ALA A CA 1
ATOM 2577 C C . ALA A 1 325 ? 11.255 14.572 -16.028 1.00 69.19 325 ALA A C 1
ATOM 2579 O O . ALA A 1 325 ? 10.746 15.110 -15.044 1.00 69.19 325 ALA A O 1
ATOM 2580 N N . GLU A 1 326 ? 11.074 13.276 -16.294 1.00 69.44 326 GLU A N 1
ATOM 2581 C CA . GLU A 1 326 ? 10.290 12.370 -15.444 1.00 69.44 326 GLU A CA 1
ATOM 2582 C C . GLU A 1 326 ? 10.987 12.031 -14.114 1.00 69.44 326 GLU A C 1
ATOM 2584 O O . GLU A 1 326 ? 10.313 11.717 -13.129 1.00 69.44 326 GLU A O 1
ATOM 2589 N N . GLN A 1 327 ? 12.319 12.129 -14.049 1.00 70.06 327 GLN A N 1
ATOM 2590 C CA . GLN A 1 327 ? 13.103 11.836 -12.842 1.00 70.06 327 GLN A CA 1
ATOM 2591 C C . GLN A 1 327 ? 13.163 12.994 -11.827 1.00 70.06 327 GLN A C 1
ATOM 2593 O O . GLN A 1 327 ? 13.597 12.783 -10.694 1.00 70.06 327 GLN A O 1
ATOM 2598 N N . GLY A 1 328 ? 12.647 14.184 -12.163 1.00 51.56 328 GLY A N 1
ATOM 2599 C CA . GLY A 1 328 ? 12.322 15.238 -11.191 1.00 51.56 328 GLY A CA 1
ATOM 2600 C C . GLY A 1 328 ? 13.503 15.831 -10.403 1.00 51.56 328 GLY A C 1
ATOM 2601 O O . GLY A 1 328 ? 13.283 16.439 -9.353 1.00 51.56 328 GLY A O 1
ATOM 2602 N N . SER A 1 329 ? 14.745 15.670 -10.867 1.00 50.72 329 SER A N 1
ATOM 2603 C CA . SER A 1 329 ? 15.947 16.234 -10.240 1.00 50.72 329 SER A CA 1
ATOM 2604 C C . SER A 1 329 ? 16.260 17.635 -10.793 1.00 50.72 329 SER A C 1
ATOM 2606 O O . SER A 1 329 ? 16.895 17.801 -11.828 1.00 50.72 329 SER A O 1
ATOM 2608 N N . GLU A 1 330 ? 15.896 18.689 -10.055 1.00 55.22 330 GLU A N 1
ATOM 2609 C CA . GLU A 1 330 ? 16.207 20.100 -10.388 1.00 55.22 330 GLU A CA 1
ATOM 2610 C C . GLU A 1 330 ? 17.721 20.450 -10.402 1.00 55.22 330 GLU A C 1
ATOM 2612 O O . GLU A 1 330 ? 18.091 21.602 -10.621 1.00 55.22 330 GLU A O 1
ATOM 2617 N N . GLN A 1 331 ? 18.624 19.488 -10.172 1.00 54.50 331 GLN A N 1
ATOM 2618 C CA . GLN A 1 331 ? 20.071 19.716 -10.024 1.00 54.50 331 GLN A CA 1
ATOM 2619 C C . GLN A 1 331 ? 20.940 19.285 -11.222 1.00 54.50 331 GLN A C 1
ATOM 2621 O O . GLN A 1 331 ? 22.162 19.369 -11.132 1.00 54.50 331 GLN A O 1
ATOM 2626 N N . GLU A 1 332 ? 20.358 18.889 -12.357 1.00 55.78 332 GLU A N 1
ATOM 2627 C CA . GLU A 1 332 ? 21.115 18.320 -13.493 1.00 55.78 332 GLU A CA 1
ATOM 2628 C C . GLU A 1 332 ? 21.241 19.208 -14.743 1.00 55.78 332 GLU A C 1
ATOM 2630 O O . GLU A 1 332 ? 21.597 18.733 -15.820 1.00 55.78 332 GLU A O 1
ATOM 2635 N N . LEU A 1 333 ? 21.057 20.527 -14.620 1.00 55.97 333 LEU A N 1
ATOM 2636 C CA . LEU A 1 333 ? 21.272 21.459 -15.745 1.00 55.97 333 LEU A CA 1
ATOM 2637 C C . LEU A 1 333 ? 22.738 21.548 -16.229 1.00 55.97 333 LEU A C 1
ATOM 2639 O O . LEU A 1 333 ? 22.979 22.072 -17.315 1.00 55.97 333 LEU A O 1
ATOM 2643 N N . ASP A 1 334 ? 23.693 20.989 -15.478 1.00 52.69 334 ASP A N 1
ATOM 2644 C CA . ASP A 1 334 ? 25.108 20.858 -15.862 1.00 52.69 334 ASP A CA 1
ATOM 2645 C C . ASP A 1 334 ? 25.468 19.448 -16.380 1.00 52.69 334 ASP A C 1
ATOM 2647 O O . ASP A 1 334 ? 26.649 19.096 -16.453 1.00 52.69 334 ASP A O 1
ATOM 2651 N N . HIS A 1 335 ? 24.483 18.608 -16.733 1.00 59.66 335 HIS A N 1
ATOM 2652 C CA . HIS A 1 335 ? 24.760 17.247 -17.195 1.00 59.66 335 HIS A CA 1
ATOM 2653 C C . HIS A 1 335 ? 25.683 17.275 -18.437 1.00 59.66 335 HIS A C 1
ATOM 2655 O O . HIS A 1 335 ? 25.305 17.853 -19.463 1.00 59.66 335 HIS A O 1
ATOM 2661 N N . PRO A 1 336 ? 26.868 16.626 -18.402 1.00 58.69 336 PRO A N 1
ATOM 2662 C CA . PRO A 1 336 ? 27.850 16.671 -19.488 1.00 58.69 336 PRO A CA 1
ATOM 2663 C C . PRO A 1 336 ? 27.257 16.289 -20.843 1.00 58.69 336 PRO A C 1
ATOM 2665 O O . PRO A 1 336 ? 27.550 16.946 -21.830 1.00 58.69 336 PRO A O 1
ATOM 2668 N N . LEU A 1 337 ? 26.337 15.315 -20.878 1.00 59.25 337 LEU A N 1
ATOM 2669 C CA . LEU A 1 337 ? 25.645 14.922 -22.113 1.00 59.25 337 LEU A CA 1
ATOM 2670 C C . LEU A 1 337 ? 24.713 16.008 -22.672 1.00 59.25 337 LEU A C 1
ATOM 2672 O O . LEU A 1 337 ? 24.547 16.072 -23.881 1.00 59.25 337 LEU A O 1
ATOM 2676 N N . LEU A 1 338 ? 24.102 16.871 -21.851 1.00 58.00 338 LEU A N 1
ATOM 2677 C CA . LEU A 1 338 ? 23.286 17.989 -22.352 1.00 58.00 338 LEU A CA 1
ATOM 2678 C C . LEU A 1 338 ? 24.172 19.067 -22.989 1.00 58.00 338 LEU A C 1
ATOM 2680 O O . LEU A 1 338 ? 23.842 19.582 -24.057 1.00 58.00 338 LEU A O 1
ATOM 2684 N N . VAL A 1 339 ? 25.314 19.369 -22.364 1.00 59.25 339 VAL A N 1
ATOM 2685 C CA . VAL A 1 339 ? 26.308 20.322 -22.885 1.00 59.25 339 VAL A CA 1
ATOM 2686 C C . VAL A 1 339 ? 26.964 19.781 -24.155 1.00 59.25 339 VAL A C 1
ATOM 2688 O O . VAL A 1 339 ? 26.998 20.471 -25.171 1.00 59.25 339 VAL A O 1
ATOM 2691 N N . GLU A 1 340 ? 27.401 18.524 -24.130 1.00 62.16 340 GLU A N 1
ATOM 2692 C CA . GLU A 1 340 ? 28.009 17.827 -25.262 1.00 62.16 340 GLU A CA 1
ATOM 2693 C C . GLU A 1 340 ? 27.009 17.699 -26.417 1.00 62.16 340 GLU A C 1
ATOM 2695 O O . GLU A 1 340 ? 27.344 18.019 -27.554 1.00 62.16 340 GLU A O 1
ATOM 2700 N N . ASN A 1 341 ? 25.738 17.380 -26.150 1.00 63.81 341 ASN A N 1
ATOM 2701 C CA . ASN A 1 341 ? 24.708 17.340 -27.189 1.00 63.81 341 ASN A CA 1
ATOM 2702 C C . ASN A 1 341 ? 24.390 18.731 -27.756 1.00 63.81 341 ASN A C 1
ATOM 2704 O O . ASN A 1 341 ? 24.191 18.846 -28.960 1.00 63.81 341 ASN A O 1
ATOM 2708 N N . LEU A 1 342 ? 24.391 19.804 -26.955 1.00 60.38 342 LEU A N 1
ATOM 2709 C CA . LEU A 1 342 ? 24.228 21.176 -27.464 1.00 60.38 342 LEU A CA 1
ATOM 2710 C C . LEU A 1 342 ? 25.405 21.620 -28.346 1.00 60.38 342 LEU A C 1
ATOM 2712 O O . LEU A 1 342 ? 25.184 22.293 -29.357 1.00 60.38 342 LEU A O 1
ATOM 2716 N N . GLU A 1 343 ? 26.633 21.229 -28.002 1.00 63.75 343 GLU A N 1
ATOM 2717 C CA . GLU A 1 343 ? 27.824 21.439 -28.837 1.00 63.75 343 GLU A CA 1
ATOM 2718 C C . GLU A 1 343 ? 27.800 20.570 -30.105 1.00 63.75 343 GLU A C 1
ATOM 2720 O O . GLU A 1 343 ? 28.217 21.018 -31.173 1.00 63.75 343 GLU A O 1
ATOM 2725 N N . THR A 1 344 ? 27.227 19.368 -30.027 1.00 65.12 344 THR A N 1
ATOM 2726 C CA . THR A 1 344 ? 27.042 18.470 -31.180 1.00 65.12 344 THR A CA 1
ATOM 2727 C C . THR A 1 344 ? 25.962 18.998 -32.133 1.00 65.12 344 THR A C 1
ATOM 2729 O O . THR A 1 344 ? 26.105 18.941 -33.355 1.00 65.12 344 THR A O 1
ATOM 2732 N N . ILE A 1 345 ? 24.894 19.586 -31.585 1.00 61.91 345 ILE A N 1
ATOM 2733 C CA . ILE A 1 345 ? 23.798 20.221 -32.331 1.00 61.91 345 ILE A CA 1
ATOM 2734 C C . ILE A 1 345 ? 24.281 21.514 -33.018 1.00 61.91 345 ILE A C 1
ATOM 2736 O O . ILE A 1 345 ? 23.856 21.832 -34.133 1.00 61.91 345 ILE A O 1
ATOM 2740 N N . CYS A 1 346 ? 25.203 22.252 -32.395 1.00 67.75 346 CYS A N 1
ATOM 2741 C CA . CYS A 1 346 ? 25.680 23.544 -32.876 1.00 67.75 346 CYS A CA 1
ATOM 2742 C C . CYS A 1 346 ? 27.200 23.534 -33.076 1.00 67.75 346 CYS A C 1
ATOM 2744 O O . CYS A 1 346 ? 27.941 23.795 -32.132 1.00 67.75 346 CYS A O 1
ATOM 2746 N N . HIS A 1 347 ? 27.665 23.357 -34.324 1.00 76.12 347 HIS A N 1
ATOM 2747 C CA . HIS A 1 347 ? 29.075 23.594 -34.684 1.00 76.12 347 HIS A CA 1
ATOM 2748 C C . HIS A 1 347 ? 29.560 24.901 -34.037 1.00 76.12 347 HIS A C 1
ATOM 2750 O O . HIS A 1 347 ? 28.842 25.905 -34.083 1.00 76.12 347 HIS A O 1
ATOM 2756 N N . ARG A 1 348 ? 30.759 24.903 -33.446 1.00 75.38 348 ARG A N 1
ATOM 2757 C CA . ARG A 1 348 ? 31.299 26.028 -32.655 1.00 75.38 348 ARG A CA 1
ATOM 2758 C C . ARG A 1 348 ? 31.179 27.389 -33.360 1.00 75.38 348 ARG A C 1
ATOM 2760 O O . ARG A 1 348 ? 30.955 28.409 -32.710 1.00 75.38 348 ARG A O 1
ATOM 2767 N N . ASP A 1 349 ? 31.260 27.388 -34.687 1.00 79.94 349 ASP A N 1
ATOM 2768 C CA . ASP A 1 349 ? 31.142 28.573 -35.545 1.00 79.94 349 ASP A CA 1
ATOM 2769 C C . ASP A 1 349 ? 29.709 29.134 -35.617 1.00 79.94 349 ASP A C 1
ATOM 2771 O O . ASP A 1 349 ? 29.510 30.348 -35.688 1.00 79.94 349 ASP A O 1
ATOM 2775 N N . ASN A 1 350 ? 28.697 28.270 -35.505 1.00 86.00 350 ASN A N 1
ATOM 2776 C CA . ASN A 1 350 ? 27.281 28.640 -35.521 1.00 86.00 350 ASN A CA 1
ATOM 2777 C C . ASN A 1 350 ? 26.787 29.155 -34.165 1.00 86.00 350 ASN A C 1
ATOM 2779 O O . ASN A 1 350 ? 25.827 29.922 -34.130 1.00 86.00 350 ASN A O 1
ATOM 2783 N N . ILE A 1 351 ? 27.449 28.806 -33.053 1.00 84.12 351 ILE A N 1
ATOM 2784 C CA . ILE A 1 351 ? 27.052 29.264 -31.709 1.00 84.12 351 ILE A CA 1
ATOM 2785 C C . ILE A 1 351 ? 27.034 30.795 -31.638 1.00 84.12 351 ILE A C 1
ATOM 2787 O O . ILE A 1 351 ? 26.106 31.375 -31.073 1.00 84.12 351 ILE A O 1
ATOM 2791 N N . ARG A 1 352 ? 28.016 31.469 -32.256 1.00 88.00 352 ARG A N 1
ATOM 2792 C CA . ARG A 1 352 ? 28.033 32.939 -32.335 1.00 88.00 352 ARG A CA 1
ATOM 2793 C C . ARG A 1 352 ? 26.848 33.477 -33.130 1.00 88.00 352 ARG A C 1
ATOM 2795 O O . ARG A 1 352 ? 26.191 34.391 -32.652 1.00 88.00 352 ARG A O 1
ATOM 2802 N N . LEU A 1 353 ? 26.538 32.889 -34.287 1.00 90.31 353 LEU A N 1
ATOM 2803 C CA . LEU A 1 353 ? 25.400 33.301 -35.118 1.00 90.31 353 LEU A CA 1
ATOM 2804 C C . LEU A 1 353 ? 24.060 33.098 -34.399 1.00 90.31 353 LEU A C 1
ATOM 2806 O O . LEU A 1 353 ? 23.214 33.988 -34.429 1.00 90.31 353 LEU A O 1
ATOM 2810 N N . PHE A 1 354 ? 23.880 31.971 -33.708 1.00 91.19 354 PHE A N 1
ATOM 2811 C CA . PHE A 1 354 ? 22.680 31.690 -32.919 1.00 91.19 354 PHE A CA 1
ATOM 2812 C C . PHE A 1 354 ? 22.546 32.622 -31.712 1.00 91.19 354 PHE A C 1
ATOM 2814 O O . PHE A 1 354 ? 21.464 33.151 -31.462 1.00 91.19 354 PHE A O 1
ATOM 2821 N N . THR A 1 355 ? 23.646 32.896 -31.008 1.00 88.75 355 THR A N 1
ATOM 2822 C CA . THR A 1 355 ? 23.660 33.828 -29.869 1.00 88.75 355 THR A CA 1
ATOM 2823 C C . THR A 1 355 ? 23.353 35.258 -30.318 1.00 88.75 355 THR A C 1
ATOM 2825 O O . THR A 1 355 ? 22.496 35.916 -29.729 1.00 88.75 355 THR A O 1
ATOM 2828 N N . ASP A 1 356 ? 23.975 35.718 -31.405 1.00 91.19 356 ASP A N 1
ATOM 2829 C CA . ASP A 1 356 ? 23.690 37.015 -32.024 1.00 91.19 356 ASP A CA 1
ATOM 2830 C C . ASP A 1 356 ? 22.227 37.126 -32.466 1.00 91.19 356 ASP A C 1
ATOM 2832 O O . ASP A 1 356 ? 21.591 38.165 -32.287 1.00 91.19 356 ASP A O 1
ATOM 2836 N N . PHE A 1 357 ? 21.690 36.059 -33.060 1.00 93.88 357 PHE A N 1
ATOM 2837 C CA . PHE A 1 357 ? 20.305 35.988 -33.508 1.00 93.88 357 PHE A CA 1
ATOM 2838 C C . PHE A 1 357 ? 19.324 36.075 -32.332 1.00 93.88 357 PHE A C 1
ATOM 2840 O O . PHE A 1 357 ? 18.390 36.876 -32.388 1.00 93.88 357 PHE A O 1
ATOM 2847 N N . HIS A 1 358 ? 19.574 35.327 -31.251 1.00 91.25 358 HIS A N 1
ATOM 2848 C CA . HIS A 1 358 ? 18.795 35.368 -30.005 1.00 91.25 358 HIS A CA 1
ATOM 2849 C C . HIS A 1 358 ? 18.794 36.758 -29.369 1.00 91.25 358 HIS A C 1
ATOM 2851 O O . HIS A 1 358 ? 17.732 37.299 -29.065 1.00 91.25 358 HIS A O 1
ATOM 2857 N N . GLN A 1 359 ? 19.960 37.403 -29.288 1.00 91.06 359 GLN A N 1
ATOM 2858 C CA . GLN A 1 359 ? 20.074 38.760 -28.748 1.00 91.06 359 GLN A CA 1
ATOM 2859 C C . GLN A 1 359 ? 19.367 39.814 -29.616 1.00 91.06 359 GLN A C 1
ATOM 2861 O O . GLN A 1 359 ? 18.765 40.750 -29.086 1.00 91.06 359 GLN A O 1
ATOM 2866 N N . LYS A 1 360 ? 19.418 39.681 -30.949 1.00 93.56 360 LYS A N 1
ATOM 2867 C CA . LYS A 1 360 ? 18.828 40.652 -31.892 1.00 93.56 360 LYS A CA 1
ATOM 2868 C C . LYS A 1 360 ? 17.318 40.481 -32.076 1.00 93.56 360 LYS A C 1
ATOM 2870 O O . LYS A 1 360 ? 16.641 41.441 -32.450 1.00 93.56 360 LYS A O 1
ATOM 2875 N N . ARG A 1 361 ? 16.770 39.283 -31.856 1.00 90.69 361 ARG A N 1
ATOM 2876 C CA . ARG A 1 361 ? 15.370 38.950 -32.154 1.00 90.69 361 ARG A CA 1
ATOM 2877 C C . ARG A 1 361 ? 14.721 38.251 -30.964 1.00 90.69 361 ARG A C 1
ATOM 2879 O O . ARG A 1 361 ? 14.754 37.038 -30.889 1.00 90.69 361 ARG A O 1
ATOM 2886 N N . LYS A 1 362 ? 14.020 38.986 -30.094 1.00 88.38 362 LYS A N 1
ATOM 2887 C CA . LYS A 1 362 ? 13.215 38.358 -29.020 1.00 88.38 362 LYS A CA 1
ATOM 2888 C C . LYS A 1 362 ? 12.098 37.445 -29.546 1.00 88.38 362 LYS A C 1
ATOM 2890 O O . LYS A 1 362 ? 11.751 36.460 -28.907 1.00 88.38 362 LYS A O 1
ATOM 2895 N N . HIS A 1 363 ? 11.544 37.775 -30.713 1.00 91.88 363 HIS A N 1
ATOM 2896 C CA . HIS A 1 363 ? 10.467 37.028 -31.363 1.00 91.88 363 HIS A CA 1
ATOM 2897 C C . HIS A 1 363 ? 10.805 36.831 -32.850 1.00 91.88 363 HIS A C 1
ATOM 2899 O O . HIS A 1 363 ? 10.336 37.602 -33.692 1.00 91.88 363 HIS A O 1
ATOM 2905 N N . PRO A 1 364 ? 11.688 35.876 -33.186 1.00 94.12 364 PRO A N 1
ATOM 2906 C CA . PRO A 1 364 ? 12.070 35.610 -34.568 1.00 94.12 364 PRO A CA 1
ATOM 2907 C C . PRO A 1 364 ? 10.868 35.118 -35.382 1.00 94.12 364 PRO A C 1
ATOM 2909 O O . PRO A 1 364 ? 10.141 34.206 -34.985 1.00 94.12 364 PRO A O 1
ATOM 2912 N N . SER A 1 365 ? 10.657 35.727 -36.545 1.00 95.88 365 SER A N 1
ATOM 2913 C CA . SER A 1 365 ? 9.668 35.269 -37.519 1.00 95.88 365 SER A CA 1
ATOM 2914 C C . SER A 1 365 ? 10.139 33.989 -38.220 1.00 95.88 365 SER A C 1
ATOM 2916 O O . SER A 1 365 ? 11.323 33.652 -38.221 1.00 95.88 365 SER A O 1
ATOM 2918 N N . HIS A 1 366 ? 9.234 33.282 -38.904 1.00 94.62 366 HIS A N 1
ATOM 2919 C CA . HIS A 1 366 ? 9.629 32.139 -39.737 1.00 94.62 366 HIS A CA 1
ATOM 2920 C C . HIS A 1 366 ? 10.678 32.515 -40.803 1.00 94.62 366 HIS A C 1
ATOM 2922 O O . HIS A 1 366 ? 11.590 31.734 -41.065 1.00 94.62 366 HIS A O 1
ATOM 2928 N N . ALA A 1 367 ? 10.606 33.728 -41.363 1.00 95.69 367 ALA A N 1
ATOM 2929 C CA . ALA A 1 367 ? 11.600 34.232 -42.310 1.00 95.69 367 ALA A CA 1
ATOM 2930 C C . ALA A 1 367 ? 12.978 34.452 -41.659 1.00 95.69 367 ALA A C 1
ATOM 2932 O O . ALA A 1 367 ? 14.001 34.211 -42.299 1.00 95.69 367 ALA A O 1
ATOM 2933 N N . ASP A 1 368 ? 13.015 34.859 -40.386 1.00 96.62 368 ASP A N 1
ATOM 2934 C CA . ASP A 1 368 ? 14.261 34.979 -39.623 1.00 96.62 368 ASP A CA 1
ATOM 2935 C C . ASP A 1 368 ? 14.921 33.604 -39.446 1.00 96.62 368 ASP A C 1
ATOM 2937 O O . ASP A 1 368 ? 16.115 33.461 -39.708 1.00 96.62 368 ASP A O 1
ATOM 2941 N N . PHE A 1 369 ? 14.135 32.573 -39.112 1.00 96.69 369 PHE A N 1
ATOM 2942 C CA . PHE A 1 369 ? 14.635 31.199 -39.023 1.00 96.69 369 PHE A CA 1
ATOM 2943 C C . PHE A 1 369 ? 15.129 30.656 -40.367 1.00 96.69 369 PHE A C 1
ATOM 2945 O O . PHE A 1 369 ? 16.179 30.024 -40.415 1.00 96.69 369 PHE A O 1
ATOM 2952 N N . GLN A 1 370 ? 14.428 30.931 -41.472 1.00 96.19 370 GLN A N 1
ATOM 2953 C CA . GLN A 1 370 ? 14.895 30.537 -42.806 1.00 96.19 370 GLN A CA 1
ATOM 2954 C C . GLN A 1 370 ? 16.199 31.242 -43.202 1.00 96.19 370 GLN A C 1
ATOM 2956 O O . GLN A 1 370 ? 17.072 30.627 -43.809 1.00 96.19 370 GLN A O 1
ATOM 2961 N N . ASN A 1 371 ? 16.353 32.528 -42.877 1.00 95.44 371 ASN A N 1
ATOM 2962 C CA . ASN A 1 371 ? 17.594 33.253 -43.151 1.00 95.44 371 ASN A CA 1
ATOM 2963 C C . ASN A 1 371 ? 18.757 32.695 -42.326 1.00 95.44 371 ASN A C 1
ATOM 2965 O O . ASN A 1 371 ? 19.846 32.515 -42.864 1.00 95.44 371 ASN A O 1
ATOM 2969 N N . LEU A 1 372 ? 18.520 32.382 -41.050 1.00 95.50 372 LEU A N 1
ATOM 2970 C CA . LEU A 1 372 ? 19.530 31.775 -40.190 1.00 95.50 372 LEU A CA 1
ATOM 2971 C C . LEU A 1 372 ? 19.879 30.351 -40.648 1.00 95.50 372 LEU A C 1
ATOM 2973 O O . LEU A 1 372 ? 21.049 29.981 -40.659 1.00 95.50 372 LEU A O 1
ATOM 2977 N N . SER A 1 373 ? 18.888 29.591 -41.115 1.00 95.12 373 SER A N 1
ATOM 2978 C CA . SER A 1 373 ? 19.077 28.288 -41.762 1.00 95.12 373 SER A CA 1
ATOM 2979 C C . SER A 1 373 ? 19.988 28.400 -42.988 1.00 95.12 373 SER A C 1
ATOM 2981 O O . SER A 1 373 ? 20.991 27.696 -43.064 1.00 95.12 373 SER A O 1
ATOM 2983 N N . ARG A 1 374 ? 19.745 29.372 -43.881 1.00 95.12 374 ARG A N 1
ATOM 2984 C CA . ARG A 1 374 ? 20.625 29.639 -45.035 1.00 95.12 374 ARG A CA 1
ATOM 2985 C C . ARG A 1 374 ? 22.041 30.073 -44.639 1.00 95.12 374 ARG A C 1
ATOM 2987 O O . ARG A 1 374 ? 22.979 29.756 -45.357 1.00 95.12 374 ARG A O 1
ATOM 2994 N N . GLN A 1 375 ? 22.201 30.801 -43.532 1.00 94.38 375 GLN A N 1
ATOM 2995 C CA . GLN A 1 375 ? 23.516 31.252 -43.050 1.00 94.38 375 GLN A CA 1
ATOM 2996 C C . GLN A 1 375 ? 24.329 30.137 -42.386 1.00 94.38 375 GLN A C 1
ATOM 2998 O O . GLN A 1 375 ? 25.551 30.144 -42.480 1.00 94.38 375 GLN A O 1
ATOM 3003 N N . THR A 1 376 ? 23.663 29.209 -41.701 1.00 92.50 376 THR A N 1
ATOM 3004 C CA . THR A 1 376 ? 24.315 28.188 -40.862 1.00 92.50 376 THR A CA 1
ATOM 3005 C C . THR A 1 376 ? 24.356 26.801 -41.496 1.00 92.50 376 THR A C 1
ATOM 3007 O O . THR A 1 376 ? 25.050 25.924 -40.982 1.00 92.50 376 THR A O 1
ATOM 3010 N N . GLY A 1 377 ? 23.593 26.581 -42.574 1.00 92.88 377 GLY A N 1
ATOM 3011 C CA . GLY A 1 377 ? 23.418 25.271 -43.202 1.00 92.88 377 GLY A CA 1
ATOM 3012 C C . GLY A 1 377 ? 22.612 24.281 -42.353 1.00 92.88 377 GLY A C 1
ATOM 3013 O O . GLY A 1 377 ? 22.678 23.082 -42.594 1.00 92.88 377 GLY A O 1
ATOM 3014 N N . ARG A 1 378 ? 21.881 24.752 -41.332 1.00 90.38 378 ARG A N 1
ATOM 3015 C CA . ARG A 1 378 ? 21.109 23.903 -40.407 1.00 90.38 378 ARG A CA 1
ATOM 3016 C C . ARG A 1 378 ? 19.615 23.943 -40.709 1.00 90.38 378 ARG A C 1
ATOM 3018 O O . ARG A 1 378 ? 19.114 24.933 -41.245 1.00 90.38 378 ARG A O 1
ATOM 3025 N N . SER A 1 379 ? 18.897 22.879 -40.347 1.00 91.62 379 SER A N 1
ATOM 3026 C CA . SER A 1 379 ? 17.440 22.821 -40.502 1.00 91.62 379 SER A CA 1
ATOM 3027 C C . SER A 1 379 ? 16.745 23.865 -39.622 1.00 91.62 379 SER A C 1
ATOM 3029 O O . SER A 1 379 ? 17.233 24.251 -38.555 1.00 91.62 379 SER A O 1
ATOM 3031 N N . VAL A 1 380 ? 15.588 24.346 -40.075 1.00 90.94 380 VAL A N 1
ATOM 3032 C CA . VAL A 1 380 ? 14.795 25.357 -39.356 1.00 90.94 380 VAL A CA 1
ATOM 3033 C C . VAL A 1 380 ? 14.311 24.816 -38.006 1.00 90.94 380 VAL A C 1
ATOM 3035 O O . VAL A 1 380 ? 14.196 25.563 -37.036 1.00 90.94 380 VAL A O 1
ATOM 3038 N N . GLU A 1 381 ? 14.064 23.516 -37.936 1.00 89.00 381 GLU A N 1
ATOM 3039 C CA . GLU A 1 381 ? 13.598 22.753 -36.784 1.00 89.00 381 GLU A CA 1
ATOM 3040 C C . GLU A 1 381 ? 14.658 22.732 -35.684 1.00 89.00 381 GLU A C 1
ATOM 3042 O O . GLU A 1 381 ? 14.353 23.037 -34.533 1.00 89.00 381 GLU A O 1
ATOM 3047 N N . LEU A 1 382 ? 15.918 22.478 -36.049 1.00 88.44 382 LEU A N 1
ATOM 3048 C CA . LEU A 1 382 ? 17.043 22.463 -35.116 1.00 88.44 382 LEU A CA 1
ATOM 3049 C C . LEU A 1 382 ? 17.310 23.863 -34.546 1.00 88.44 382 LEU A C 1
ATOM 3051 O O . LEU A 1 382 ? 17.522 24.020 -33.344 1.00 88.44 382 LEU A O 1
ATOM 3055 N N . ILE A 1 383 ? 17.199 24.899 -35.385 1.00 92.50 383 ILE A N 1
ATOM 3056 C CA . ILE A 1 383 ? 17.316 26.295 -34.942 1.00 92.50 383 ILE A CA 1
ATOM 3057 C C . ILE A 1 383 ? 16.170 26.671 -33.994 1.00 92.50 383 ILE A C 1
ATOM 3059 O O . ILE A 1 383 ? 16.403 27.328 -32.980 1.00 92.50 383 ILE A O 1
ATOM 3063 N N . ARG A 1 384 ? 14.931 26.258 -34.295 1.00 92.81 384 ARG A N 1
ATOM 3064 C CA . ARG A 1 384 ? 13.770 26.486 -33.417 1.00 92.81 384 ARG A CA 1
ATOM 3065 C C . ARG A 1 384 ? 13.924 25.783 -32.077 1.00 92.81 384 ARG A C 1
ATOM 3067 O O . ARG A 1 384 ? 13.648 26.403 -31.056 1.00 92.81 384 ARG A O 1
ATOM 3074 N N . HIS A 1 385 ? 14.382 24.535 -32.085 1.00 87.75 385 HIS A N 1
ATOM 3075 C CA . HIS A 1 385 ? 14.623 23.761 -30.873 1.00 87.75 385 HIS A CA 1
ATOM 3076 C C . HIS A 1 385 ? 15.665 24.447 -29.981 1.00 87.75 385 HIS A C 1
ATOM 3078 O O . HIS A 1 385 ? 15.395 24.715 -28.814 1.00 87.75 385 HIS A O 1
ATOM 3084 N N . TRP A 1 386 ? 16.801 24.863 -30.555 1.00 91.38 386 TRP A N 1
ATOM 3085 C CA . TRP A 1 386 ? 17.810 25.646 -29.834 1.00 91.38 386 TRP A CA 1
ATOM 3086 C C . TRP A 1 386 ? 17.238 26.956 -29.259 1.00 91.38 386 TRP A C 1
ATOM 3088 O O . TRP A 1 386 ? 17.542 27.330 -28.126 1.00 91.38 386 TRP A O 1
ATOM 3098 N N . PHE A 1 387 ? 16.373 27.642 -30.015 1.00 91.88 387 PHE A N 1
ATOM 3099 C CA . PHE A 1 387 ? 15.720 28.874 -29.567 1.00 91.88 387 PHE A CA 1
ATOM 3100 C C . PHE A 1 387 ? 14.722 28.635 -28.419 1.00 91.88 387 PHE A C 1
ATOM 3102 O O . PHE A 1 387 ? 14.645 29.466 -27.515 1.00 91.88 387 PHE A O 1
ATOM 3109 N N . SER A 1 388 ? 13.993 27.509 -28.429 1.00 88.44 388 SER A N 1
ATOM 3110 C CA . SER A 1 388 ? 13.099 27.101 -27.329 1.00 88.44 388 SER A CA 1
ATOM 3111 C C . SER A 1 388 ? 13.897 26.855 -26.058 1.00 88.44 388 SER A C 1
ATOM 3113 O O . SER A 1 388 ? 13.639 27.509 -25.052 1.00 88.44 388 SER A O 1
ATOM 3115 N N . LEU A 1 389 ? 14.962 26.049 -26.148 1.00 86.44 389 LEU A N 1
ATOM 3116 C CA . LEU A 1 389 ? 15.846 25.747 -25.019 1.00 86.44 389 LEU A CA 1
ATOM 3117 C C . LEU A 1 389 ? 16.448 27.019 -24.401 1.00 86.44 389 LEU A C 1
ATOM 3119 O O . LEU A 1 389 ? 16.539 27.146 -23.180 1.00 86.44 389 LEU A O 1
ATOM 3123 N N . LYS A 1 390 ? 16.834 28.005 -25.225 1.00 85.38 390 LYS A N 1
ATOM 3124 C CA . LYS A 1 390 ? 17.353 29.291 -24.729 1.00 85.38 390 LYS A CA 1
ATOM 3125 C C . LYS A 1 390 ? 16.292 30.204 -24.124 1.00 85.38 390 LYS A C 1
ATOM 3127 O O . LYS A 1 390 ? 16.629 30.954 -23.211 1.00 85.38 390 LYS A O 1
ATOM 3132 N N . ASN A 1 391 ? 15.054 30.162 -24.608 1.00 83.38 391 ASN A N 1
ATOM 3133 C CA . ASN A 1 391 ? 13.954 30.931 -24.027 1.00 83.38 391 ASN A CA 1
ATOM 3134 C C . ASN A 1 391 ? 13.442 30.309 -22.728 1.00 83.38 391 ASN A C 1
ATOM 3136 O O . ASN A 1 391 ? 13.152 31.044 -21.795 1.00 83.38 391 ASN A O 1
ATOM 3140 N N . GLU A 1 392 ? 13.403 28.981 -22.637 1.00 76.94 392 GLU A N 1
ATOM 3141 C CA . GLU A 1 392 ? 13.139 28.261 -21.387 1.00 76.94 392 GLU A CA 1
ATOM 3142 C C . GLU A 1 392 ? 14.246 28.531 -20.356 1.00 76.94 392 GLU A C 1
ATOM 3144 O O . GLU A 1 392 ? 13.967 28.694 -19.174 1.00 76.94 392 GLU A O 1
ATOM 3149 N N . SER A 1 393 ? 15.494 28.711 -20.812 1.00 67.19 393 SER A N 1
ATOM 3150 C CA . SER A 1 393 ? 16.617 29.134 -19.960 1.00 67.19 393 SER A CA 1
ATOM 3151 C C . SER A 1 393 ? 16.599 30.626 -19.574 1.00 67.19 393 SER A C 1
ATOM 3153 O O . SER A 1 393 ? 17.353 31.033 -18.689 1.00 67.19 393 SER A O 1
ATOM 3155 N N . GLN A 1 394 ? 15.804 31.468 -20.246 1.00 59.09 394 GLN A N 1
ATOM 3156 C CA . GLN A 1 394 ? 15.657 32.893 -19.934 1.00 59.09 394 GLN A CA 1
ATOM 3157 C C . GLN A 1 394 ? 14.257 33.164 -19.392 1.00 59.09 394 GLN A C 1
ATOM 3159 O O . GLN A 1 394 ? 13.386 33.682 -20.092 1.00 59.09 394 GLN A O 1
ATOM 3164 N N . GLU A 1 395 ? 14.061 32.873 -18.106 1.00 50.25 395 GLU A N 1
ATOM 3165 C CA . GLU A 1 395 ? 12.936 33.449 -17.380 1.00 50.25 395 GLU A CA 1
ATOM 3166 C C . GLU A 1 395 ? 12.917 34.986 -17.527 1.00 50.25 395 GLU A C 1
ATOM 3168 O O . GLU A 1 395 ? 13.969 35.640 -17.546 1.00 50.25 395 GLU A O 1
ATOM 3173 N N . PRO A 1 396 ? 11.725 35.593 -17.652 1.00 48.97 396 PRO A N 1
ATOM 3174 C CA . PRO A 1 396 ? 11.576 37.006 -17.957 1.00 48.97 396 PRO A CA 1
ATOM 3175 C C . PRO A 1 396 ? 12.057 37.897 -16.802 1.00 48.97 396 PRO A C 1
ATOM 3177 O O . PRO A 1 396 ? 11.325 38.199 -15.861 1.00 48.97 396 PRO A O 1
ATOM 3180 N N . GLU A 1 397 ? 13.265 38.447 -16.936 1.00 41.84 397 GLU A N 1
ATOM 3181 C CA . GLU A 1 397 ? 13.673 39.649 -16.209 1.00 41.84 397 GLU A CA 1
ATOM 3182 C C . GLU A 1 397 ? 12.771 40.827 -16.622 1.00 41.84 397 GLU A C 1
ATOM 3184 O O . GLU A 1 397 ? 13.026 41.490 -17.633 1.00 41.84 397 GLU A O 1
ATOM 3189 N N . LYS A 1 398 ? 11.688 41.058 -15.862 1.00 45.72 398 LYS A N 1
ATOM 3190 C CA . LYS A 1 398 ? 11.062 42.361 -15.535 1.00 45.72 398 LYS A CA 1
ATOM 3191 C C . LYS A 1 398 ? 9.689 42.151 -14.884 1.00 45.72 398 LYS A C 1
ATOM 3193 O O . LYS A 1 398 ? 8.675 42.222 -15.560 1.00 45.72 398 LYS A O 1
ATOM 3198 N N . THR A 1 399 ? 9.676 41.967 -13.566 1.00 43.38 399 THR A N 1
ATOM 3199 C CA . THR A 1 399 ? 9.033 42.871 -12.589 1.00 43.38 399 THR A CA 1
ATOM 3200 C C . THR A 1 399 ? 9.350 42.359 -11.184 1.00 43.38 399 THR A C 1
ATOM 3202 O O . THR A 1 399 ? 9.001 41.237 -10.843 1.00 43.38 399 THR A O 1
ATOM 3205 N N . THR A 1 400 ? 9.946 43.228 -10.363 1.00 44.25 400 THR A N 1
ATOM 3206 C CA . THR A 1 400 ? 10.272 43.049 -8.932 1.00 44.25 400 THR A CA 1
ATOM 3207 C C . THR A 1 400 ? 11.467 42.141 -8.623 1.00 44.25 400 THR A C 1
ATOM 3209 O O . THR A 1 400 ? 11.389 40.922 -8.586 1.00 44.25 400 THR A O 1
ATOM 3212 N N . SER A 1 401 ? 12.596 42.791 -8.351 1.00 35.94 401 SER A N 1
ATOM 3213 C CA . SER A 1 401 ? 13.811 42.233 -7.767 1.00 35.94 401 SER A CA 1
ATOM 3214 C C . SER A 1 401 ? 13.533 41.511 -6.442 1.00 35.94 401 SER A C 1
ATOM 3216 O O . SER A 1 401 ? 13.358 42.162 -5.410 1.00 35.94 401 SER A O 1
ATOM 3218 N N . VAL A 1 402 ? 13.569 40.181 -6.459 1.00 49.91 402 VAL A N 1
ATOM 3219 C CA . VAL A 1 402 ? 13.915 39.366 -5.293 1.00 49.91 402 VAL A CA 1
ATOM 3220 C C . VAL A 1 402 ? 15.244 38.710 -5.647 1.00 49.91 402 VAL A C 1
ATOM 3222 O O . VAL A 1 402 ? 15.358 37.991 -6.633 1.00 49.91 402 VAL A O 1
ATOM 3225 N N . SER A 1 403 ? 16.290 39.073 -4.912 1.00 47.09 403 SER A N 1
ATOM 3226 C CA . SER A 1 403 ? 17.619 38.461 -4.971 1.00 47.09 403 SER A CA 1
ATOM 3227 C C . SER A 1 403 ? 17.524 36.936 -5.091 1.00 47.09 403 SER A C 1
ATOM 3229 O O . SER A 1 403 ? 16.744 36.341 -4.354 1.00 47.09 403 SER A O 1
ATOM 3231 N N . ARG A 1 404 ? 18.330 36.307 -5.964 1.00 51.53 404 ARG A N 1
ATOM 3232 C CA . ARG A 1 404 ? 18.532 34.846 -5.980 1.00 51.53 404 ARG A CA 1
ATOM 3233 C C . ARG A 1 404 ? 19.032 34.412 -4.603 1.00 51.53 404 ARG A C 1
ATOM 3235 O O . ARG A 1 404 ? 20.212 34.553 -4.292 1.00 51.53 404 ARG A O 1
ATOM 3242 N N . ILE A 1 405 ? 18.110 33.963 -3.764 1.00 61.09 405 ILE A N 1
ATOM 3243 C CA . ILE A 1 405 ? 18.395 33.378 -2.462 1.00 61.09 405 ILE A CA 1
ATOM 3244 C C . ILE A 1 405 ? 18.815 31.938 -2.756 1.00 61.09 405 ILE A C 1
ATOM 3246 O O . ILE A 1 405 ? 18.059 31.193 -3.376 1.00 61.09 405 ILE A O 1
ATOM 3250 N N . SER A 1 406 ? 20.040 31.563 -2.381 1.00 73.06 406 SER A N 1
ATOM 3251 C CA . SER A 1 406 ? 20.468 30.162 -2.406 1.00 73.06 406 SER A CA 1
ATOM 3252 C C . SER A 1 406 ? 19.423 29.301 -1.690 1.00 73.06 406 SER A C 1
ATOM 3254 O O . SER A 1 406 ? 18.913 29.753 -0.661 1.00 73.06 406 SER A O 1
ATOM 3256 N N . PRO A 1 407 ? 19.100 28.095 -2.192 1.00 81.94 407 PRO A N 1
ATOM 3257 C CA . PRO A 1 407 ? 18.089 27.246 -1.576 1.00 81.94 407 PRO A CA 1
ATOM 3258 C C . PRO A 1 407 ? 18.413 27.062 -0.093 1.00 81.94 407 PRO A C 1
ATOM 3260 O O . PRO A 1 407 ? 19.493 26.602 0.280 1.00 81.94 407 PRO A O 1
ATOM 3263 N N . ILE A 1 408 ? 17.484 27.501 0.751 1.00 89.00 408 ILE A N 1
ATOM 3264 C CA . ILE A 1 408 ? 17.584 27.365 2.198 1.00 89.00 408 ILE A CA 1
ATOM 3265 C C . ILE A 1 408 ? 17.325 25.881 2.512 1.00 89.00 408 ILE A C 1
ATOM 3267 O O . ILE A 1 408 ? 16.343 25.337 1.998 1.00 89.00 408 ILE A O 1
ATOM 3271 N N . PRO A 1 409 ? 18.158 25.204 3.327 1.00 92.56 409 PRO A N 1
ATOM 3272 C CA . PRO A 1 409 ? 17.869 23.846 3.784 1.00 92.56 409 PRO A CA 1
ATOM 3273 C C . PRO A 1 409 ? 16.440 23.741 4.333 1.00 92.56 409 PRO A C 1
ATOM 3275 O O . PRO A 1 409 ? 15.979 24.642 5.034 1.00 92.56 409 PRO A O 1
ATOM 3278 N N . VAL A 1 410 ? 15.718 22.655 4.036 1.00 93.00 410 VAL A N 1
ATOM 3279 C CA . VAL A 1 410 ? 14.294 22.509 4.412 1.00 93.00 410 VAL A CA 1
ATOM 3280 C C . VAL A 1 410 ? 14.086 22.674 5.923 1.00 93.00 410 VAL A C 1
ATOM 3282 O O . VAL A 1 410 ? 13.077 23.225 6.361 1.00 93.00 410 VAL A O 1
ATOM 3285 N N . GLU A 1 411 ? 15.055 22.251 6.731 1.00 93.69 411 GLU A N 1
ATOM 3286 C CA . GLU A 1 411 ? 15.085 22.413 8.184 1.00 93.69 411 GLU A CA 1
ATOM 3287 C C . GLU A 1 411 ? 15.176 23.886 8.612 1.00 93.69 411 GLU A C 1
ATOM 3289 O O . GLU A 1 411 ? 14.470 24.298 9.537 1.00 93.69 411 GLU A O 1
ATOM 3294 N N . ASP A 1 412 ? 15.972 24.693 7.911 1.00 96.00 412 ASP A N 1
ATOM 3295 C CA . ASP A 1 412 ? 16.108 26.131 8.160 1.00 96.00 412 ASP A CA 1
ATOM 3296 C C . ASP A 1 412 ? 14.861 26.885 7.678 1.00 96.00 412 ASP A C 1
ATOM 3298 O O . ASP A 1 412 ? 14.348 27.761 8.380 1.00 96.00 412 ASP A O 1
ATOM 3302 N N . ALA A 1 413 ? 14.308 26.496 6.523 1.00 96.94 413 ALA A N 1
ATOM 3303 C CA . ALA A 1 413 ? 13.025 26.992 6.026 1.00 96.94 413 ALA A CA 1
ATOM 3304 C C . ALA A 1 413 ? 11.893 26.677 7.016 1.00 96.94 413 ALA A C 1
ATOM 3306 O O . ALA A 1 413 ? 11.070 27.542 7.324 1.00 96.94 413 ALA A O 1
ATOM 3307 N N . LYS A 1 414 ? 11.884 25.466 7.591 1.00 97.06 414 LYS A N 1
ATOM 3308 C CA . LYS A 1 414 ? 10.932 25.070 8.635 1.00 97.06 414 LYS A CA 1
ATOM 3309 C C . LYS A 1 414 ? 11.055 25.956 9.866 1.00 97.06 414 LYS A C 1
ATOM 3311 O O . LYS A 1 414 ? 10.033 26.424 10.360 1.00 97.06 414 LYS A O 1
ATOM 3316 N N . GLN A 1 415 ? 12.264 26.197 10.372 1.00 97.25 415 GLN A N 1
ATOM 3317 C CA . GLN A 1 415 ? 12.456 27.059 11.543 1.00 97.25 415 GLN A CA 1
ATOM 3318 C C . GLN A 1 415 ? 11.957 28.486 11.283 1.00 97.25 415 GLN A C 1
ATOM 3320 O O . GLN A 1 415 ? 11.214 29.029 12.103 1.00 97.25 415 GLN A O 1
ATOM 3325 N N . GLN A 1 416 ? 12.278 29.057 10.120 1.00 97.69 416 GLN A N 1
ATOM 3326 C CA . GLN A 1 416 ? 11.851 30.409 9.750 1.00 97.69 416 GLN A CA 1
ATOM 3327 C C . GLN A 1 416 ? 10.330 30.516 9.579 1.00 97.69 416 GLN A C 1
ATOM 3329 O O . GLN A 1 416 ? 9.710 31.424 10.135 1.00 97.69 416 GLN A O 1
ATOM 3334 N N . VAL A 1 417 ? 9.692 29.560 8.897 1.00 97.94 417 VAL A N 1
ATOM 3335 C CA . VAL A 1 417 ? 8.226 29.539 8.760 1.00 97.94 417 VAL A CA 1
ATOM 3336 C C . VAL A 1 417 ? 7.534 29.301 10.100 1.00 97.94 417 VAL A C 1
ATOM 3338 O O . VAL A 1 417 ? 6.472 29.867 10.340 1.00 97.94 417 VAL A O 1
ATOM 3341 N N . MET A 1 418 ? 8.121 28.517 11.007 1.00 97.00 418 MET A N 1
ATOM 3342 C CA . MET A 1 418 ? 7.566 28.324 12.350 1.00 97.00 418 MET A CA 1
ATOM 3343 C C . MET A 1 418 ? 7.616 29.610 13.187 1.00 97.00 418 MET A C 1
ATOM 3345 O O . MET A 1 418 ? 6.667 29.875 13.921 1.00 97.00 418 MET A O 1
ATOM 3349 N N . GLU A 1 419 ? 8.656 30.440 13.065 1.00 97.69 419 GLU A N 1
ATOM 3350 C CA . GLU A 1 419 ? 8.686 31.775 13.691 1.00 97.69 419 GLU A CA 1
ATOM 3351 C C . GLU A 1 419 ? 7.667 32.740 13.059 1.00 97.69 419 GLU A C 1
ATOM 3353 O O . GLU A 1 419 ? 6.970 33.478 13.765 1.00 97.69 419 GLU A O 1
ATOM 3358 N N . LEU A 1 420 ? 7.491 32.681 11.736 1.00 98.06 420 LEU A N 1
ATOM 3359 C CA . LEU A 1 420 ? 6.460 33.456 11.042 1.00 98.06 420 LEU A CA 1
ATOM 3360 C C . LEU A 1 420 ? 5.044 33.039 11.461 1.00 98.06 420 LEU A C 1
ATOM 3362 O O . LEU A 1 420 ? 4.208 33.902 11.718 1.00 98.06 420 LEU A O 1
ATOM 3366 N N . LEU A 1 421 ? 4.787 31.739 11.626 1.00 97.94 421 LEU A N 1
ATOM 3367 C CA . LEU A 1 421 ? 3.506 31.207 12.104 1.00 97.94 421 LEU A CA 1
ATOM 3368 C C . LEU A 1 421 ? 3.227 31.529 13.581 1.00 97.94 421 LEU A C 1
ATOM 3370 O O . LEU A 1 421 ? 2.065 31.606 13.978 1.00 97.94 421 LEU A O 1
ATOM 3374 N N . LYS A 1 422 ? 4.263 31.734 14.407 1.00 96.94 422 LYS A N 1
ATOM 3375 C CA . LYS A 1 422 ? 4.094 32.263 15.774 1.00 96.94 422 LYS A CA 1
ATOM 3376 C C . LYS A 1 422 ? 3.667 33.733 15.768 1.00 96.94 422 LYS A C 1
ATOM 3378 O O . LYS A 1 422 ? 2.960 34.153 16.681 1.00 96.94 422 LYS A O 1
ATOM 3383 N N . THR A 1 423 ? 4.089 34.497 14.757 1.00 97.06 423 THR A N 1
ATOM 3384 C CA . THR A 1 423 ? 3.745 35.920 14.593 1.00 97.06 423 THR A CA 1
ATOM 3385 C C . THR A 1 423 ? 2.361 36.095 13.962 1.00 97.06 423 THR A C 1
ATOM 3387 O O . THR A 1 423 ? 1.562 36.899 14.438 1.00 97.06 423 THR A O 1
ATOM 3390 N N . ASP A 1 424 ? 2.051 35.308 12.931 1.00 97.06 424 ASP A N 1
ATOM 3391 C CA . ASP A 1 424 ? 0.746 35.251 12.278 1.00 97.06 424 ASP A CA 1
ATOM 3392 C C . ASP A 1 424 ? 0.243 33.802 12.239 1.00 97.06 424 ASP A C 1
ATOM 3394 O O . ASP A 1 424 ? 0.627 32.999 11.388 1.00 97.06 424 ASP A O 1
ATOM 3398 N N . SER A 1 425 ? -0.652 33.473 13.172 1.00 96.31 425 SER A N 1
ATOM 3399 C CA . SER A 1 425 ? -1.277 32.146 13.259 1.00 96.31 425 SER A CA 1
ATOM 3400 C C . SER A 1 425 ? -2.183 31.819 12.060 1.00 96.31 425 SER A C 1
ATOM 3402 O O . SER A 1 425 ? -2.449 30.648 11.770 1.00 96.31 425 SER A O 1
ATOM 3404 N N . ASN A 1 426 ? -2.658 32.826 11.320 1.00 96.31 426 ASN A N 1
ATOM 3405 C CA . ASN A 1 426 ? -3.615 32.678 10.225 1.00 96.31 426 ASN A CA 1
ATOM 3406 C C . ASN A 1 426 ? -3.171 33.454 8.975 1.00 96.31 426 ASN A C 1
ATOM 3408 O O . ASN A 1 426 ? -3.918 34.307 8.489 1.00 96.31 426 ASN A O 1
ATOM 3412 N N . PRO A 1 427 ? -2.013 33.095 8.386 1.00 96.62 427 PRO A N 1
ATOM 3413 C CA . PRO A 1 427 ? -1.507 33.787 7.215 1.00 96.62 427 PRO A CA 1
ATOM 3414 C C . PRO A 1 427 ? -2.485 33.628 6.054 1.00 96.62 427 PRO A C 1
ATOM 3416 O O . PRO A 1 427 ? -2.956 32.521 5.750 1.00 96.62 427 PRO A O 1
ATOM 3419 N N . SER A 1 428 ? -2.780 34.747 5.393 1.00 97.25 428 SER A N 1
ATOM 3420 C CA . SER A 1 428 ? -3.584 34.760 4.171 1.00 97.25 428 SER A CA 1
ATOM 3421 C C . SER A 1 428 ? -2.951 33.879 3.085 1.00 97.25 428 SER A C 1
ATOM 3423 O O . SER A 1 428 ? -1.752 33.599 3.110 1.00 97.25 428 SER A O 1
ATOM 3425 N N . VAL A 1 429 ? -3.737 33.453 2.088 1.00 96.19 429 VAL A N 1
ATOM 3426 C CA . VAL A 1 429 ? -3.212 32.680 0.941 1.00 96.19 429 VAL A CA 1
ATOM 3427 C C . VAL A 1 429 ? -2.077 33.434 0.239 1.00 96.19 429 VAL A C 1
ATOM 3429 O O . VAL A 1 429 ? -1.086 32.823 -0.150 1.00 96.19 429 VAL A O 1
ATOM 3432 N N . TYR A 1 430 ? -2.191 34.761 0.148 1.00 96.94 430 TYR A N 1
ATOM 3433 C CA . TYR A 1 430 ? -1.147 35.632 -0.384 1.00 96.94 430 TYR A CA 1
ATOM 3434 C C . TYR A 1 430 ? 0.145 35.546 0.441 1.00 96.94 430 TYR A C 1
ATOM 3436 O O . TYR A 1 430 ? 1.215 35.333 -0.117 1.00 96.94 430 TYR A O 1
ATOM 3444 N N . LEU A 1 431 ? 0.043 35.622 1.771 1.00 97.19 431 LEU A N 1
ATOM 3445 C CA . LEU A 1 431 ? 1.204 35.550 2.657 1.00 97.19 431 LEU A CA 1
ATOM 3446 C C . LEU A 1 431 ? 1.859 34.158 2.638 1.00 97.19 431 LEU A C 1
ATOM 3448 O O . LEU A 1 431 ? 3.079 34.053 2.569 1.00 97.19 431 LEU A O 1
ATOM 3452 N N . LYS A 1 432 ? 1.059 33.082 2.596 1.00 97.88 432 LYS A N 1
ATOM 3453 C CA . LYS A 1 432 ? 1.571 31.714 2.407 1.00 97.88 432 LYS A CA 1
ATOM 3454 C C . LYS A 1 432 ? 2.310 31.552 1.080 1.00 97.88 432 LYS A C 1
ATOM 3456 O O . LYS A 1 432 ? 3.313 30.850 1.045 1.00 97.88 432 LYS A O 1
ATOM 3461 N N . ARG A 1 433 ? 1.824 32.178 0.003 1.00 97.56 433 ARG A N 1
ATOM 3462 C CA . ARG A 1 433 ? 2.505 32.177 -1.297 1.00 97.56 433 ARG A CA 1
ATOM 3463 C C . ARG A 1 433 ? 3.832 32.934 -1.225 1.00 97.56 433 ARG A C 1
ATOM 3465 O O . ARG A 1 433 ? 4.833 32.392 -1.666 1.00 97.56 433 ARG A O 1
ATOM 3472 N N . GLN A 1 434 ? 3.865 34.104 -0.584 1.00 97.12 434 GLN A N 1
ATOM 3473 C CA . GLN A 1 434 ? 5.117 34.840 -0.375 1.00 97.12 434 GLN A CA 1
ATOM 3474 C C . GLN A 1 434 ? 6.139 34.034 0.432 1.00 97.12 434 GLN A C 1
ATOM 3476 O O . GLN A 1 434 ? 7.311 34.033 0.086 1.00 97.12 434 GLN A O 1
ATOM 3481 N N . TRP A 1 435 ? 5.717 33.313 1.475 1.00 97.69 435 TRP A N 1
ATOM 3482 C CA . TRP A 1 435 ? 6.616 32.426 2.221 1.00 97.69 435 TRP A CA 1
ATOM 3483 C C . TRP A 1 435 ? 7.074 31.229 1.379 1.00 97.69 435 TRP A C 1
ATOM 3485 O O . TRP A 1 435 ? 8.241 30.862 1.432 1.00 97.69 435 TRP A O 1
ATOM 3495 N N . ALA A 1 436 ? 6.178 30.632 0.589 1.00 97.25 436 ALA A N 1
ATOM 3496 C CA . ALA A 1 436 ? 6.514 29.533 -0.315 1.00 97.25 436 ALA A CA 1
ATOM 3497 C C . ALA A 1 436 ? 7.596 29.947 -1.326 1.00 97.25 436 ALA A C 1
ATOM 3499 O O . ALA A 1 436 ? 8.576 29.228 -1.498 1.00 97.25 436 ALA A O 1
ATOM 3500 N N . GLU A 1 437 ? 7.455 31.138 -1.912 1.00 96.06 437 GLU A N 1
ATOM 3501 C CA . GLU A 1 437 ? 8.432 31.743 -2.823 1.00 96.06 437 GLU A CA 1
ATOM 3502 C C . GLU A 1 437 ? 9.730 32.135 -2.095 1.00 96.06 437 GLU A C 1
ATOM 3504 O O . GLU A 1 437 ? 10.820 31.824 -2.565 1.00 96.06 437 GLU A O 1
ATOM 3509 N N . GLN A 1 438 ? 9.635 32.762 -0.917 1.00 96.44 438 GLN A N 1
ATOM 3510 C CA . GLN A 1 438 ? 10.793 33.214 -0.136 1.00 96.44 438 GLN A CA 1
ATOM 3511 C C . GLN A 1 438 ? 11.681 32.057 0.339 1.00 96.44 438 GLN A C 1
ATOM 3513 O O . GLN A 1 438 ? 12.903 32.200 0.373 1.00 96.44 438 GLN A O 1
ATOM 3518 N N . PHE A 1 439 ? 11.078 30.936 0.741 1.00 96.12 439 PHE A N 1
ATOM 3519 C CA . PHE A 1 439 ? 11.796 29.786 1.297 1.00 96.12 439 PHE A CA 1
ATOM 3520 C C . PHE A 1 439 ? 11.982 28.636 0.306 1.00 96.12 439 PHE A C 1
ATOM 3522 O O . PHE A 1 439 ? 12.555 27.620 0.688 1.00 96.12 439 PHE A O 1
ATOM 3529 N N . ASN A 1 440 ? 11.508 28.778 -0.935 1.00 95.56 440 ASN A N 1
ATOM 3530 C CA . ASN A 1 440 ? 11.495 27.720 -1.945 1.00 95.56 440 ASN A CA 1
ATOM 3531 C C . ASN A 1 440 ? 10.862 26.405 -1.436 1.00 95.56 440 ASN A C 1
ATOM 3533 O O . ASN A 1 440 ? 11.453 25.329 -1.499 1.00 95.56 440 ASN A O 1
ATOM 3537 N N . ILE A 1 441 ? 9.657 26.501 -0.870 1.00 96.25 441 ILE A N 1
ATOM 3538 C CA . ILE A 1 441 ? 8.895 25.366 -0.323 1.00 96.25 441 ILE A CA 1
ATOM 3539 C C . ILE A 1 441 ? 7.464 25.373 -0.857 1.00 96.25 441 ILE A C 1
ATOM 3541 O O . ILE A 1 441 ? 6.910 26.417 -1.189 1.00 96.25 441 ILE A O 1
ATOM 3545 N N . SER A 1 442 ? 6.795 24.220 -0.869 1.00 96.19 442 SER A N 1
ATOM 3546 C CA . SER A 1 442 ? 5.390 24.173 -1.288 1.00 96.19 442 SER A CA 1
ATOM 3547 C C . SER A 1 442 ? 4.446 24.788 -0.241 1.00 96.19 442 SER A C 1
ATOM 3549 O O . SER A 1 442 ? 4.630 24.638 0.971 1.00 96.19 442 SER A O 1
ATOM 3551 N N . MET A 1 443 ? 3.335 25.390 -0.688 1.00 96.00 443 MET A N 1
ATOM 3552 C CA . MET A 1 443 ? 2.268 25.852 0.224 1.00 96.00 443 MET A CA 1
ATOM 3553 C C . MET A 1 443 ? 1.680 24.719 1.091 1.00 96.00 443 MET A C 1
ATOM 3555 O O . MET A 1 443 ? 1.126 24.971 2.170 1.00 96.00 443 MET A O 1
ATOM 3559 N N . CYS A 1 444 ? 1.785 23.470 0.622 1.00 94.62 444 CYS A N 1
ATOM 3560 C CA . CYS A 1 444 ? 1.390 22.281 1.369 1.00 94.62 444 CYS A CA 1
ATOM 3561 C C . CYS A 1 444 ? 2.271 22.093 2.615 1.00 94.62 444 CYS A C 1
ATOM 3563 O O . CYS A 1 444 ? 1.738 21.873 3.702 1.00 94.62 444 CYS A O 1
ATOM 3565 N N . MET A 1 445 ? 3.594 22.282 2.504 1.00 95.88 445 MET A N 1
ATOM 3566 C CA . MET A 1 445 ? 4.506 22.220 3.655 1.00 95.88 445 MET A CA 1
ATOM 3567 C C . MET A 1 445 ? 4.163 23.267 4.715 1.00 95.88 445 MET A C 1
ATOM 3569 O O . MET A 1 445 ? 4.054 22.921 5.887 1.00 95.88 445 MET A O 1
ATOM 3573 N N . ILE A 1 446 ? 3.885 24.508 4.307 1.00 97.56 446 ILE A N 1
ATOM 3574 C CA . ILE A 1 446 ? 3.475 25.583 5.227 1.00 97.56 446 ILE A CA 1
ATOM 3575 C C . ILE A 1 446 ? 2.183 25.206 5.962 1.00 97.56 446 ILE A C 1
ATOM 3577 O O . ILE A 1 446 ? 2.059 25.400 7.171 1.00 97.56 446 ILE A O 1
ATOM 3581 N N . SER A 1 447 ? 1.212 24.637 5.243 1.00 96.38 447 SER A N 1
ATOM 3582 C CA . SER A 1 447 ? -0.057 24.206 5.840 1.00 96.38 447 SER A CA 1
ATOM 3583 C C . SER A 1 447 ? 0.128 23.015 6.790 1.00 96.38 447 SER A C 1
ATOM 3585 O O . SER A 1 447 ? -0.514 22.975 7.839 1.00 96.38 447 SER A O 1
ATOM 3587 N N . ASN A 1 448 ? 1.052 22.101 6.484 1.00 94.19 448 ASN A N 1
ATOM 3588 C CA . ASN A 1 448 ? 1.425 21.001 7.370 1.00 94.19 448 ASN A CA 1
ATOM 3589 C C . ASN A 1 448 ? 2.141 21.500 8.631 1.00 94.19 448 ASN A C 1
ATOM 3591 O O . ASN A 1 448 ? 1.778 21.086 9.726 1.00 94.19 448 ASN A O 1
ATOM 3595 N N . TRP A 1 449 ? 3.102 22.420 8.518 1.00 96.88 449 TRP A N 1
ATOM 3596 C CA . TRP A 1 449 ? 3.801 22.989 9.677 1.00 96.88 449 TRP A CA 1
ATOM 3597 C C . TRP A 1 449 ? 2.876 23.815 10.566 1.00 96.88 449 TRP A C 1
ATOM 3599 O O . TRP A 1 449 ? 2.973 23.740 11.788 1.00 96.88 449 TRP A O 1
ATOM 3609 N N . LYS A 1 450 ? 1.902 24.512 9.975 1.00 96.81 450 LYS A N 1
ATOM 3610 C CA . LYS A 1 450 ? 0.812 25.128 10.732 1.00 96.81 450 LYS A CA 1
ATOM 3611 C C . LYS A 1 450 ? 0.009 24.087 11.518 1.00 96.81 450 LYS A C 1
ATOM 3613 O O . LYS A 1 450 ? -0.208 24.272 12.711 1.00 96.81 450 LYS A O 1
ATOM 3618 N N . ALA A 1 451 ? -0.384 22.980 10.886 1.00 94.69 451 ALA A N 1
ATOM 3619 C CA . ALA A 1 451 ? -1.097 21.901 11.571 1.00 94.69 451 ALA A CA 1
ATOM 3620 C C . ALA A 1 451 ? -0.246 21.240 12.678 1.00 94.69 451 ALA A C 1
ATOM 3622 O O . ALA A 1 451 ? -0.780 20.868 13.723 1.00 94.69 451 ALA A O 1
ATOM 3623 N N . GLU A 1 452 ? 1.075 21.128 12.485 1.00 94.38 452 GLU A N 1
ATOM 3624 C CA . GLU A 1 452 ? 2.023 20.680 13.517 1.00 94.38 452 GLU A CA 1
ATOM 3625 C C . GLU A 1 452 ? 2.086 21.654 14.708 1.00 94.38 452 GLU A C 1
ATOM 3627 O O . GLU A 1 452 ? 2.135 21.201 15.853 1.00 94.38 452 GLU A O 1
ATOM 3632 N N . LEU A 1 453 ? 2.057 22.969 14.450 1.00 94.50 453 LEU A N 1
ATOM 3633 C CA . LEU A 1 453 ? 2.079 24.022 15.472 1.00 94.50 453 LEU A CA 1
ATOM 3634 C C . LEU A 1 453 ? 0.766 24.081 16.271 1.00 94.50 453 LEU A C 1
ATOM 3636 O O . LEU A 1 453 ? 0.792 24.180 17.496 1.00 94.50 453 LEU A O 1
ATOM 3640 N N . GLU A 1 454 ? -0.378 23.990 15.591 1.00 95.62 454 GLU A N 1
ATOM 3641 C CA . GLU A 1 454 ? -1.708 24.028 16.215 1.00 95.62 454 GLU A CA 1
ATOM 3642 C C . GLU A 1 454 ? -2.025 22.745 16.991 1.00 95.62 454 GLU A C 1
ATOM 3644 O O . GLU A 1 454 ? -2.752 22.773 17.987 1.00 95.62 454 GLU A O 1
ATOM 3649 N N . ASN A 1 455 ? -1.490 21.604 16.548 1.00 93.62 455 ASN A N 1
ATOM 3650 C CA . ASN A 1 455 ? -1.774 20.316 17.154 1.00 93.62 455 ASN A CA 1
ATOM 3651 C C . ASN A 1 455 ? -0.498 19.467 17.307 1.00 93.62 455 ASN A C 1
ATOM 3653 O O . ASN A 1 455 ? -0.122 18.719 16.398 1.00 93.62 455 ASN A O 1
ATOM 3657 N N . PRO A 1 456 ? 0.108 19.447 18.509 1.00 91.00 456 PRO A N 1
ATOM 3658 C CA . PRO A 1 456 ? 1.261 18.599 18.815 1.00 91.00 456 PRO A CA 1
ATOM 3659 C C . PRO A 1 456 ? 1.007 17.094 18.622 1.00 91.00 456 PRO A C 1
ATOM 3661 O O . PRO A 1 456 ? 1.951 16.301 18.585 1.00 91.00 456 PRO A O 1
ATOM 3664 N N . ALA A 1 457 ? -0.256 16.654 18.541 1.00 91.19 457 ALA A N 1
ATOM 3665 C CA . ALA A 1 457 ? -0.579 15.281 18.166 1.00 91.19 457 ALA A CA 1
ATOM 3666 C C . ALA A 1 457 ? -0.369 15.039 16.663 1.00 91.19 457 ALA A C 1
ATOM 3668 O O . ALA A 1 457 ? 0.110 13.968 16.307 1.00 91.19 457 ALA A O 1
ATOM 3669 N N . ILE A 1 458 ? -0.640 16.023 15.795 1.00 87.50 458 ILE A N 1
ATOM 3670 C CA . ILE A 1 458 ? -0.325 15.946 14.358 1.00 87.50 458 ILE A CA 1
ATOM 3671 C C . ILE A 1 458 ? 1.187 15.878 14.165 1.00 87.50 458 ILE A C 1
ATOM 3673 O O . ILE A 1 458 ? 1.647 15.018 13.424 1.00 87.50 458 ILE A O 1
ATOM 3677 N N . ALA A 1 459 ? 1.967 16.683 14.895 1.00 86.44 459 ALA A N 1
ATOM 3678 C CA . ALA A 1 459 ? 3.430 16.593 14.869 1.00 86.44 459 ALA A CA 1
ATOM 3679 C C . ALA A 1 459 ? 3.934 15.190 15.251 1.00 86.44 459 ALA A C 1
ATOM 3681 O O . ALA A 1 459 ? 4.794 14.631 14.573 1.00 86.44 459 ALA A O 1
ATOM 3682 N N . ARG A 1 460 ? 3.345 14.573 16.287 1.00 86.94 460 ARG A N 1
ATOM 3683 C CA . ARG A 1 460 ? 3.643 13.181 16.661 1.00 86.94 460 ARG A CA 1
ATOM 3684 C C . ARG A 1 460 ? 3.243 12.181 15.579 1.00 86.94 460 ARG A C 1
ATOM 3686 O O . ARG A 1 460 ? 4.026 11.290 15.284 1.00 86.94 460 ARG A O 1
ATOM 3693 N N . VAL A 1 461 ? 2.068 12.332 14.969 1.00 85.94 461 VAL A N 1
ATOM 3694 C CA . VAL A 1 461 ? 1.598 11.451 13.886 1.00 85.94 461 VAL A CA 1
ATOM 3695 C C . VAL A 1 461 ? 2.464 11.593 12.634 1.00 85.94 461 VAL A C 1
ATOM 3697 O O . VAL A 1 461 ? 2.792 10.588 12.019 1.00 85.94 461 VAL A O 1
ATOM 3700 N N . MET A 1 462 ? 2.872 12.807 12.265 1.00 82.19 462 MET A N 1
ATOM 3701 C CA . MET A 1 462 ? 3.757 13.059 11.124 1.00 82.19 462 MET A CA 1
ATOM 3702 C C . MET A 1 462 ? 5.168 12.524 11.382 1.00 82.19 462 MET A C 1
ATOM 3704 O O . MET A 1 462 ? 5.741 11.892 10.499 1.00 82.19 462 MET A O 1
ATOM 3708 N N . ALA A 1 463 ? 5.709 12.709 12.591 1.00 80.62 463 ALA A N 1
ATOM 3709 C CA . ALA A 1 463 ? 6.975 12.100 12.998 1.00 80.62 463 ALA A CA 1
ATOM 3710 C C . ALA A 1 463 ? 6.901 10.566 12.966 1.00 80.62 463 ALA A C 1
ATOM 3712 O O . ALA A 1 463 ? 7.807 9.922 12.448 1.00 80.62 463 ALA A O 1
ATOM 3713 N N . GLU A 1 464 ? 5.801 9.978 13.438 1.00 80.38 464 GLU A N 1
ATOM 3714 C CA . GLU A 1 464 ? 5.586 8.530 13.391 1.00 80.38 464 GLU A CA 1
ATOM 3715 C C . GLU A 1 464 ? 5.376 8.020 11.959 1.00 80.38 464 GLU A C 1
ATOM 3717 O O . GLU A 1 464 ? 5.873 6.961 11.585 1.00 80.38 464 GLU A O 1
ATOM 3722 N N . ARG A 1 465 ? 4.704 8.798 11.104 1.00 77.56 465 ARG A N 1
ATOM 3723 C CA . ARG A 1 465 ? 4.551 8.486 9.680 1.00 77.56 465 ARG A CA 1
ATOM 3724 C C . ARG A 1 465 ? 5.893 8.529 8.955 1.00 77.56 465 ARG A C 1
ATOM 3726 O O . ARG A 1 465 ? 6.175 7.621 8.189 1.00 77.56 465 ARG A O 1
ATOM 3733 N N . LYS A 1 466 ? 6.732 9.533 9.232 1.00 79.56 466 LYS A N 1
ATOM 3734 C CA . LYS A 1 466 ? 8.104 9.606 8.707 1.00 79.56 466 LYS A CA 1
ATOM 3735 C C . LYS A 1 466 ? 8.958 8.438 9.204 1.00 79.56 466 LYS A C 1
ATOM 3737 O O . LYS A 1 466 ? 9.692 7.854 8.415 1.00 79.56 466 LYS A O 1
ATOM 3742 N N . ARG A 1 467 ? 8.825 8.053 10.481 1.00 77.19 467 ARG A N 1
ATOM 3743 C CA . ARG A 1 467 ? 9.485 6.854 11.024 1.00 77.19 467 ARG A CA 1
ATOM 3744 C C . ARG A 1 467 ? 9.025 5.584 10.321 1.00 77.19 467 ARG A C 1
ATOM 3746 O O . ARG A 1 467 ? 9.865 4.796 9.923 1.00 77.19 467 ARG A O 1
ATOM 3753 N N . THR A 1 468 ? 7.722 5.397 10.127 1.00 76.69 468 THR A N 1
ATOM 3754 C CA . THR A 1 468 ? 7.160 4.187 9.497 1.00 76.69 468 THR A CA 1
ATOM 3755 C C . THR A 1 468 ? 7.412 4.112 7.992 1.00 76.69 468 THR A C 1
ATOM 3757 O O . THR A 1 468 ? 7.672 3.024 7.490 1.00 76.69 468 THR A O 1
ATOM 3760 N N . SER A 1 469 ? 7.400 5.235 7.264 1.00 76.31 469 SER A N 1
ATOM 3761 C CA . SER A 1 469 ? 7.789 5.251 5.848 1.00 76.31 469 SER A CA 1
ATOM 3762 C C . SER A 1 469 ? 9.277 4.961 5.677 1.00 76.31 469 SER A C 1
ATOM 3764 O O . SER A 1 469 ? 9.647 4.204 4.784 1.00 76.31 469 SER A O 1
ATOM 3766 N N . ASN A 1 470 ? 10.121 5.507 6.563 1.00 82.44 470 ASN A N 1
ATOM 3767 C CA . ASN A 1 470 ? 11.534 5.144 6.590 1.00 82.44 470 ASN A CA 1
ATOM 3768 C C . ASN A 1 470 ? 11.714 3.677 7.023 1.00 82.44 470 ASN A C 1
ATOM 3770 O O . ASN A 1 470 ? 12.597 3.004 6.520 1.00 82.44 470 ASN A O 1
ATOM 3774 N N . LEU A 1 471 ? 10.831 3.130 7.870 1.00 86.50 471 LEU A N 1
ATOM 3775 C CA . LEU A 1 471 ? 10.894 1.735 8.312 1.00 86.50 471 LEU A CA 1
ATOM 3776 C C . LEU A 1 471 ? 10.746 0.733 7.158 1.00 86.50 471 LEU A C 1
ATOM 3778 O O . LEU A 1 471 ? 11.476 -0.252 7.147 1.00 86.50 471 LEU A O 1
ATOM 3782 N N . ASP A 1 472 ? 9.839 0.954 6.198 1.00 85.88 472 ASP A N 1
ATOM 3783 C CA . ASP A 1 472 ? 9.664 0.028 5.060 1.00 85.88 472 ASP A CA 1
ATOM 3784 C C . ASP A 1 472 ? 10.852 0.101 4.087 1.00 85.88 472 ASP A C 1
ATOM 3786 O O . ASP A 1 472 ? 11.389 -0.929 3.681 1.00 85.88 472 ASP A O 1
ATOM 3790 N N . TYR A 1 473 ? 11.331 1.312 3.779 1.00 90.25 473 TYR A N 1
ATOM 3791 C CA . TYR A 1 473 ? 12.535 1.514 2.964 1.00 90.25 473 TYR A CA 1
ATOM 3792 C C . TYR A 1 473 ? 13.780 0.896 3.621 1.00 90.25 473 TYR A C 1
ATOM 3794 O O . TYR A 1 473 ? 14.457 0.066 3.012 1.00 90.25 473 TYR A O 1
ATOM 3802 N N . ALA A 1 474 ? 14.018 1.222 4.895 1.00 92.06 474 ALA A N 1
ATOM 3803 C CA . ALA A 1 474 ? 15.070 0.646 5.723 1.00 92.06 474 ALA A CA 1
ATOM 3804 C C . ALA A 1 474 ? 15.000 -0.882 5.747 1.00 92.06 474 ALA A C 1
ATOM 3806 O O . ALA A 1 474 ? 15.991 -1.553 5.472 1.00 92.06 474 ALA A O 1
ATOM 3807 N N . SER A 1 475 ? 13.815 -1.439 6.021 1.00 92.69 475 SER A N 1
ATOM 3808 C CA . SER A 1 475 ? 13.616 -2.887 6.116 1.00 92.69 475 SER A CA 1
ATOM 3809 C C . SER A 1 475 ? 13.915 -3.589 4.796 1.00 92.69 475 SER A C 1
ATOM 3811 O O . SER A 1 4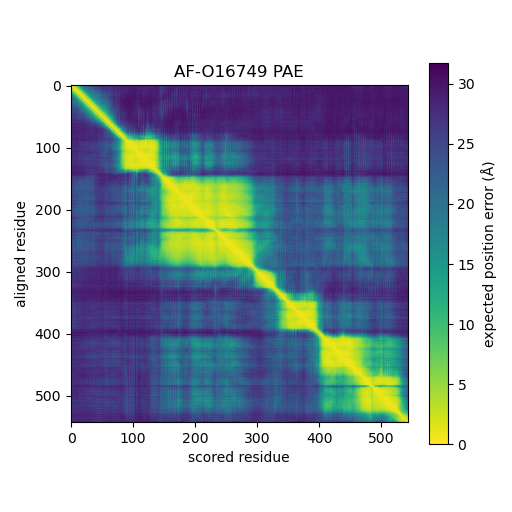75 ? 14.499 -4.666 4.824 1.00 92.69 475 SER A O 1
ATOM 3813 N N . ARG A 1 476 ? 13.584 -2.996 3.639 1.00 93.00 476 ARG A N 1
ATOM 3814 C CA . ARG A 1 476 ? 13.917 -3.578 2.326 1.00 93.00 476 ARG A CA 1
ATOM 3815 C C . ARG A 1 476 ? 15.419 -3.604 2.063 1.00 93.00 476 ARG A C 1
ATOM 3817 O O . ARG A 1 476 ? 15.926 -4.633 1.620 1.00 93.00 476 ARG A O 1
ATOM 3824 N N . ILE A 1 477 ? 16.134 -2.517 2.362 1.00 94.31 477 ILE A N 1
ATOM 3825 C CA . ILE A 1 477 ? 17.597 -2.474 2.204 1.00 94.31 477 ILE A CA 1
ATOM 3826 C C . ILE A 1 477 ? 18.267 -3.466 3.160 1.00 94.31 477 ILE A C 1
ATOM 3828 O O . ILE A 1 477 ? 19.162 -4.211 2.753 1.00 94.31 477 ILE A O 1
ATOM 3832 N N . LEU A 1 478 ? 17.809 -3.523 4.414 1.00 95.50 478 LEU A N 1
ATOM 3833 C CA . LEU A 1 478 ? 18.320 -4.465 5.406 1.00 95.50 478 LEU A CA 1
ATOM 3834 C C . LEU A 1 478 ? 18.014 -5.921 5.025 1.00 95.50 478 LEU A C 1
ATOM 3836 O O . LEU A 1 478 ? 18.917 -6.744 5.110 1.00 95.50 478 LEU A O 1
ATOM 3840 N N . GLU A 1 479 ? 16.814 -6.250 4.527 1.00 95.06 479 GLU A N 1
ATOM 3841 C CA . GLU A 1 479 ? 16.474 -7.585 3.995 1.00 95.06 479 GLU A CA 1
ATOM 3842 C C . GLU A 1 479 ? 17.362 -7.956 2.796 1.00 95.06 479 GLU A C 1
ATOM 3844 O O . GLU A 1 479 ? 17.877 -9.072 2.743 1.00 95.06 479 GLU A O 1
ATOM 3849 N N . GLN A 1 480 ? 17.617 -7.026 1.867 1.00 93.94 480 GLN A N 1
ATOM 3850 C CA . GLN A 1 480 ? 18.496 -7.263 0.715 1.00 93.94 480 GLN A CA 1
ATOM 3851 C C . GLN A 1 480 ? 19.943 -7.541 1.151 1.00 93.94 480 GLN A C 1
ATOM 3853 O O . GLN A 1 480 ? 20.582 -8.469 0.654 1.00 93.94 480 GLN A O 1
ATOM 3858 N N . LYS A 1 481 ? 20.466 -6.768 2.111 1.00 94.50 481 LYS A N 1
ATOM 3859 C CA . LYS A 1 481 ? 21.802 -6.990 2.685 1.00 94.50 481 LYS A CA 1
ATOM 3860 C C . LYS A 1 481 ? 21.864 -8.262 3.535 1.00 94.50 481 LYS A C 1
ATOM 3862 O O . LYS A 1 481 ? 22.873 -8.960 3.498 1.00 94.50 481 LYS A O 1
ATOM 3867 N N . PHE A 1 482 ? 20.789 -8.597 4.250 1.00 94.25 482 PHE A N 1
ATOM 3868 C CA . PHE A 1 482 ? 20.658 -9.829 5.028 1.00 94.25 482 PHE A CA 1
ATOM 3869 C C . PHE A 1 482 ? 20.652 -11.072 4.131 1.00 94.25 482 PHE A C 1
ATOM 3871 O O . PHE A 1 482 ? 21.318 -12.051 4.449 1.00 94.25 482 PHE A O 1
ATOM 3878 N N . ALA A 1 483 ? 19.955 -11.033 2.993 1.00 92.56 483 ALA A N 1
ATOM 3879 C CA . ALA A 1 483 ? 19.904 -12.144 2.041 1.00 92.56 483 ALA A CA 1
ATOM 3880 C C . ALA A 1 483 ? 21.271 -12.450 1.403 1.00 92.56 483 ALA A C 1
ATOM 3882 O O . ALA A 1 483 ? 21.571 -13.603 1.108 1.00 92.56 483 ALA A O 1
ATOM 3883 N N . ASN A 1 484 ? 22.127 -11.434 1.252 1.00 89.94 484 ASN A N 1
ATOM 3884 C CA . ASN A 1 484 ? 23.477 -11.569 0.698 1.00 89.94 484 ASN A CA 1
ATOM 3885 C C . ASN A 1 484 ? 24.536 -11.980 1.745 1.00 89.94 484 ASN A C 1
ATOM 3887 O O . ASN A 1 484 ? 25.733 -11.924 1.458 1.00 89.94 484 ASN A O 1
ATOM 3891 N N . ARG A 1 485 ? 24.126 -12.359 2.968 1.00 72.25 485 ARG A N 1
ATOM 3892 C CA . ARG A 1 485 ? 25.022 -12.685 4.088 1.00 72.25 485 ARG A CA 1
ATOM 3893 C C . ARG A 1 485 ? 25.984 -13.828 3.743 1.00 72.25 485 ARG A C 1
ATOM 3895 O O . ARG A 1 485 ? 25.644 -15.002 3.849 1.00 72.25 485 ARG A O 1
ATOM 3902 N N . ALA A 1 486 ? 27.232 -13.461 3.468 1.00 58.50 486 ALA A N 1
ATOM 3903 C CA . ALA A 1 486 ? 28.372 -14.235 3.944 1.00 58.50 486 ALA A CA 1
ATOM 3904 C C . ALA A 1 486 ? 29.095 -13.505 5.082 1.00 58.50 486 ALA A C 1
ATOM 3906 O O . ALA A 1 486 ? 29.421 -14.166 6.050 1.00 58.50 486 ALA A O 1
ATOM 3907 N N . ASN A 1 487 ? 29.285 -12.178 5.033 1.00 77.94 487 ASN A N 1
ATOM 3908 C CA . ASN A 1 487 ? 29.867 -11.372 6.119 1.00 77.94 487 ASN A CA 1
ATOM 3909 C C . ASN A 1 487 ? 29.597 -9.883 5.836 1.00 77.94 487 ASN A C 1
ATOM 3911 O O . ASN A 1 487 ? 30.143 -9.361 4.868 1.00 77.94 487 ASN A O 1
ATOM 3915 N N . LEU A 1 488 ? 28.780 -9.198 6.644 1.00 87.50 488 LEU A N 1
ATOM 3916 C CA . LEU A 1 488 ? 28.725 -7.730 6.594 1.00 87.50 488 LEU A CA 1
ATOM 3917 C C . LEU A 1 488 ? 30.010 -7.197 7.215 1.00 87.50 488 LEU A C 1
ATOM 3919 O O . LEU A 1 488 ? 30.285 -7.451 8.389 1.00 87.50 488 LEU A O 1
ATOM 3923 N N . LEU A 1 489 ? 30.813 -6.493 6.428 1.00 91.94 489 LEU A N 1
ATOM 3924 C CA . LEU A 1 489 ? 31.998 -5.832 6.948 1.00 91.94 489 LEU A CA 1
ATOM 3925 C C . LEU A 1 489 ? 31.562 -4.623 7.791 1.00 91.94 489 LEU A C 1
ATOM 3927 O O . LEU A 1 489 ? 30.530 -4.015 7.505 1.00 91.94 489 LEU A O 1
ATOM 3931 N N . PRO A 1 490 ? 32.347 -4.201 8.798 1.00 92.56 490 PRO A N 1
ATOM 3932 C CA . PRO A 1 490 ? 32.068 -2.966 9.534 1.00 92.56 490 PRO A CA 1
ATOM 3933 C C . PRO A 1 490 ? 31.879 -1.739 8.624 1.00 92.56 490 PRO A C 1
ATOM 3935 O O . PRO A 1 490 ? 31.110 -0.845 8.959 1.00 92.56 490 PRO A O 1
ATOM 3938 N N . SER A 1 491 ? 32.526 -1.717 7.452 1.00 93.31 491 SER A N 1
ATOM 3939 C CA . SER A 1 491 ? 32.310 -0.694 6.422 1.00 93.31 491 SER A CA 1
ATOM 3940 C C . SER A 1 491 ? 30.892 -0.712 5.845 1.00 93.31 491 SER A C 1
ATOM 3942 O O . SER A 1 491 ? 30.305 0.351 5.676 1.00 93.31 491 SER A O 1
ATOM 3944 N N . ASP A 1 492 ? 30.307 -1.894 5.619 1.00 93.69 492 ASP A N 1
ATOM 3945 C CA . ASP A 1 492 ? 28.932 -2.017 5.119 1.00 93.69 492 ASP A CA 1
ATOM 3946 C C . ASP A 1 492 ? 27.919 -1.443 6.114 1.00 93.69 492 ASP A C 1
ATOM 3948 O O . ASP A 1 492 ? 26.905 -0.881 5.708 1.00 93.69 492 ASP A O 1
ATOM 3952 N N . LEU A 1 493 ? 28.183 -1.577 7.418 1.00 94.69 493 LEU A N 1
ATOM 3953 C CA . LEU A 1 493 ? 27.306 -1.035 8.456 1.00 94.69 493 LEU A CA 1
ATOM 3954 C C . LEU A 1 493 ? 27.332 0.498 8.483 1.00 94.69 493 LEU A C 1
ATOM 3956 O O . LEU A 1 493 ? 26.281 1.116 8.627 1.00 94.69 493 LEU A O 1
ATOM 3960 N N . VAL A 1 494 ? 28.504 1.109 8.284 1.00 94.81 494 VAL A N 1
ATOM 3961 C CA . VAL A 1 494 ? 28.642 2.573 8.174 1.00 94.81 494 VAL A CA 1
ATOM 3962 C C . VAL A 1 494 ? 27.939 3.096 6.919 1.00 94.81 494 VAL A C 1
ATOM 3964 O O . VAL A 1 494 ? 27.289 4.142 6.954 1.00 94.81 494 VAL A O 1
ATOM 3967 N N . ASP A 1 495 ? 28.030 2.364 5.809 1.00 94.44 495 ASP A N 1
ATOM 3968 C CA . ASP A 1 495 ? 27.322 2.724 4.581 1.00 94.44 495 ASP A CA 1
ATOM 3969 C C . ASP A 1 495 ? 25.805 2.578 4.748 1.00 94.44 495 ASP A C 1
ATOM 3971 O O . ASP A 1 495 ? 25.047 3.428 4.275 1.00 94.44 495 ASP A O 1
ATOM 3975 N N . LEU A 1 496 ? 25.343 1.557 5.477 1.00 95.38 496 LEU A N 1
ATOM 3976 C CA . LEU A 1 496 ? 23.928 1.387 5.813 1.00 95.38 496 LEU A CA 1
ATOM 3977 C C . LEU A 1 496 ? 23.409 2.490 6.737 1.00 95.38 496 LEU A C 1
ATOM 3979 O O . LEU A 1 496 ? 22.326 3.010 6.482 1.00 95.38 496 LEU A O 1
ATOM 3983 N N . GLU A 1 497 ? 24.177 2.892 7.749 1.00 95.81 497 GLU A N 1
ATOM 3984 C CA . GLU A 1 497 ? 23.839 4.015 8.633 1.00 95.81 497 GLU A CA 1
ATOM 3985 C C . GLU A 1 497 ? 23.625 5.304 7.829 1.00 95.81 497 GLU A C 1
ATOM 3987 O O . GLU A 1 497 ? 22.595 5.964 7.974 1.00 95.81 497 GLU A O 1
ATOM 3992 N N . LYS A 1 498 ? 24.529 5.612 6.889 1.00 94.56 498 LYS A N 1
ATOM 3993 C CA . LYS A 1 498 ? 24.385 6.771 5.991 1.00 94.56 498 LYS A CA 1
ATOM 3994 C C . LYS A 1 498 ? 23.201 6.648 5.034 1.00 94.56 498 LYS A C 1
ATOM 3996 O O . LYS A 1 498 ? 22.536 7.641 4.760 1.00 94.56 498 LYS A O 1
ATOM 4001 N N . THR A 1 499 ? 22.956 5.448 4.509 1.00 93.62 499 THR A N 1
ATOM 4002 C CA . THR A 1 499 ? 21.930 5.209 3.480 1.00 93.62 499 THR A CA 1
ATOM 4003 C C . THR A 1 499 ? 20.517 5.206 4.060 1.00 93.62 499 THR A C 1
ATOM 4005 O O . THR A 1 499 ? 19.577 5.667 3.416 1.00 93.62 499 THR A O 1
ATOM 4008 N N . ILE A 1 500 ? 20.351 4.658 5.263 1.00 92.62 500 ILE A N 1
ATOM 4009 C CA . ILE A 1 500 ? 19.046 4.403 5.882 1.00 92.62 500 ILE A CA 1
ATOM 4010 C C . ILE A 1 500 ? 18.702 5.478 6.931 1.00 92.62 500 ILE A C 1
ATOM 4012 O O . ILE A 1 500 ? 17.528 5.763 7.189 1.00 92.62 500 ILE A O 1
ATOM 4016 N N . GLY A 1 501 ? 19.717 6.093 7.543 1.00 91.62 501 GLY A N 1
ATOM 4017 C CA . GLY A 1 501 ? 19.546 7.042 8.643 1.00 91.62 501 GLY A CA 1
ATOM 4018 C C . GLY A 1 501 ? 19.163 6.380 9.970 1.00 91.62 501 GLY A C 1
ATOM 4019 O O . GLY A 1 501 ? 18.599 7.045 10.836 1.00 91.62 501 GLY A O 1
ATOM 4020 N N . TRP A 1 502 ? 19.415 5.076 10.115 1.00 92.06 502 TRP A N 1
ATOM 4021 C CA . TRP A 1 502 ? 19.335 4.363 11.393 1.00 92.06 502 TRP A CA 1
ATOM 4022 C C . TRP A 1 502 ? 20.703 4.357 12.053 1.00 92.06 502 TRP A C 1
ATOM 4024 O O . TRP A 1 502 ? 21.718 4.252 11.370 1.00 92.06 502 TRP A O 1
ATOM 4034 N N . THR A 1 503 ? 20.719 4.425 13.377 1.00 93.94 503 THR A N 1
ATOM 4035 C CA . THR A 1 503 ? 21.953 4.297 14.155 1.00 93.94 503 THR A CA 1
ATOM 4036 C C . THR A 1 503 ? 22.561 2.906 13.987 1.00 93.94 503 THR A C 1
ATOM 4038 O O . THR A 1 503 ? 21.854 1.916 13.769 1.00 93.94 503 THR A O 1
ATOM 4041 N N . LEU A 1 504 ? 23.883 2.810 14.139 1.00 94.81 504 LEU A N 1
ATOM 4042 C CA . LEU A 1 504 ? 24.592 1.527 14.118 1.00 94.81 504 LEU A CA 1
ATOM 4043 C C . LEU A 1 504 ? 23.996 0.496 15.102 1.00 94.81 504 LEU A C 1
ATOM 4045 O O . LEU A 1 504 ? 23.945 -0.697 14.790 1.00 94.81 504 LEU A O 1
ATOM 4049 N N . ASP A 1 505 ? 23.501 0.955 16.256 1.00 93.44 505 ASP A N 1
ATOM 4050 C CA . ASP A 1 505 ? 22.842 0.124 17.270 1.00 93.44 505 ASP A CA 1
ATOM 4051 C C . ASP A 1 505 ? 21.498 -0.432 16.772 1.00 93.44 505 ASP A C 1
ATOM 4053 O O . ASP A 1 505 ? 21.248 -1.629 16.902 1.00 93.44 505 ASP A O 1
ATOM 4057 N N . GLU A 1 506 ? 20.657 0.395 16.138 1.00 93.62 506 GLU A N 1
ATOM 4058 C CA . GLU A 1 506 ? 19.373 -0.035 15.555 1.00 93.62 506 GLU A CA 1
ATOM 4059 C C . GLU A 1 506 ? 19.576 -1.043 14.417 1.00 93.62 506 GLU A C 1
ATOM 4061 O O . GLU A 1 506 ? 18.857 -2.040 14.320 1.00 93.62 506 GLU A O 1
ATOM 4066 N N . ILE A 1 507 ? 20.580 -0.809 13.564 1.00 95.12 507 ILE A N 1
ATOM 4067 C CA . ILE A 1 507 ? 20.945 -1.732 12.484 1.00 95.12 507 ILE A CA 1
ATOM 4068 C C . ILE A 1 507 ? 21.413 -3.068 13.080 1.00 95.12 507 ILE A C 1
ATOM 4070 O O . ILE A 1 507 ? 20.961 -4.131 12.645 1.00 95.12 507 ILE A O 1
ATOM 4074 N N . SER A 1 508 ? 22.266 -3.030 14.106 1.00 93.25 508 SER A N 1
ATOM 4075 C CA . SER A 1 508 ? 22.773 -4.229 14.787 1.00 93.25 508 SER A CA 1
ATOM 4076 C C . SER A 1 508 ? 21.655 -5.014 15.483 1.00 93.25 508 SER A C 1
ATOM 4078 O O . SER A 1 508 ? 21.553 -6.229 15.300 1.00 93.25 508 SER A O 1
ATOM 4080 N N . GLU A 1 509 ? 20.758 -4.335 16.206 1.00 93.75 509 GLU A N 1
ATOM 4081 C CA . GLU A 1 509 ? 19.593 -4.949 16.856 1.00 93.75 509 GLU A CA 1
ATOM 4082 C C . GLU A 1 509 ? 18.646 -5.594 15.833 1.00 93.75 509 GLU A C 1
ATOM 4084 O O . GLU A 1 509 ? 18.126 -6.695 16.066 1.00 93.75 509 GLU A O 1
ATOM 4089 N N . TRP A 1 510 ? 18.445 -4.954 14.675 1.00 95.00 510 TRP A N 1
ATOM 4090 C CA . TRP A 1 510 ? 17.653 -5.517 13.583 1.00 95.00 510 TRP A CA 1
ATOM 4091 C C . TRP A 1 510 ? 18.276 -6.815 13.059 1.00 95.00 510 TRP A C 1
ATOM 4093 O O . TRP A 1 510 ? 17.577 -7.826 12.947 1.00 95.00 510 TRP A O 1
ATOM 4103 N N . PHE A 1 511 ? 19.591 -6.824 12.809 1.00 94.44 511 PHE A N 1
ATOM 4104 C CA . PHE A 1 511 ? 20.319 -8.011 12.352 1.00 94.44 511 PHE A CA 1
ATOM 4105 C C . PHE A 1 511 ? 20.264 -9.154 13.374 1.00 94.44 511 PHE A C 1
ATOM 4107 O O . PHE A 1 511 ? 19.956 -10.284 12.994 1.00 94.44 511 PHE A O 1
ATOM 4114 N N . GLU A 1 512 ? 20.471 -8.872 14.664 1.00 94.00 512 GLU A N 1
ATOM 4115 C CA . GLU A 1 512 ? 20.340 -9.870 15.733 1.00 94.00 512 GLU A CA 1
ATOM 4116 C C . GLU A 1 512 ? 18.918 -10.433 15.843 1.00 94.00 512 GLU A C 1
ATOM 4118 O O . GLU A 1 512 ? 18.715 -11.635 16.034 1.00 94.00 512 GLU A O 1
ATOM 4123 N N . THR A 1 513 ? 17.911 -9.563 15.765 1.00 94.75 513 THR A N 1
ATOM 4124 C CA . THR A 1 513 ? 16.503 -9.965 15.846 1.00 94.75 513 THR A CA 1
ATOM 4125 C C . THR A 1 513 ? 16.133 -10.842 14.659 1.00 94.75 513 THR A C 1
ATOM 4127 O O . THR A 1 513 ? 15.451 -11.859 14.823 1.00 94.75 513 THR A O 1
ATOM 4130 N N . ARG A 1 514 ? 16.609 -10.480 13.464 1.00 94.81 514 ARG A N 1
ATOM 4131 C CA . ARG A 1 514 ? 16.377 -11.237 12.238 1.00 94.81 514 ARG A CA 1
ATOM 4132 C C . ARG A 1 514 ? 17.050 -12.609 12.280 1.00 94.81 514 ARG A C 1
ATOM 4134 O O . ARG A 1 514 ? 16.416 -13.592 11.906 1.00 94.81 514 ARG A O 1
ATOM 4141 N N . GLU A 1 515 ? 18.261 -12.694 12.818 1.00 94.69 515 GLU A N 1
ATOM 4142 C CA . GLU A 1 515 ? 18.995 -13.949 13.017 1.00 94.69 515 GLU A CA 1
ATOM 4143 C C . GLU A 1 515 ? 18.293 -14.876 14.015 1.00 94.69 515 GLU A C 1
ATOM 4145 O O . GLU A 1 515 ? 17.987 -16.018 13.682 1.00 94.69 515 GLU A O 1
ATOM 4150 N N . LYS A 1 516 ? 17.864 -14.356 15.173 1.00 95.31 516 LYS A N 1
ATOM 4151 C CA . LYS A 1 516 ? 17.048 -15.109 16.148 1.00 95.31 516 LYS A CA 1
ATOM 4152 C C . LYS A 1 516 ? 15.729 -15.613 15.546 1.00 95.31 516 LYS A C 1
ATOM 4154 O O . LYS A 1 516 ? 15.232 -16.675 15.926 1.00 95.31 516 LYS A O 1
ATOM 4159 N N . LEU A 1 517 ? 15.109 -14.851 14.640 1.00 94.38 517 LEU A N 1
ATOM 4160 C CA . LEU A 1 517 ? 13.902 -15.285 13.925 1.00 94.38 517 LEU A CA 1
ATOM 4161 C C . LEU A 1 517 ? 14.200 -16.412 12.930 1.00 94.38 517 LEU A C 1
ATOM 4163 O O . LEU A 1 517 ? 13.398 -17.343 12.826 1.00 94.38 517 LEU A O 1
ATOM 4167 N N . GLN A 1 518 ? 15.336 -16.346 12.236 1.00 93.94 518 GLN A N 1
ATOM 4168 C CA . GLN A 1 518 ? 15.786 -17.398 11.332 1.00 93.94 518 GLN A CA 1
ATOM 4169 C C . GLN A 1 518 ? 16.124 -18.689 12.095 1.00 93.94 518 GLN A C 1
ATOM 4171 O O . GLN A 1 518 ? 15.583 -19.737 11.754 1.00 93.94 518 GLN A O 1
ATOM 4176 N N . GLU A 1 519 ? 16.863 -18.612 13.204 1.00 94.19 519 GLU A N 1
ATOM 4177 C CA . GLU A 1 519 ? 17.160 -19.764 14.073 1.00 94.19 519 GLU A CA 1
ATOM 4178 C C . GLU A 1 519 ? 15.889 -20.437 14.611 1.00 94.19 519 GLU A C 1
ATOM 4180 O O . GLU A 1 519 ? 15.780 -21.665 14.658 1.00 94.19 519 GLU A O 1
ATOM 4185 N N . ARG A 1 520 ? 14.881 -19.645 15.011 1.00 94.75 520 ARG A N 1
ATOM 4186 C CA . ARG A 1 520 ? 13.577 -20.175 15.450 1.00 94.75 520 ARG A CA 1
ATOM 4187 C C . ARG A 1 520 ? 12.848 -20.892 14.324 1.00 94.75 520 ARG A C 1
ATOM 4189 O O . ARG A 1 520 ? 12.194 -21.904 14.582 1.00 94.75 520 ARG A O 1
ATOM 4196 N N . ARG A 1 521 ? 12.933 -20.371 13.098 1.00 93.19 521 ARG A N 1
ATOM 4197 C CA . ARG A 1 521 ? 12.333 -20.994 11.917 1.00 93.19 521 ARG A CA 1
ATOM 4198 C C . ARG A 1 521 ? 13.018 -22.323 11.612 1.00 93.19 521 ARG A C 1
ATOM 4200 O O . ARG A 1 521 ? 12.319 -23.331 11.553 1.00 93.19 521 ARG A O 1
ATOM 4207 N N . GLU A 1 522 ? 14.345 -22.340 11.556 1.00 92.44 522 GLU A N 1
ATOM 4208 C CA . GLU A 1 522 ? 15.155 -23.544 11.331 1.00 92.44 522 GLU A CA 1
ATOM 4209 C C . GLU A 1 522 ? 14.934 -24.593 12.437 1.00 92.44 522 GLU A C 1
ATOM 4211 O O . GLU A 1 522 ? 14.698 -25.763 12.146 1.00 92.44 522 GLU A O 1
ATOM 4216 N N . SER A 1 523 ? 14.860 -24.177 13.708 1.00 92.62 523 SER A N 1
ATOM 4217 C CA . SER A 1 523 ? 14.526 -25.065 14.837 1.00 92.62 523 SER A CA 1
ATOM 4218 C C . SER A 1 523 ? 13.109 -25.644 14.732 1.00 92.62 523 SER A C 1
ATOM 4220 O O . SER A 1 523 ? 12.868 -26.803 15.074 1.00 92.62 523 SER A O 1
ATOM 4222 N N . SER A 1 524 ? 12.147 -24.843 14.259 1.00 88.94 524 SER A N 1
ATOM 4223 C CA . SER A 1 524 ? 10.762 -25.287 14.066 1.00 88.94 524 SER A CA 1
ATOM 4224 C C . SER A 1 524 ? 10.597 -26.227 12.870 1.00 88.94 524 SER A C 1
ATOM 4226 O O . SER A 1 524 ? 9.687 -27.056 12.876 1.00 88.94 524 SER A O 1
ATOM 4228 N N . GLU A 1 525 ? 11.460 -26.103 11.859 1.00 89.19 525 GLU A N 1
ATOM 4229 C CA . GLU A 1 525 ? 11.502 -26.974 10.684 1.00 89.19 525 GLU A CA 1
ATOM 4230 C C . GLU A 1 525 ? 12.207 -28.298 11.033 1.00 89.19 525 GLU A C 1
ATOM 4232 O O . GLU A 1 525 ? 11.628 -29.359 10.802 1.00 89.19 525 GLU A O 1
ATOM 4237 N N . ALA A 1 526 ? 13.336 -28.261 11.753 1.00 83.50 526 ALA A N 1
ATOM 4238 C CA . ALA A 1 526 ? 14.026 -29.456 12.257 1.00 83.50 526 ALA A CA 1
ATO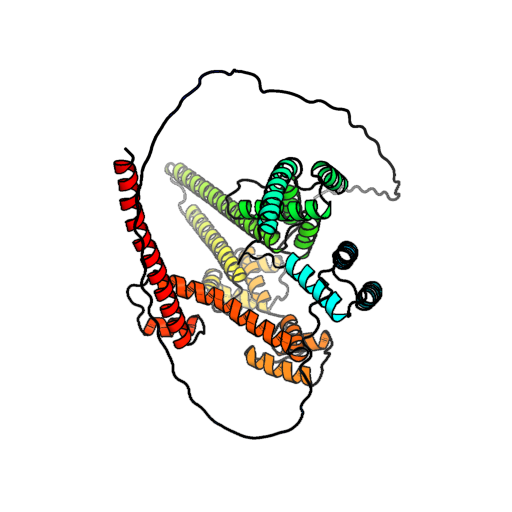M 4239 C C . ALA A 1 526 ? 13.149 -30.319 13.189 1.00 83.50 526 ALA A C 1
ATOM 4241 O O . ALA A 1 526 ? 13.229 -31.549 13.180 1.00 83.50 526 ALA A O 1
ATOM 4242 N N . GLY A 1 527 ? 12.258 -29.694 13.970 1.00 79.69 527 GLY A N 1
ATOM 4243 C CA . GLY A 1 527 ? 11.299 -30.406 14.822 1.00 79.69 527 GLY A CA 1
ATOM 4244 C C . GLY A 1 527 ? 10.191 -31.149 14.059 1.00 79.69 527 GLY A C 1
ATOM 4245 O O . GLY A 1 527 ? 9.616 -32.099 14.595 1.00 79.69 527 GLY A O 1
ATOM 4246 N N . ARG A 1 528 ? 9.881 -30.765 12.811 1.00 75.56 528 ARG A N 1
ATOM 4247 C CA . ARG A 1 528 ? 8.843 -31.439 12.003 1.00 75.56 528 ARG A CA 1
ATOM 4248 C C . ARG A 1 528 ? 9.334 -32.743 11.380 1.00 75.56 528 ARG A C 1
ATOM 4250 O O . ARG A 1 528 ? 8.529 -33.661 11.195 1.00 75.56 528 ARG A O 1
ATOM 4257 N N . ASP A 1 529 ? 10.634 -32.867 11.132 1.00 68.62 529 ASP A N 1
ATOM 4258 C CA . ASP A 1 529 ? 11.199 -34.050 10.478 1.00 68.62 529 ASP A CA 1
ATOM 4259 C C . ASP A 1 529 ? 11.206 -35.297 11.377 1.00 68.62 529 ASP A C 1
ATOM 4261 O O . ASP A 1 529 ? 11.084 -36.419 10.878 1.00 68.62 529 ASP A O 1
ATOM 4265 N N . PHE A 1 530 ? 11.219 -35.132 12.705 1.00 62.56 530 PHE A N 1
ATOM 4266 C CA . PHE A 1 530 ? 11.094 -36.260 13.639 1.00 62.56 530 PHE A CA 1
ATOM 4267 C C . PHE A 1 530 ? 9.661 -36.822 13.733 1.00 62.56 530 PHE A C 1
ATOM 4269 O O . PHE A 1 530 ? 9.490 -38.025 13.930 1.00 62.56 530 PHE A O 1
ATOM 4276 N N . SER A 1 531 ? 8.621 -36.005 13.515 1.00 61.84 531 SER A N 1
ATOM 4277 C CA . SER A 1 531 ? 7.220 -36.468 13.573 1.00 61.84 531 SER A CA 1
ATOM 4278 C C . SER A 1 531 ? 6.811 -37.276 12.333 1.00 61.84 531 SER A C 1
ATOM 4280 O O . SER A 1 531 ? 6.038 -38.228 12.444 1.00 61.84 531 SER A O 1
ATOM 4282 N N . SER A 1 532 ? 7.392 -36.974 11.166 1.00 64.25 532 SER A N 1
ATOM 4283 C CA . SER A 1 532 ? 7.079 -37.673 9.911 1.00 64.25 532 SER A CA 1
ATOM 4284 C C . SER A 1 532 ? 7.662 -39.097 9.820 1.00 64.25 532 SER A C 1
ATOM 4286 O O . SER A 1 532 ? 7.170 -39.887 9.013 1.00 64.25 532 SER A O 1
ATOM 4288 N N . ARG A 1 533 ? 8.671 -39.459 10.638 1.00 63.19 533 ARG A N 1
ATOM 4289 C CA . ARG A 1 533 ? 9.235 -40.830 10.707 1.00 63.19 533 ARG A CA 1
ATOM 4290 C C . ARG A 1 533 ? 8.533 -41.752 11.728 1.00 63.19 533 ARG A C 1
ATOM 4292 O O . ARG A 1 533 ? 8.474 -42.946 11.471 1.00 63.19 533 ARG A O 1
ATOM 4299 N N . SER A 1 534 ? 7.941 -41.225 12.811 1.00 60.03 534 SER A N 1
ATOM 4300 C CA . SER A 1 534 ? 7.285 -42.022 13.876 1.00 60.03 534 SER A CA 1
ATOM 4301 C C . SER A 1 534 ? 5.827 -42.423 13.573 1.00 60.03 534 SER A C 1
ATOM 4303 O O . SER A 1 534 ? 5.396 -43.494 13.976 1.00 60.03 534 SER A O 1
ATOM 4305 N N . ILE A 1 535 ? 5.056 -41.614 12.833 1.00 60.50 535 ILE A N 1
ATOM 4306 C CA . ILE A 1 535 ? 3.645 -41.932 12.492 1.00 60.50 535 ILE A CA 1
ATOM 4307 C C . ILE A 1 535 ? 3.567 -42.845 11.255 1.00 60.50 535 ILE A C 1
ATOM 4309 O O . ILE A 1 535 ? 2.693 -43.700 11.148 1.00 60.50 535 ILE A O 1
ATOM 4313 N N . LYS A 1 536 ? 4.574 -42.762 10.374 1.00 64.44 536 LYS A N 1
ATOM 4314 C CA . LYS A 1 536 ? 4.856 -43.803 9.374 1.00 64.44 536 LYS A CA 1
ATOM 4315 C C . LYS A 1 536 ? 5.295 -45.148 10.007 1.00 64.44 536 LYS A C 1
ATOM 4317 O O . LYS A 1 536 ? 5.281 -46.137 9.290 1.00 64.44 536 LYS A O 1
ATOM 4322 N N . GLN A 1 537 ? 5.631 -45.213 11.310 1.00 65.44 537 GLN A N 1
ATOM 4323 C CA . GLN A 1 537 ? 5.829 -46.460 12.086 1.00 65.44 537 GLN A CA 1
ATOM 4324 C C . GLN A 1 537 ? 4.535 -46.964 12.776 1.00 65.44 537 GLN A C 1
ATOM 4326 O O . GLN A 1 537 ? 4.362 -48.171 12.911 1.00 65.44 537 GLN A O 1
ATOM 4331 N N . GLU A 1 538 ? 3.587 -46.092 13.141 1.00 63.81 538 GLU A N 1
ATOM 4332 C CA . GLU A 1 538 ? 2.275 -46.473 13.717 1.00 63.81 538 GLU A CA 1
ATOM 4333 C C . GLU A 1 538 ? 1.316 -47.042 12.643 1.00 63.81 538 GLU A C 1
ATOM 4335 O O . GLU A 1 538 ? 0.537 -47.946 12.926 1.00 63.81 538 GLU A O 1
ATOM 4340 N N . ILE A 1 539 ? 1.484 -46.611 11.379 1.00 67.12 539 ILE A N 1
ATOM 4341 C CA . ILE A 1 539 ? 0.913 -47.240 10.166 1.00 67.12 539 ILE A CA 1
ATOM 4342 C C . ILE A 1 539 ? 1.436 -48.683 9.942 1.00 67.12 539 ILE A C 1
ATOM 4344 O O . ILE A 1 539 ? 0.703 -49.475 9.373 1.00 67.12 539 ILE A O 1
ATOM 4348 N N . ILE A 1 540 ? 2.639 -49.052 10.420 1.00 65.75 540 ILE A N 1
ATOM 4349 C CA . ILE A 1 540 ? 3.207 -50.426 10.314 1.00 65.75 540 ILE A CA 1
ATOM 4350 C C . ILE A 1 540 ? 2.846 -51.304 11.540 1.00 65.75 540 ILE A C 1
ATOM 4352 O O . ILE A 1 540 ? 3.084 -52.503 11.521 1.00 65.75 540 ILE A O 1
ATOM 4356 N N . THR A 1 541 ? 2.306 -50.717 12.620 1.00 54.03 541 THR A N 1
ATOM 4357 C CA . THR A 1 541 ? 1.963 -51.424 13.882 1.00 54.03 541 THR A CA 1
ATOM 4358 C C . THR A 1 541 ? 0.434 -51.550 14.113 1.00 54.03 541 THR A C 1
ATOM 4360 O O . THR A 1 541 ? 0.009 -52.119 15.116 1.00 54.03 541 THR A O 1
ATOM 4363 N N . ILE A 1 542 ? -0.397 -50.973 13.227 1.00 65.94 542 ILE A N 1
ATOM 4364 C CA . ILE A 1 542 ? -1.875 -51.116 13.153 1.00 65.94 542 ILE A CA 1
ATOM 4365 C C . ILE A 1 542 ? -2.298 -51.830 11.839 1.00 65.94 542 ILE A C 1
ATOM 4367 O O . ILE A 1 542 ? -3.422 -52.330 11.743 1.00 65.94 542 ILE A O 1
ATOM 4371 N N . GLU A 1 543 ? -1.386 -51.924 10.856 1.00 41.88 543 GLU A N 1
ATOM 4372 C CA . GLU A 1 543 ? -1.132 -53.198 10.147 1.00 41.88 543 GLU A CA 1
ATOM 4373 C C . GLU A 1 543 ? -0.581 -54.237 11.134 1.00 41.88 543 GLU A C 1
ATOM 4375 O O . GLU A 1 543 ? -0.959 -55.424 10.995 1.00 41.88 543 GLU A O 1
#

Secondary structure (DSSP, 8-state):
---------------------------------------------------------------------------------------STT-HHHHHHHHHHHHH-SS--HHHHHHHHHHHT--HHHHHHHHHHHHHHHH-----S---HHHHHHHHHHHHHHHHHHHHHHH-SS--HHHHHHHHHHTTS-HHHHHHHHHHHHHHHHHHHHTTSSS---HHHHHHHHHHHTT-SS--HHHHHHHHHHHT--HHHHHHHHHHHHHHHHHHHHHHHHHHHHHHHHHHHHHHHHGGG----HHHHHHHHHHHHHHHHHHHHHHHHHHHHHHT-TT-TT-HHHHHHHHHHS-HHHHHHHHHHHHH-SS--HHHHHHHHHHHT--HHHHHHHHHHHHHT-----S-----PPPPPHHHHHHHHHHHHHH-SS--HHHHHHHHHHHT--HHHHHHHHHHHH-HHHHHHHHHHHHHHHHHHHHHHHHHHHHT-S---HHHHHHHHHHH---HHHHHHHHHHHHHHHHHHHHHHHHHHHHHHHHHHHHHHH-

pLDDT: mean 79.51, std 19.62, range [33.66, 98.19]

InterPro domains:
  IPR001356 Homeodomain [PF00046] (95-134)
  IPR001356 Homeodomain [PS50071] (98-134)
  IPR001356 Homeodomain [SM00389] (81-145)
  IPR001356 Homeodomain [SM00389] (463-525)
  IPR001356 Homeodomain [cd00086] (92-134)
  IPR001356 Homeodomain [cd00086] (465-514)
  IPR009057 Homedomain-like superfamily [SSF46689] (81-134)
  IPR039162 Homeodomain-only protein [PTHR21408] (1-294)

Mean predicted aligned error: 21.13 Å

Foldseek 3Di:
DDDDDDDDDDDDDDDDDDDDDDDDDDDDDDDDDDDDDDDDDDDDDDDDDYDDDDDDDDDDDDDDDDDDDDDDDDDDDDDDPPPPCPPAPPDPVLVVLLVVVCVVPLDDDLVVLVVNCVVRVHDSCVSVVVSVVVVCCVVPPDDDDDCDPVNVVVVVLLVVLLVVLVVVCLVPLQDDLVVLVVSCVVSVHDSVSSLVSSQVVQAVQLVCVLVVVDVDDRDVLVVLLVVLLVVPPDPDPVSLVVSCVRNVYDSVSSVSVSVVVVVVVVVVVVVVVVVVVVVVVVVVVVVVVVCVVDPDDPPVVVVVVVVVVVVVLVVVVVVVVVVVVVVPDPPCPVPVCVVVVVCVLAPPVLVVVLVVLVVVCVPDDLVSLVVSCVVRVDDSVSSVVVSVVVVVVDDDPDDDDDPPDDQDPVVRLLVVLLVVCVVPVPDDPVRLVVSCVVNVHDSVVSVQSSVCVVDVVSVVVVVVVVVVVLVVVLVVVLVVVLVVDPDCDPVNLVVSCVVSVDDSVVSVVVSVVVVVVVVVVVVVVVVVVVVVVVVVVVVVVVD